Protein AF-0000000085766907 (afdb_homodimer)

Secondary structure (DSSP, 8-state):
-----EEEEE--STT----HHHHHHHHTT-EEEEHHHHHH-HHHHTTTEEEEEE-GGG-----HHHHHT-TT--EEEESSS--TTS-HHHHHHTT-EEE---STTHHHHHHHHHHHHHHHHTTHHHHTT--S----SS--B---TTPEEEEE--SHHHHHHHHHHHHTT-EEEEE-SSPPPHHHHHHHTEEE-SSHHHHGGG-SEEEE-----TTTTT-B-HHHHHHS-TT-EEEE-S-GGGB-HHHHHHHHHHTSSSEEEESS-SSSSPPTT-HHHH-TTEEE--S-TT-BHHHHHHHHHHHHHHHHHHHTTPPPTTBS---/-----EEEEE--STT----HHHHHHHHTT-EEEEHHHHHH-HHHHTTTEEEEEE-GGG-----HHHHHT-TT--EEEESSS--TTS-HHHHHHTT-EEE---STTHHHHHHHHHHHHHHHHTTHHHHTT--S----SS--B---TTPEEEEE--SHHHHHHHHHHHHTT-EEEEE-SSPPPHHHHHHHTEEE-SSHHHHGGG-SEEEE-----TTTTT-B-HHHHHHS-TT-EEEE-S-GGGB-HHHHHHHHHHTSSSEEEESS-SSSSPPTT-HHHH-TTEEE--S-TT-BHHHHHHHHHHHHHHHHHHHTTPPPTTBS---

Organism: Holothuria leucospilota (NCBI:txid206669)

InterPro domains:
  IPR006139 D-isomer specific 2-hydroxyacid dehydrogenase, catalytic domain [PF00389] (45-320)
  IPR006140 D-isomer specific 2-hydroxyacid dehydrogenase, NAD-binding domain [PF02826] (115-289)
  IPR029753 D-isomer specific 2-hydroxyacid dehydrogenase, NAD-binding domain conserved site [PS00671] (228-244)
  IPR036291 NAD(P)-binding domain superfamily [SSF51735] (109-289)
  IPR050223 D-isomer specific 2-hydroxyacid dehydrogenase [PTHR10996] (23-320)

Radius of gyration: 28.3 Å; Cα contacts (8 Å, |Δi|>4): 1382; chains: 2; bounding box: 55×92×62 Å

Sequence (646 aa):
MAPEQTILVVDGPALTIIPEFYYEMISEEFSFVRLSDFETIPEKYVNNIEGILLFPATRLNLSEDFIRRFPKLKVIANHGVGVNHIDIPLLRKHKIKLSNTPKVLSDACADHAFLLILASARRLKEALDITTGLKSLTFLGTDVFHMTLGIMGMGDIGLKVAERSKGFKMKVLYYNRNRRPEEDECRVGAVYCSSLATLLPQVDFLVICAPLTPETHKCIGAKELSSMKSTAILINASRGGIVDTDALVEALKDGTIRAAALDATDPEPLPECHPLRDMPNVIITPHMSTGTVQARSAMIRLCLRNLKAGLEDKPMPTEVYSNMAPEQTILVVDGPALTIIPEFYYEMISEEFSFVRLSDFETIPEKYVNNIEGILLFPATRLNLSEDFIRRFPKLKVIANHGVGVNHIDIPLLRKHKIKLSNTPKVLSDACADHAFLLILASARRLKEALDITTGLKSLTFLGTDVFHMTLGIMGMGDIGLKVAERSKGFKMKVLYYNRNRRPEEDECRVGAVYCSSLATLLPQVDFLVICAPLTPETHKCIGAKELSSMKSTAILINASRGGIVDTDALVEALKDGTIRAAALDATDPEPLPECHPLRDMPNVIITPHMSTGTVQARSAMIRLCLRNLKAGLEDKPMPTEVYSN

pLDDT: mean 91.41, std 11.08, range [32.56, 98.94]

Solvent-accessible surface area (backbone atoms only — not comparable to full-atom values): 33259 Å² total; per-residue (Å²): 123,77,82,74,57,27,27,34,34,39,63,21,59,96,75,41,51,71,43,68,66,56,57,54,58,45,57,73,77,34,45,70,45,44,43,72,60,36,72,74,44,42,85,79,43,36,89,49,30,33,32,34,42,37,41,73,72,17,81,66,66,78,38,71,74,58,52,65,60,30,81,57,46,40,27,37,21,33,61,37,63,76,60,85,80,53,59,59,69,61,34,54,74,68,64,34,43,42,31,37,32,69,72,58,33,29,63,42,33,22,53,39,46,50,34,39,52,42,34,54,34,51,40,40,76,57,36,62,68,50,68,71,34,59,58,51,65,59,60,55,25,45,70,64,61,60,34,30,38,28,30,43,22,60,49,73,39,30,44,47,37,41,37,32,36,51,27,39,52,36,45,37,36,32,30,46,98,67,80,73,59,66,67,63,29,65,73,46,58,42,41,85,31,94,38,66,83,68,41,38,56,68,23,43,32,39,38,36,43,43,73,73,39,87,82,34,46,40,61,43,28,56,69,52,47,62,48,28,35,47,78,14,32,44,32,34,66,30,56,21,55,27,42,27,53,69,40,49,52,51,31,50,73,72,46,37,24,51,33,36,24,29,32,36,47,58,58,75,42,61,62,92,83,39,67,66,77,72,37,78,52,39,47,60,44,34,54,49,41,49,31,19,55,62,28,46,50,45,33,51,51,44,29,51,50,28,44,52,21,41,76,66,73,39,85,40,90,45,53,72,63,84,131,126,79,82,77,61,23,30,36,36,40,62,20,58,97,75,40,52,72,43,66,66,55,56,53,58,45,56,74,77,33,47,70,44,42,45,72,59,36,72,74,44,41,84,80,44,38,89,49,28,34,33,35,41,37,41,73,74,19,80,67,69,80,39,71,73,58,53,64,59,29,81,57,45,40,27,36,21,35,60,40,63,76,61,85,80,52,58,58,69,59,35,53,76,67,63,33,43,41,30,36,32,68,72,58,34,28,64,42,32,22,53,39,46,51,34,39,52,43,34,55,35,51,42,42,77,56,35,62,66,50,69,73,33,58,59,51,66,59,61,57,26,45,69,63,60,61,34,30,38,26,30,41,22,58,50,72,40,30,46,48,38,40,37,32,36,53,28,38,52,36,43,37,36,33,30,48,98,66,80,75,60,67,68,63,28,63,74,45,58,44,41,85,31,96,38,66,82,69,40,37,56,68,24,44,31,39,38,34,41,42,76,72,40,87,82,34,47,39,61,43,27,55,70,52,47,63,48,28,34,48,77,15,32,44,33,35,66,28,57,19,54,26,41,28,53,69,39,49,53,51,31,51,73,72,45,37,24,50,33,36,23,29,32,36,46,58,57,74,42,58,62,89,82,40,67,67,77,71,37,78,54,41,47,61,44,35,54,48,42,50,31,18,55,62,26,46,50,44,33,52,51,46,31,51,52,28,44,54,22,40,74,67,74,40,85,40,88,45,53,73,65,86,131

Foldseek 3Di:
DPQQQEEEEEDAPVPDDDDPVLVVVCVVQGHYDYPVRCVVPVVVPLARHAEYEDEVNRLDQPDPVNVVSRLNHAEYEYLADDPVRHDVVSCVVSNHWYFYFPPLLLLLLLVVLVVLVVCLQQLVLVVVVDDVPDDDPPRGGHQLAQFEEEEEDCDNSNLSNLQVNVVSNYAYEYEDPDDDDPVSCVNRVYDYDDDLLVGAQRGQEYEYDDADDPVQFQCAALVSLLSHQLNHEYEYSYEARSHDPVRVLVCCVVSSHPAYEYAYHVPVPDDPPDSLVPRSSYHYHPNCSSVDPSSSVSSSVLSSQQRVCRVVVHDRPGTPDDD/DPLFQEEEEEDAPVPGDDDPVLVVVCVVQGHYDYPVRCVVPVVVPQARHAEYEAEVNRLDQPDPVNVVSRLNHAEYEYLADDPVRHDVVSCVVSNHWYFYFPPLLLLLLLVVLVVLVVCLQQLVLVVVVDDVPDDDPPRGGHQLAQFEEEEEDCDSSNLSNLQVNVVSNYAYEYEDPDDDDPVSCVNRVYDYDDDLLRGAQRGQEYEYDDADDPVQFQCAALVSLLSHDLNHEYEYSYEARSHDPVRVLVCCVVSSHPAYEYAYHVPVPDDPPDSLVPRSSYHYHPNCSSVDPSSSVSSSVLSSQQRVCRVVVHDRPGIPDDD

Structure (mmCIF, N/CA/C/O backbone):
data_AF-0000000085766907-model_v1
#
loop_
_entity.id
_entity.type
_entity.pdbx_description
1 polymer 'Glyoxylate reductase/hydroxypyruvate reductase'
#
loop_
_atom_site.group_PDB
_atom_site.id
_atom_site.type_symbol
_atom_site.label_atom_id
_atom_site.label_alt_id
_atom_site.label_comp_id
_atom_site.label_asym_id
_atom_site.label_entity_id
_atom_site.label_seq_id
_atom_site.pdbx_PDB_ins_code
_atom_site.Cartn_x
_atom_site.Cartn_y
_atom_site.Cartn_z
_atom_site.occupancy
_atom_site.B_iso_or_equiv
_atom_site.auth_seq_id
_atom_site.auth_comp_id
_atom_site.auth_asym_id
_atom_site.auth_atom_id
_atom_site.pdbx_PDB_model_num
ATOM 1 N N . MET A 1 1 ? -19.25 37.719 27.703 1 32.56 1 MET A N 1
ATOM 2 C CA . MET A 1 1 ? -18.906 36.844 26.594 1 32.56 1 MET A CA 1
ATOM 3 C C . MET A 1 1 ? -17.422 36.969 26.25 1 32.56 1 MET A C 1
ATOM 5 O O . MET A 1 1 ? -16.922 38.062 26.047 1 32.56 1 MET A O 1
ATOM 9 N N . ALA A 1 2 ? -16.562 36.188 26.703 1 42.97 2 ALA A N 1
ATOM 10 C CA . ALA A 1 2 ? -15.133 36.469 26.703 1 42.97 2 ALA A CA 1
ATOM 11 C C . ALA A 1 2 ? -14.711 37.125 25.391 1 42.97 2 ALA A C 1
ATOM 13 O O . ALA A 1 2 ? -15.289 36.844 24.328 1 42.97 2 ALA A O 1
ATOM 14 N N . PRO A 1 3 ? -14.023 38.188 25.203 1 46.12 3 PRO A N 1
ATOM 15 C CA . PRO A 1 3 ? -13.742 38.938 23.984 1 46.12 3 PRO A CA 1
ATOM 16 C C . PRO A 1 3 ? -13.352 38.031 22.812 1 46.12 3 PRO A C 1
ATOM 18 O O . PRO A 1 3 ? -12.602 37.062 23 1 46.12 3 PRO A O 1
ATOM 21 N N . GLU A 1 4 ? -14.227 37.781 21.844 1 56.56 4 GLU A N 1
ATOM 22 C CA . GLU A 1 4 ? -14.234 36.812 20.75 1 56.56 4 GLU A CA 1
ATOM 23 C C . GLU A 1 4 ? -12.922 36.875 19.969 1 56.56 4 GLU A C 1
ATOM 25 O O . GLU A 1 4 ? -12.617 37.875 19.312 1 56.56 4 GLU A O 1
ATOM 30 N N . GLN A 1 5 ? -11.82 36.375 20.531 1 67.5 5 GLN A N 1
ATOM 31 C CA . GLN A 1 5 ? -10.523 36.312 19.859 1 67.5 5 GLN A CA 1
ATOM 32 C C . GLN A 1 5 ? -10.68 35.844 18.422 1 67.5 5 GLN A C 1
ATOM 34 O O . GLN A 1 5 ? -11.352 34.844 18.141 1 67.5 5 GLN A O 1
ATOM 39 N N . THR A 1 6 ? -10.336 36.875 17.5 1 81.75 6 THR A N 1
ATOM 40 C CA . THR A 1 6 ? -10.453 36.594 16.078 1 81.75 6 THR A CA 1
ATOM 41 C C . THR A 1 6 ? -9.109 36.156 15.508 1 81.75 6 THR A C 1
ATOM 43 O O . THR A 1 6 ? -8.07 36.719 15.82 1 81.75 6 THR A O 1
ATOM 46 N N . ILE A 1 7 ? -9.148 35.062 14.938 1 89.88 7 ILE A N 1
ATOM 47 C CA . ILE A 1 7 ? -7.926 34.625 14.289 1 89.88 7 ILE A CA 1
ATOM 48 C C . ILE A 1 7 ? -8.047 34.812 12.781 1 89.88 7 ILE A C 1
ATOM 50 O O . ILE A 1 7 ? -9.148 34.875 12.234 1 89.88 7 ILE A O 1
ATOM 54 N N . LEU A 1 8 ? -6.875 35.094 12.25 1 85.56 8 LEU A N 1
ATOM 55 C CA . LEU A 1 8 ? -6.793 35.156 10.797 1 85.56 8 LEU A CA 1
ATOM 56 C C . LEU A 1 8 ? -6.434 33.781 10.203 1 85.56 8 LEU A C 1
ATOM 58 O O . LEU A 1 8 ? -5.477 33.156 10.648 1 85.56 8 LEU A O 1
ATOM 62 N N . VAL A 1 9 ? -7.277 33.438 9.312 1 81.06 9 VAL A N 1
ATOM 63 C CA . VAL A 1 9 ? -7 32.188 8.578 1 81.06 9 VAL A CA 1
ATOM 64 C C . VAL A 1 9 ? -6.391 32.531 7.219 1 81.06 9 VAL A C 1
ATOM 66 O O . VAL A 1 9 ? -7.039 33.188 6.383 1 81.06 9 VAL A O 1
ATOM 69 N N . VAL A 1 10 ? -5.145 32.188 7.125 1 74.69 10 VAL A N 1
ATOM 70 C CA . VAL A 1 10 ? -4.426 32.469 5.891 1 74.69 10 VAL A CA 1
ATOM 71 C C . VAL A 1 10 ? -4.5 31.281 4.949 1 74.69 10 VAL A C 1
ATOM 73 O O . VAL A 1 10 ? -3.74 30.328 5.102 1 74.69 10 VAL A O 1
ATOM 76 N N . ASP A 1 11 ? -5.555 31.469 4.176 1 67.12 11 ASP A N 1
ATOM 77 C CA . ASP A 1 11 ? -5.77 30.422 3.174 1 67.12 11 ASP A CA 1
ATOM 78 C C . ASP A 1 11 ? -5.152 30.812 1.834 1 67.12 11 ASP A C 1
ATOM 80 O O . ASP A 1 11 ? -4.953 32 1.561 1 67.12 11 ASP A O 1
ATOM 84 N N . GLY A 1 12 ? -4.031 30.188 1.345 1 56.47 12 GLY A N 1
ATOM 85 C CA . GLY A 1 12 ? -3.301 30.406 0.106 1 56.47 12 GLY A CA 1
ATOM 86 C C . GLY A 1 12 ? -4.141 31.047 -0.982 1 56.47 12 GLY A C 1
ATOM 87 O O . GLY A 1 12 ? -5.34 31.266 -0.796 1 56.47 12 GLY A O 1
ATOM 88 N N . PRO A 1 13 ? -3.398 31.672 -1.94 1 51.53 13 PRO A N 1
ATOM 89 C CA . PRO A 1 13 ? -4.211 32.031 -3.104 1 51.53 13 PRO A CA 1
ATOM 90 C C . PRO A 1 13 ? -5.301 31.016 -3.408 1 51.53 13 PRO A C 1
ATOM 92 O O . PRO A 1 13 ? -5.273 29.906 -2.881 1 51.53 13 PRO A O 1
ATOM 95 N N . ALA A 1 14 ? -6.293 31.438 -4.324 1 45.06 14 ALA A N 1
ATOM 96 C CA . ALA A 1 14 ? -7.453 30.75 -4.863 1 45.06 14 ALA A CA 1
ATOM 97 C C . ALA A 1 14 ? -7.191 29.25 -4.961 1 45.06 14 ALA A C 1
ATOM 99 O O . ALA A 1 14 ? -8.125 28.453 -5.113 1 45.06 14 ALA A O 1
ATOM 100 N N . LEU A 1 15 ? -5.855 28.812 -4.801 1 47.69 15 LEU A N 1
ATOM 101 C CA . LEU A 1 15 ? -5.672 27.469 -5.332 1 47.69 15 LEU A CA 1
ATOM 102 C C . LEU A 1 15 ? -5.715 26.438 -4.211 1 47.69 15 LEU A C 1
ATOM 104 O O . LEU A 1 15 ? -5.852 25.234 -4.473 1 47.69 15 LEU A O 1
ATOM 108 N N . THR A 1 16 ? -5.559 26.891 -2.969 1 57.34 16 THR A N 1
ATOM 109 C CA . THR A 1 16 ? -5.637 25.812 -1.998 1 57.34 16 THR A CA 1
ATOM 110 C C . THR A 1 16 ? -7.012 25.781 -1.332 1 57.34 16 THR A C 1
ATOM 112 O O . THR A 1 16 ? -7.391 26.719 -0.638 1 57.34 16 THR A O 1
ATOM 115 N N . ILE A 1 17 ? -7.809 24.984 -1.835 1 66.94 17 ILE A N 1
ATOM 116 C CA . ILE A 1 17 ? -9.141 24.797 -1.262 1 66.94 17 ILE A CA 1
ATOM 117 C C . ILE A 1 17 ? -9.023 24.125 0.104 1 66.94 17 ILE A C 1
ATOM 119 O O . ILE A 1 17 ? -8.43 23.047 0.222 1 66.94 17 ILE A O 1
ATOM 123 N N . ILE A 1 18 ? -9.344 24.953 1.14 1 78.94 18 ILE A N 1
ATOM 124 C CA . ILE A 1 18 ? -9.406 24.422 2.496 1 78.94 18 ILE A CA 1
ATOM 125 C C . ILE A 1 18 ? -10.711 23.656 2.689 1 78.94 18 ILE A C 1
ATOM 127 O O . ILE A 1 18 ? -11.781 24.125 2.307 1 78.94 18 ILE A O 1
ATOM 131 N N . PRO A 1 19 ? -10.547 22.516 3.248 1 84.38 19 PRO A N 1
ATOM 132 C CA . PRO A 1 19 ? -11.766 21.734 3.455 1 84.38 19 PRO A CA 1
ATOM 133 C C . PRO A 1 19 ? -12.766 22.438 4.371 1 84.38 19 PRO A C 1
ATOM 135 O O . PRO A 1 19 ? -12.367 23.094 5.34 1 84.38 19 PRO A O 1
ATOM 138 N N . GLU A 1 20 ? -13.992 22.234 4.125 1 85.75 20 GLU A N 1
ATOM 139 C CA . GLU A 1 20 ? -15.062 22.891 4.875 1 85.75 20 GLU A CA 1
ATOM 140 C C . GLU A 1 20 ? -15.016 22.5 6.352 1 85.75 20 GLU A C 1
ATOM 142 O O . GLU A 1 20 ? -15.297 23.328 7.223 1 85.75 20 GLU A O 1
ATOM 147 N N . PHE A 1 21 ? -14.68 21.297 6.602 1 89.88 21 PHE A N 1
ATOM 148 C CA . PHE A 1 21 ? -14.727 20.844 7.984 1 89.88 21 PHE A CA 1
ATOM 149 C C . PHE A 1 21 ? -13.656 21.547 8.812 1 89.88 21 PHE A C 1
ATOM 151 O O . PHE A 1 21 ? -13.75 21.609 10.039 1 89.88 21 PHE A O 1
ATOM 158 N N . TYR A 1 22 ? -12.609 22.094 8.148 1 90.06 22 TYR A N 1
ATOM 159 C CA . TYR A 1 22 ? -11.641 22.922 8.852 1 90.06 22 TYR A CA 1
ATOM 160 C C . TYR A 1 22 ? -12.312 24.141 9.477 1 90.06 22 TYR A C 1
ATOM 162 O O . TYR A 1 22 ? -12.094 24.438 10.656 1 90.06 22 TYR A O 1
ATOM 170 N N . TYR A 1 23 ? -13.117 24.75 8.688 1 89.75 23 TYR A N 1
ATOM 171 C CA . TYR A 1 23 ? -13.781 25.953 9.156 1 89.75 23 TYR A CA 1
ATOM 172 C C . TYR A 1 23 ? -14.758 25.641 10.281 1 89.75 23 TYR A C 1
ATOM 174 O O . TYR A 1 23 ? -14.914 26.438 11.211 1 89.75 23 TYR A O 1
ATOM 182 N N . GLU A 1 24 ? -15.344 24.484 10.133 1 93.31 24 GLU A N 1
ATOM 183 C CA . GLU A 1 24 ? -16.234 24.047 11.203 1 93.31 24 GLU A CA 1
ATOM 184 C C . GLU A 1 24 ? -15.477 23.859 12.516 1 93.31 24 GLU A C 1
ATOM 186 O O . GLU A 1 24 ? -15.93 24.312 13.562 1 93.31 24 GLU A O 1
ATOM 191 N N . MET A 1 25 ? -14.352 23.312 12.445 1 93.81 25 MET A N 1
ATOM 192 C CA . MET A 1 25 ? -13.539 23.078 13.633 1 93.81 25 MET A CA 1
ATOM 193 C C . MET A 1 25 ? -13.023 24.391 14.211 1 93.81 25 MET A C 1
ATOM 195 O O . MET A 1 25 ? -13.008 24.562 15.43 1 93.81 25 MET A O 1
ATOM 199 N N . ILE A 1 26 ? -12.656 25.266 13.398 1 93.56 26 ILE A N 1
ATOM 200 C CA . ILE A 1 26 ? -12.148 26.578 13.82 1 93.56 26 ILE A CA 1
ATOM 201 C C . ILE A 1 26 ? -13.258 27.359 14.5 1 93.56 26 ILE A C 1
ATOM 203 O O . ILE A 1 26 ? -13.047 27.938 15.57 1 93.56 26 ILE A O 1
ATOM 207 N N . SER A 1 27 ? -14.477 27.312 13.961 1 93 27 SER A N 1
ATOM 208 C CA . SER A 1 27 ? -15.594 28.109 14.438 1 93 27 SER A CA 1
ATOM 209 C C . SER A 1 27 ? -16.078 27.625 15.797 1 93 27 SER A C 1
ATOM 211 O O . SER A 1 27 ? -16.734 28.375 16.531 1 93 27 SER A O 1
ATOM 213 N N . GLU A 1 28 ? -15.758 26.422 16.031 1 93.44 28 GLU A N 1
ATOM 214 C CA . GLU A 1 28 ? -16.141 25.875 17.328 1 93.44 28 GLU A CA 1
ATOM 215 C C . GLU A 1 28 ? -15.328 26.5 18.469 1 93.44 28 GLU A C 1
ATOM 217 O O . GLU A 1 28 ? -15.773 26.531 19.609 1 93.44 28 GLU A O 1
ATOM 222 N N . GLU A 1 29 ? -14.195 27.109 18.094 1 92.31 29 GLU A N 1
ATOM 223 C CA . GLU A 1 29 ? -13.297 27.547 19.156 1 92.31 29 GLU A CA 1
ATOM 224 C C . GLU A 1 29 ? -12.984 29.031 19.047 1 92.31 29 GLU A C 1
ATOM 226 O O . GLU A 1 29 ? -12.719 29.703 20.047 1 92.31 29 GLU A O 1
ATOM 231 N N . PHE A 1 30 ? -13.047 29.5 17.734 1 93.31 30 PHE A N 1
ATOM 232 C CA . PHE A 1 30 ? -12.609 30.875 17.516 1 93.31 30 PHE A CA 1
ATOM 233 C C . PHE A 1 30 ? -13.531 31.578 16.531 1 93.31 30 PHE A C 1
ATOM 235 O O . PHE A 1 30 ? -14.109 30.953 15.641 1 93.31 30 PHE A O 1
ATOM 242 N N . SER A 1 31 ? -13.633 32.844 16.734 1 92.19 31 SER A N 1
ATOM 243 C CA . SER A 1 31 ? -14.016 33.688 15.602 1 92.19 31 SER A CA 1
ATOM 244 C C . SER A 1 31 ? -12.859 33.875 14.625 1 92.19 31 SER A C 1
ATOM 246 O O . SER A 1 31 ? -11.703 34 15.047 1 92.19 31 SER A O 1
ATOM 248 N N . PHE A 1 32 ? -13.227 33.75 13.375 1 92 32 PHE A N 1
ATOM 249 C CA . PHE A 1 32 ? -12.109 33.875 12.445 1 92 32 PHE A CA 1
ATOM 250 C C . PHE A 1 32 ? -12.5 34.656 11.211 1 92 32 PHE A C 1
ATOM 252 O O . PHE A 1 32 ? -13.688 34.875 10.938 1 92 32 PHE A O 1
ATOM 259 N N . VAL A 1 33 ? -11.461 35.281 10.57 1 90.62 33 VAL A N 1
ATOM 260 C CA . VAL A 1 33 ? -11.602 35.938 9.273 1 90.62 33 VAL A CA 1
ATOM 261 C C . VAL A 1 33 ? -10.586 35.375 8.289 1 90.62 33 VAL A C 1
ATOM 263 O O . VAL A 1 33 ? -9.438 35.094 8.656 1 90.62 33 VAL A O 1
ATOM 266 N N . ARG A 1 34 ? -11.062 35.094 7.105 1 87.56 34 ARG A N 1
ATOM 267 C CA . ARG A 1 34 ? -10.156 34.625 6.059 1 87.56 34 ARG A CA 1
ATOM 268 C C . ARG A 1 34 ? -9.32 35.781 5.508 1 87.56 34 ARG A C 1
ATOM 270 O O . ARG A 1 34 ? -9.766 36.938 5.488 1 87.56 34 ARG A O 1
ATOM 277 N N . LEU A 1 35 ? -8.211 35.438 5.043 1 87.25 35 LEU A N 1
ATOM 278 C CA . LEU A 1 35 ? -7.324 36.469 4.5 1 87.25 35 LEU A CA 1
ATOM 279 C C . LEU A 1 35 ? -8.008 37.25 3.379 1 87.25 35 LEU A C 1
ATOM 281 O O . LEU A 1 35 ? -7.863 38.469 3.289 1 87.25 35 LEU A O 1
ATOM 285 N N . SER A 1 36 ? -8.703 36.531 2.539 1 84.12 36 SER A N 1
ATOM 286 C CA . SER A 1 36 ? -9.398 37.188 1.43 1 84.12 36 SER A CA 1
ATOM 287 C C . SER A 1 36 ? -10.406 38.219 1.935 1 84.12 36 SER A C 1
ATOM 289 O O . SER A 1 36 ? -10.539 39.281 1.367 1 84.12 36 SER A O 1
ATOM 291 N N . ASP A 1 37 ? -11.125 37.844 2.971 1 86.69 37 ASP A N 1
ATOM 292 C CA . ASP A 1 37 ? -12.109 38.75 3.559 1 86.69 37 ASP A CA 1
ATOM 293 C C . ASP A 1 37 ? -11.422 39.938 4.258 1 86.69 37 ASP A C 1
ATOM 295 O O . ASP A 1 37 ? -11.906 41.062 4.191 1 86.69 37 ASP A O 1
ATOM 299 N N . PHE A 1 38 ? -10.375 39.656 4.863 1 88.06 38 PHE A N 1
ATOM 300 C CA . PHE A 1 38 ? -9.609 40.688 5.531 1 88.06 38 PHE A CA 1
ATOM 301 C C . PHE A 1 38 ? -9.117 41.75 4.527 1 88.06 38 PHE A C 1
ATOM 303 O O . PHE A 1 38 ? -9.172 42.938 4.789 1 88.06 38 PHE A O 1
ATOM 310 N N . GLU A 1 39 ? -8.648 41.188 3.346 1 87.75 39 GLU A N 1
ATOM 311 C CA . GLU A 1 39 ? -8.078 42.062 2.336 1 87.75 39 GLU A CA 1
ATOM 312 C C . GLU A 1 39 ? -9.133 43 1.757 1 87.75 39 GLU A C 1
ATOM 314 O O . GLU A 1 39 ? -8.82 44.125 1.317 1 87.75 39 GLU A O 1
ATOM 319 N N . THR A 1 40 ? -10.359 42.656 1.877 1 89.88 40 THR A N 1
ATOM 320 C CA . THR A 1 40 ? -11.445 43.469 1.354 1 89.88 40 THR A CA 1
ATOM 321 C C . THR A 1 40 ? -11.766 44.625 2.301 1 89.88 40 THR A C 1
ATOM 323 O O . THR A 1 40 ? -12.125 45.719 1.857 1 89.88 40 THR A O 1
ATOM 326 N N . ILE A 1 41 ? -11.664 44.344 3.643 1 90.62 41 ILE A N 1
ATOM 327 C CA . ILE A 1 41 ? -11.969 45.375 4.625 1 90.62 41 ILE A CA 1
ATOM 328 C C . ILE A 1 41 ? -11 45.281 5.801 1 90.62 41 ILE A C 1
ATOM 330 O O . ILE A 1 41 ? -11.406 45 6.93 1 90.62 41 ILE A O 1
ATOM 334 N N . PRO A 1 42 ? -9.828 45.594 5.543 1 89.44 42 PRO A N 1
ATOM 335 C CA . PRO A 1 42 ? -8.805 45.406 6.582 1 89.44 42 PRO A CA 1
ATOM 336 C C . PRO A 1 42 ? -9.117 46.219 7.848 1 89.44 42 PRO A C 1
ATOM 338 O O . PRO A 1 42 ? -8.844 45.719 8.953 1 89.44 42 PRO A O 1
ATOM 341 N N . GLU A 1 43 ? -9.641 47.375 7.711 1 89.81 43 GLU A N 1
ATOM 342 C CA . GLU A 1 43 ? -9.859 48.281 8.844 1 89.81 43 GLU A CA 1
ATOM 343 C C . GLU A 1 43 ? -10.828 47.688 9.852 1 89.81 43 GLU A C 1
ATOM 345 O O . GLU A 1 43 ? -10.766 47.969 11.047 1 89.81 43 GLU A O 1
ATOM 350 N N . LYS A 1 44 ? -11.594 46.812 9.352 1 88.31 44 LYS A N 1
ATOM 351 C CA . LYS A 1 44 ? -12.602 46.188 10.195 1 88.31 44 LYS A CA 1
ATOM 352 C C . LYS A 1 44 ? -11.977 45.188 11.156 1 88.31 44 LYS A C 1
ATOM 354 O O . LYS A 1 44 ? -12.477 44.969 12.266 1 88.31 44 LYS A O 1
ATOM 359 N N . TYR A 1 45 ? -10.867 44.625 10.766 1 87.75 45 TYR A N 1
ATOM 360 C CA . TYR A 1 45 ? -10.422 43.438 11.508 1 87.75 45 TYR A CA 1
ATOM 361 C C . TYR A 1 45 ? -9.031 43.656 12.086 1 87.75 45 TYR A C 1
ATOM 363 O O . TYR A 1 45 ? -8.602 42.938 12.992 1 87.75 45 TYR A O 1
ATOM 371 N N . VAL A 1 46 ? -8.305 44.594 11.562 1 87 46 VAL A N 1
ATOM 372 C CA . VAL A 1 46 ? -6.879 44.75 11.812 1 87 46 VAL A CA 1
ATOM 373 C C . VAL A 1 46 ? -6.625 44.812 13.32 1 87 46 VAL A C 1
ATOM 375 O O . VAL A 1 46 ? -5.637 44.25 13.812 1 87 46 VAL A O 1
ATOM 378 N N . ASN A 1 47 ? -7.504 45.406 14.125 1 87.44 47 ASN A N 1
ATOM 379 C CA . ASN A 1 47 ? -7.277 45.625 15.547 1 87.44 47 ASN A CA 1
ATOM 380 C C . ASN A 1 47 ? -7.754 44.438 16.375 1 87.44 47 ASN A C 1
ATOM 382 O O . ASN A 1 47 ? -7.543 44.406 17.594 1 87.44 47 ASN A O 1
ATOM 386 N N . ASN A 1 48 ? -8.273 43.406 15.664 1 88.88 48 ASN A N 1
ATOM 387 C CA . ASN A 1 48 ? -8.836 42.312 16.422 1 88.88 48 ASN A CA 1
ATOM 388 C C . ASN A 1 48 ? -8.078 41 16.156 1 88.88 48 ASN A C 1
ATOM 390 O O . ASN A 1 48 ? -8.32 40 16.812 1 88.88 48 ASN A O 1
ATOM 394 N N . ILE A 1 49 ? -7.156 41.062 15.312 1 93.19 49 ILE A N 1
ATOM 395 C CA . ILE A 1 49 ? -6.445 39.844 14.945 1 93.19 49 ILE A CA 1
ATOM 396 C C . ILE A 1 49 ? -5.258 39.625 15.883 1 93.19 49 ILE A C 1
ATOM 398 O O . ILE A 1 49 ? -4.32 40.438 15.891 1 93.19 49 ILE A O 1
ATOM 402 N N . GLU A 1 50 ? -5.355 38.531 16.641 1 94.75 50 GLU A N 1
ATOM 403 C CA . GLU A 1 50 ? -4.301 38.25 17.609 1 94.75 50 GLU A CA 1
ATOM 404 C C . GLU A 1 50 ? -3.564 36.969 17.25 1 94.75 50 GLU A C 1
ATOM 406 O O . GLU A 1 50 ? -2.488 36.688 17.797 1 94.75 50 GLU A O 1
ATOM 411 N N . GLY A 1 51 ? -4.145 36.156 16.438 1 95.56 51 GLY A N 1
ATOM 412 C CA . GLY A 1 51 ? -3.557 34.875 16.016 1 95.56 51 GLY A CA 1
ATOM 413 C C . GLY A 1 51 ? -3.732 34.625 14.523 1 95.56 51 GLY A C 1
ATOM 414 O O . GLY A 1 51 ? -4.676 35.125 13.906 1 95.56 51 GLY A O 1
ATOM 415 N N . ILE A 1 52 ? -2.805 33.875 14.008 1 94.25 52 ILE A N 1
ATOM 416 C CA . ILE A 1 52 ? -2.869 33.5 12.602 1 94.25 52 ILE A CA 1
ATOM 417 C C . ILE A 1 52 ? -2.758 31.969 12.469 1 94.25 52 ILE A C 1
ATOM 419 O O . ILE A 1 52 ? -1.906 31.344 13.102 1 94.25 52 ILE A O 1
ATOM 423 N N . LEU A 1 53 ? -3.68 31.438 11.797 1 93.75 53 LEU A N 1
ATOM 424 C CA . LEU A 1 53 ? -3.562 30.062 11.32 1 93.75 53 LEU A CA 1
ATOM 425 C C . LEU A 1 53 ? -3.025 30.031 9.891 1 93.75 53 LEU A C 1
ATOM 427 O O . LEU A 1 53 ? -3.701 30.469 8.961 1 93.75 53 LEU A O 1
ATOM 431 N N . LEU A 1 54 ? -1.828 29.484 9.797 1 90.38 54 LEU A N 1
ATOM 432 C CA . LEU A 1 54 ? -1.107 29.562 8.531 1 90.38 54 LEU A CA 1
ATOM 433 C C . LEU A 1 54 ? -1.136 28.203 7.816 1 90.38 54 LEU A C 1
ATOM 435 O O . LEU A 1 54 ? -0.681 27.203 8.359 1 90.38 54 LEU A O 1
ATOM 439 N N . PHE A 1 55 ? -1.643 28.156 6.613 1 84.94 55 PHE A N 1
ATOM 440 C CA . PHE A 1 55 ? -1.599 26.984 5.766 1 84.94 55 PHE A CA 1
ATOM 441 C C . PHE A 1 55 ? -0.472 27.078 4.746 1 84.94 55 PHE A C 1
ATOM 443 O O . PHE A 1 55 ? -0.244 28.156 4.172 1 84.94 55 PHE A O 1
ATOM 450 N N . PRO A 1 56 ? 0.387 26.031 4.664 1 67.62 56 PRO A N 1
ATOM 451 C CA . PRO A 1 56 ? 1.589 26.062 3.828 1 67.62 56 PRO A CA 1
ATOM 452 C C . PRO A 1 56 ? 1.297 26.5 2.391 1 67.62 56 PRO A C 1
ATOM 454 O O . PRO A 1 56 ? 2.154 27.094 1.734 1 67.62 56 PRO A O 1
ATOM 457 N N . ALA A 1 57 ? 0.231 26.156 1.895 1 58.44 57 ALA A N 1
ATOM 458 C CA . ALA A 1 57 ? 0.014 26.375 0.468 1 58.44 57 ALA A CA 1
ATOM 459 C C . ALA A 1 57 ? -0.073 27.875 0.157 1 58.44 57 ALA A C 1
ATOM 461 O O . ALA A 1 57 ? -0.147 28.266 -1.01 1 58.44 57 ALA A O 1
ATOM 462 N N . THR A 1 58 ? 0.098 28.594 1.095 1 54.44 58 THR A N 1
ATOM 463 C CA . THR A 1 58 ? -0.253 29.984 0.853 1 54.44 58 THR A CA 1
ATOM 464 C C . THR A 1 58 ? 0.961 30.766 0.367 1 54.44 58 THR A C 1
ATOM 466 O O . THR A 1 58 ? 0.833 31.922 -0.054 1 54.44 58 THR A O 1
ATOM 469 N N . ARG A 1 59 ? 1.703 30.391 -0.336 1 57.25 59 ARG A N 1
ATOM 470 C CA . ARG A 1 59 ? 2.826 31.188 -0.822 1 57.25 59 ARG A CA 1
ATOM 471 C C . ARG A 1 59 ? 2.922 32.531 -0.072 1 57.25 59 ARG A C 1
ATOM 473 O O . ARG A 1 59 ? 3.514 33.469 -0.57 1 57.25 59 ARG A O 1
ATOM 480 N N . LEU A 1 60 ? 2.234 32.594 0.958 1 66.94 60 LEU A N 1
ATOM 481 C CA . LEU A 1 60 ? 2.297 33.844 1.709 1 66.94 60 LEU A CA 1
ATOM 482 C C . LEU A 1 60 ? 3.619 33.969 2.461 1 66.94 60 LEU A C 1
ATOM 484 O O . LEU A 1 60 ? 4.008 33.031 3.188 1 66.94 60 LEU A O 1
ATOM 488 N N . ASN A 1 61 ? 4.27 35.062 2.049 1 72.31 61 ASN A N 1
ATOM 489 C CA . ASN A 1 61 ? 5.496 35.406 2.754 1 72.31 61 ASN A CA 1
ATOM 490 C C . ASN A 1 61 ? 5.203 36.25 3.992 1 72.31 61 ASN A C 1
ATOM 492 O O . ASN A 1 61 ? 4.641 37.344 3.887 1 72.31 61 ASN A O 1
ATOM 496 N N . LEU A 1 62 ? 5.43 35.688 5.195 1 85.56 62 LEU A N 1
ATOM 497 C CA . LEU A 1 62 ? 5.301 36.438 6.434 1 85.56 62 LEU A CA 1
ATOM 498 C C . LEU A 1 62 ? 6.414 37.469 6.555 1 85.56 62 LEU A C 1
ATOM 500 O O . LEU A 1 62 ? 7.254 37.375 7.453 1 85.56 62 LEU A O 1
ATOM 504 N N . SER A 1 63 ? 6.273 38.438 5.625 1 88.81 63 SER A N 1
ATOM 505 C CA . SER A 1 63 ? 7.254 39.531 5.582 1 88.81 63 SER A CA 1
ATOM 506 C C . SER A 1 63 ? 7.039 40.5 6.727 1 88.81 63 SER A C 1
ATOM 508 O O . SER A 1 63 ? 6.027 40.438 7.43 1 88.81 63 SER A O 1
ATOM 510 N N . GLU A 1 64 ? 8.023 41.406 6.848 1 92.94 64 GLU A N 1
ATOM 511 C CA . GLU A 1 64 ? 7.918 42.469 7.836 1 92.94 64 GLU A CA 1
ATOM 512 C C . GLU A 1 64 ? 6.676 43.312 7.598 1 92.94 64 GLU A C 1
ATOM 514 O O . GLU A 1 64 ? 5.945 43.625 8.539 1 92.94 64 GLU A O 1
ATOM 519 N N . ASP A 1 65 ? 6.488 43.594 6.328 1 91.94 65 ASP A N 1
ATOM 520 C CA . ASP A 1 65 ? 5.34 44.406 5.965 1 91.94 65 ASP A CA 1
ATOM 521 C C . ASP A 1 65 ? 4.031 43.719 6.316 1 91.94 65 ASP A C 1
ATOM 523 O O . ASP A 1 65 ? 3.074 44.344 6.75 1 91.94 65 ASP A O 1
ATOM 527 N N . PHE A 1 66 ? 3.98 42.469 6.141 1 91 66 PHE A N 1
ATOM 528 C CA . PHE A 1 66 ? 2.77 41.719 6.438 1 91 66 PHE A CA 1
ATOM 529 C C . PHE A 1 66 ? 2.498 41.688 7.938 1 91 66 PHE A C 1
ATOM 531 O O . PHE A 1 66 ? 1.375 41.969 8.375 1 91 66 PHE A O 1
ATOM 538 N N . ILE A 1 67 ? 3.502 41.469 8.766 1 91.75 67 ILE A N 1
ATOM 539 C CA . ILE A 1 67 ? 3.387 41.312 10.211 1 91.75 67 ILE A CA 1
ATOM 540 C C . ILE A 1 67 ? 2.963 42.656 10.82 1 91.75 67 ILE A C 1
ATOM 542 O O . ILE A 1 67 ? 2.172 42.688 11.773 1 91.75 67 ILE A O 1
ATOM 546 N N . ARG A 1 68 ? 3.426 43.719 10.25 1 91.56 68 ARG A N 1
ATOM 547 C CA . ARG A 1 68 ? 3.16 45.062 10.781 1 91.56 68 ARG A CA 1
ATOM 548 C C . ARG A 1 68 ? 1.688 45.406 10.625 1 91.56 68 ARG A C 1
ATOM 550 O O . ARG A 1 68 ? 1.189 46.312 11.32 1 91.56 68 ARG A O 1
ATOM 557 N N . ARG A 1 69 ? 1.091 44.719 9.727 1 91.12 69 ARG A N 1
ATOM 558 C CA . ARG A 1 69 ? -0.331 44.969 9.523 1 91.12 69 ARG A CA 1
ATOM 559 C C . ARG A 1 69 ? -1.148 44.5 10.727 1 91.12 69 ARG A C 1
ATOM 561 O O . ARG A 1 69 ? -2.309 44.906 10.883 1 91.12 69 ARG A O 1
ATOM 568 N N . PHE A 1 70 ? -0.584 43.719 11.516 1 93.38 70 PHE A N 1
ATOM 569 C CA . PHE A 1 70 ? -1.294 43.156 12.656 1 93.38 70 PHE A CA 1
ATOM 570 C C . PHE A 1 70 ? -0.598 43.5 13.969 1 93.38 70 PHE A C 1
ATOM 572 O O . PHE A 1 70 ? 0.086 42.688 14.562 1 93.38 70 PHE A O 1
ATOM 579 N N . PRO A 1 71 ? -0.89 44.656 14.523 1 91.69 71 PRO A N 1
ATOM 580 C CA . PRO A 1 71 ? -0.167 45.156 15.695 1 91.69 71 PRO A CA 1
ATOM 581 C C . PRO A 1 71 ? -0.431 44.344 16.953 1 91.69 71 PRO A C 1
ATOM 583 O O . PRO A 1 71 ? 0.372 44.344 17.891 1 91.69 71 PRO A O 1
ATOM 586 N N . LYS A 1 72 ? -1.494 43.594 17 1 93.38 72 LYS A N 1
ATOM 587 C CA . LYS A 1 72 ? -1.828 42.844 18.203 1 93.38 72 LYS A CA 1
ATOM 588 C C . LYS A 1 72 ? -1.482 41.344 18.047 1 93.38 72 LYS A C 1
ATOM 590 O O . LYS A 1 72 ? -1.824 40.531 18.891 1 93.38 72 LYS A O 1
ATOM 595 N N . LEU A 1 73 ? -0.887 40.969 16.938 1 94.94 73 LEU A N 1
ATOM 596 C CA . LEU A 1 73 ? -0.568 39.562 16.656 1 94.94 73 LEU A CA 1
ATOM 597 C C . LEU A 1 73 ? 0.36 39 17.719 1 94.94 73 LEU A C 1
ATOM 599 O O . LEU A 1 73 ? 1.401 39.594 18.016 1 94.94 73 LEU A O 1
ATOM 603 N N . LYS A 1 74 ? -0.024 37.812 18.25 1 95.31 74 LYS A N 1
ATOM 604 C CA . LYS A 1 74 ? 0.744 37.219 19.328 1 95.31 74 LYS A CA 1
ATOM 605 C C . LYS A 1 74 ? 1.271 35.844 18.922 1 95.31 74 LYS A C 1
ATOM 607 O O . LYS A 1 74 ? 2.32 35.406 19.406 1 95.31 74 LYS A O 1
ATOM 612 N N . VAL A 1 75 ? 0.504 35.156 18.156 1 96.5 75 VAL A N 1
ATOM 613 C CA . VAL A 1 75 ? 0.818 33.75 17.922 1 96.5 75 VAL A CA 1
ATOM 614 C C . VAL A 1 75 ? 0.48 33.375 16.484 1 96.5 75 VAL A C 1
ATOM 616 O O . VAL A 1 75 ? -0.523 33.844 15.93 1 96.5 75 VAL A O 1
ATOM 619 N N . ILE A 1 76 ? 1.323 32.594 15.859 1 95.69 76 ILE A N 1
ATOM 620 C CA . ILE A 1 76 ? 1.096 31.969 14.555 1 95.69 76 ILE A CA 1
ATOM 621 C C . ILE A 1 76 ? 1.154 30.453 14.688 1 95.69 76 ILE A C 1
ATOM 623 O O . ILE A 1 76 ? 2.115 29.906 15.242 1 95.69 76 ILE A O 1
ATOM 627 N N . ALA A 1 77 ? 0.083 29.797 14.289 1 95.94 77 ALA A N 1
ATOM 628 C CA . ALA A 1 77 ? 0.065 28.344 14.203 1 95.94 77 ALA A CA 1
ATOM 629 C C . ALA A 1 77 ? 0.248 27.875 12.766 1 95.94 77 ALA A C 1
ATOM 631 O O . ALA A 1 77 ? -0.625 28.078 11.922 1 95.94 77 ALA A O 1
ATOM 632 N N . ASN A 1 78 ? 1.347 27.234 12.539 1 93.12 78 ASN A N 1
ATOM 633 C CA . ASN A 1 78 ? 1.657 26.703 11.219 1 93.12 78 ASN A CA 1
ATOM 634 C C . ASN A 1 78 ? 1.065 25.312 11.023 1 93.12 78 ASN A C 1
ATOM 636 O O . ASN A 1 78 ? 1.354 24.391 11.797 1 93.12 78 ASN A O 1
ATOM 640 N N . HIS A 1 79 ? 0.205 25.156 9.992 1 91.75 79 HIS A N 1
ATOM 641 C CA . HIS A 1 79 ? -0.363 23.859 9.641 1 91.75 79 HIS A CA 1
ATOM 642 C C . HIS A 1 79 ? 0.624 23.031 8.828 1 91.75 79 HIS A C 1
ATOM 644 O O . HIS A 1 79 ? 0.475 22.906 7.609 1 91.75 79 HIS A O 1
ATOM 650 N N . GLY A 1 80 ? 1.574 22.391 9.469 1 88.69 80 GLY A N 1
ATOM 651 C CA . GLY A 1 80 ? 2.646 21.594 8.883 1 88.69 80 GLY A CA 1
ATOM 652 C C . GLY A 1 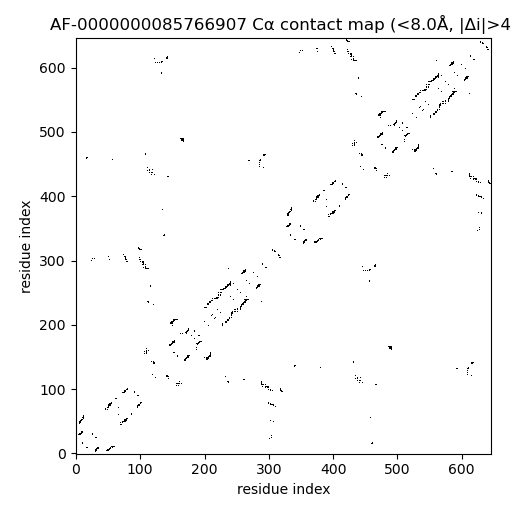80 ? 3.811 21.375 9.828 1 88.69 80 GLY A C 1
ATOM 653 O O . GLY A 1 80 ? 3.98 22.125 10.797 1 88.69 80 GLY A O 1
ATOM 654 N N . VAL A 1 81 ? 4.621 20.438 9.547 1 86.81 81 VAL A N 1
ATOM 655 C CA . VAL A 1 81 ? 5.766 20.125 10.406 1 86.81 81 VAL A CA 1
ATOM 656 C C . VAL A 1 81 ? 6.93 21.062 10.062 1 86.81 81 VAL A C 1
ATOM 658 O O . VAL A 1 81 ? 7.582 21.594 10.961 1 86.81 81 VAL A O 1
ATOM 661 N N . GLY A 1 82 ? 7.188 21.203 8.797 1 81.12 82 GLY A N 1
ATOM 662 C CA . GLY A 1 82 ? 8.281 22.062 8.359 1 81.12 82 GLY A CA 1
ATOM 663 C C . GLY A 1 82 ? 7.992 23.531 8.547 1 81.12 82 GLY A C 1
ATOM 664 O O . GLY A 1 82 ? 6.855 23.984 8.367 1 81.12 82 GLY A O 1
ATOM 665 N N . VAL A 1 83 ? 9.047 24.297 8.914 1 84.44 83 VAL A N 1
ATOM 666 C CA . VAL A 1 83 ? 8.883 25.734 9.117 1 84.44 83 VAL A CA 1
ATOM 667 C C . VAL A 1 83 ? 9.922 26.484 8.289 1 84.44 83 VAL A C 1
ATOM 669 O O . VAL A 1 83 ? 10.242 27.641 8.594 1 84.44 83 VAL A O 1
ATOM 672 N N . ASN A 1 84 ? 10.406 25.797 7.238 1 76.88 84 ASN A N 1
ATOM 673 C CA . ASN A 1 84 ? 11.461 26.359 6.41 1 76.88 84 ASN A CA 1
ATOM 674 C C . ASN A 1 84 ? 10.977 27.594 5.656 1 76.88 84 ASN A C 1
ATOM 676 O O . ASN A 1 84 ? 11.781 28.453 5.297 1 76.88 84 ASN A O 1
ATOM 680 N N . HIS A 1 85 ? 9.781 27.75 5.496 1 79.81 85 HIS A N 1
ATOM 681 C CA . HIS A 1 85 ? 9.219 28.844 4.715 1 79.81 85 HIS A CA 1
ATOM 682 C C . HIS A 1 85 ? 8.906 30.062 5.598 1 79.81 85 HIS A C 1
ATOM 684 O O . HIS A 1 85 ? 8.445 31.094 5.109 1 79.81 85 HIS A O 1
ATOM 690 N N . ILE A 1 86 ? 9.195 29.969 6.855 1 88.19 86 ILE A N 1
ATOM 691 C CA . ILE A 1 86 ? 8.875 31.016 7.812 1 88.19 86 ILE A CA 1
ATOM 692 C C . ILE A 1 86 ? 10.156 31.703 8.289 1 88.19 86 ILE A C 1
ATOM 694 O O . ILE A 1 86 ? 11.141 31.016 8.594 1 88.19 86 ILE A O 1
ATOM 698 N N . ASP A 1 87 ? 10.188 33 8.289 1 91.06 87 ASP A N 1
ATOM 699 C CA . ASP A 1 87 ? 11.305 33.781 8.82 1 91.06 87 ASP A CA 1
ATOM 700 C C . ASP A 1 87 ? 11.258 33.844 10.344 1 91.06 87 ASP A C 1
ATOM 702 O O . ASP A 1 87 ? 10.766 34.812 10.922 1 91.06 87 ASP A O 1
ATOM 706 N N . ILE A 1 88 ? 11.867 32.906 10.984 1 93.25 88 ILE A N 1
ATOM 707 C CA . ILE A 1 88 ? 11.781 32.75 12.43 1 93.25 88 ILE A CA 1
ATOM 708 C C . ILE A 1 88 ? 12.453 33.938 13.125 1 93.25 88 ILE A C 1
ATOM 710 O O . ILE A 1 88 ? 11.906 34.5 14.07 1 93.25 88 ILE A O 1
ATOM 714 N N . PRO A 1 89 ? 13.602 34.406 12.656 1 94.19 89 PRO A N 1
ATOM 715 C CA . PRO A 1 89 ? 14.203 35.594 13.281 1 94.19 89 PRO A CA 1
ATOM 716 C C . PRO A 1 89 ? 13.273 36.812 13.273 1 94.19 89 PRO A C 1
ATOM 718 O O . PRO A 1 89 ? 13.219 37.562 14.258 1 94.19 89 PRO A O 1
ATOM 721 N N . LEU A 1 90 ? 12.625 36.938 12.25 1 94.69 90 LEU A N 1
ATOM 722 C CA . LEU A 1 90 ? 11.688 38.062 12.141 1 94.69 90 LEU A CA 1
ATOM 723 C C . LEU A 1 90 ? 10.578 37.938 13.188 1 94.69 90 LEU A C 1
ATOM 725 O O . LEU A 1 90 ? 10.211 38.906 13.828 1 94.69 90 LEU A O 1
ATOM 729 N N . LEU A 1 91 ? 10.008 36.75 13.359 1 95.12 91 LEU A N 1
ATOM 730 C CA . LEU A 1 91 ? 8.938 36.531 14.328 1 95.12 91 LEU A CA 1
ATOM 731 C C . LEU A 1 91 ? 9.438 36.75 15.75 1 95.12 91 LEU A C 1
ATOM 733 O O . LEU A 1 91 ? 8.734 37.344 16.578 1 95.12 91 LEU A O 1
ATOM 737 N N . ARG A 1 92 ? 10.633 36.344 16.016 1 94.5 92 ARG A N 1
ATOM 738 C CA . ARG A 1 92 ? 11.234 36.562 17.328 1 94.5 92 ARG A CA 1
ATOM 739 C C . ARG A 1 92 ? 11.398 38.031 17.641 1 94.5 92 ARG A C 1
ATOM 741 O O . ARG A 1 92 ? 11.133 38.469 18.75 1 94.5 92 ARG A O 1
ATOM 748 N N . LYS A 1 93 ? 11.867 38.719 16.625 1 94.25 93 LYS A N 1
ATOM 749 C CA . LYS A 1 93 ? 12.055 40.156 16.766 1 94.25 93 LYS A CA 1
ATOM 750 C C . LYS A 1 93 ? 10.766 40.844 17.219 1 94.25 93 LYS A C 1
ATOM 752 O O . LYS A 1 93 ? 10.797 41.781 18 1 94.25 93 LYS A O 1
ATOM 757 N N . HIS A 1 94 ? 9.68 40.344 16.766 1 95.06 94 HIS A N 1
ATOM 758 C CA . HIS A 1 94 ? 8.391 40.969 17.062 1 95.06 94 HIS A CA 1
ATOM 759 C C . HIS A 1 94 ? 7.707 40.25 18.234 1 95.06 94 HIS A C 1
ATOM 761 O O . HIS A 1 94 ? 6.543 40.531 18.531 1 95.06 94 HIS A O 1
ATOM 767 N N . LYS A 1 95 ? 8.359 39.25 18.812 1 94.88 95 LYS A N 1
ATOM 768 C CA . LYS A 1 95 ? 7.883 38.5 19.969 1 94.88 95 LYS A CA 1
ATOM 769 C C . LYS A 1 95 ? 6.602 37.75 19.625 1 94.88 95 LYS A C 1
ATOM 771 O O . LYS A 1 95 ? 5.668 37.688 20.438 1 94.88 95 LYS A O 1
ATOM 776 N N . ILE A 1 96 ? 6.535 37.25 18.453 1 96.06 96 ILE A N 1
ATOM 777 C CA . ILE A 1 96 ? 5.422 36.438 18 1 96.06 96 ILE A CA 1
ATOM 778 C C . ILE A 1 96 ? 5.758 34.969 18.172 1 96.06 96 ILE A C 1
ATOM 780 O O . ILE A 1 96 ? 6.805 34.5 17.719 1 96.06 96 ILE A O 1
ATOM 784 N N . LYS A 1 97 ? 4.879 34.219 18.859 1 96.94 97 LYS A N 1
ATOM 785 C CA . LYS A 1 97 ? 5.078 32.812 19.078 1 96.94 97 LYS A CA 1
ATOM 786 C C . LYS A 1 97 ? 4.738 32 17.812 1 96.94 97 LYS A C 1
ATOM 788 O O . LYS A 1 97 ? 3.877 32.406 17.031 1 96.94 97 LYS A O 1
ATOM 793 N N . LEU A 1 98 ? 5.438 30.938 17.625 1 96.69 98 LEU A N 1
ATOM 794 C CA . LEU A 1 98 ? 5.23 30.078 16.453 1 96.69 98 LEU A CA 1
ATOM 795 C C . LEU A 1 98 ? 5.086 28.609 16.891 1 96.69 98 LEU A C 1
ATOM 797 O O . LEU A 1 98 ? 5.836 28.141 17.734 1 96.69 98 LEU A O 1
ATOM 801 N N . SER A 1 99 ? 4.043 28 16.375 1 97.12 99 SER A N 1
ATOM 802 C CA . SER A 1 99 ? 3.873 26.562 16.594 1 97.12 99 SER A CA 1
ATOM 803 C C . SER A 1 99 ? 3.746 25.828 15.258 1 97.12 99 SER A C 1
ATOM 805 O O . SER A 1 99 ? 3.561 26.438 14.211 1 97.12 99 SER A O 1
ATOM 807 N N . ASN A 1 100 ? 3.988 24.531 15.281 1 95.38 100 ASN A N 1
ATOM 808 C CA . ASN A 1 100 ? 3.789 23.641 14.141 1 95.38 100 ASN A CA 1
ATOM 809 C C . ASN A 1 100 ? 3.07 22.359 14.547 1 95.38 100 ASN A C 1
ATOM 811 O O . ASN A 1 100 ? 2.475 22.297 15.625 1 95.38 100 ASN A O 1
ATOM 815 N N . THR A 1 101 ? 2.924 21.359 13.609 1 95.19 101 THR A N 1
ATOM 816 C CA . THR A 1 101 ? 2.105 20.188 13.898 1 95.19 101 THR A CA 1
ATOM 817 C C . THR A 1 101 ? 2.934 18.906 13.781 1 95.19 101 THR A C 1
ATOM 819 O O . THR A 1 101 ? 2.582 18 13.031 1 95.19 101 THR A O 1
ATOM 822 N N . PRO A 1 102 ? 3.953 18.75 14.609 1 93.25 102 PRO A N 1
ATOM 823 C CA . PRO A 1 102 ? 4.758 17.516 14.578 1 93.25 102 PRO A CA 1
ATOM 824 C C . PRO A 1 102 ? 4.008 16.312 15.125 1 93.25 102 PRO A C 1
ATOM 826 O O . PRO A 1 102 ? 3.027 16.469 15.859 1 93.25 102 PRO A O 1
ATOM 829 N N . LYS A 1 103 ? 4.359 15.133 14.734 1 93.38 103 LYS A N 1
ATOM 830 C CA . LYS A 1 103 ? 4.008 13.836 15.305 1 93.38 103 LYS A CA 1
ATOM 831 C C . LYS A 1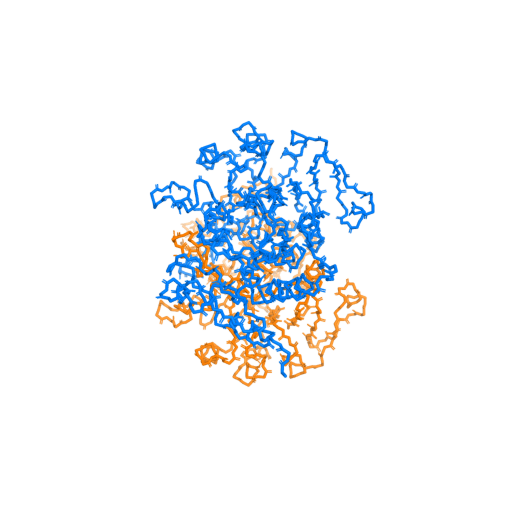 103 ? 2.596 13.422 14.898 1 93.38 103 LYS A C 1
ATOM 833 O O . LYS A 1 103 ? 2.365 12.273 14.508 1 93.38 103 LYS A O 1
ATOM 838 N N . VAL A 1 104 ? 1.617 14.383 14.812 1 94.12 104 VAL A N 1
ATOM 839 C CA . VAL A 1 104 ? 0.212 14.016 14.672 1 94.12 104 VAL A CA 1
ATOM 840 C C . VAL A 1 104 ? -0.037 13.461 13.273 1 94.12 104 VAL A C 1
ATOM 842 O O . VAL A 1 104 ? -1.028 12.766 13.039 1 94.12 104 VAL A O 1
ATOM 845 N N . LEU A 1 105 ? 0.824 13.758 12.391 1 94.25 105 LEU A N 1
ATOM 846 C CA . LEU A 1 105 ? 0.636 13.32 11.016 1 94.25 105 LEU A CA 1
ATOM 847 C C . LEU A 1 105 ? 1.576 12.164 10.68 1 94.25 105 LEU A C 1
ATOM 849 O O . LEU A 1 105 ? 1.564 11.648 9.562 1 94.25 105 LEU A O 1
ATOM 853 N N . SER A 1 106 ? 2.389 11.664 11.617 1 95.94 106 SER A N 1
ATOM 854 C CA . SER A 1 106 ? 3.494 10.75 11.344 1 95.94 106 SER A CA 1
ATOM 855 C C . SER A 1 106 ? 2.984 9.383 10.898 1 95.94 106 SER A C 1
ATOM 857 O O . SER A 1 106 ? 3.557 8.766 9.992 1 95.94 106 SER A O 1
ATOM 859 N N . ASP A 1 107 ? 1.916 8.93 11.508 1 97.19 107 ASP A N 1
ATOM 860 C CA . ASP A 1 107 ? 1.385 7.617 11.156 1 97.19 107 ASP A CA 1
ATOM 861 C C . ASP A 1 107 ? 0.799 7.621 9.75 1 97.19 107 ASP A C 1
ATOM 863 O O . ASP A 1 107 ? 0.978 6.664 8.992 1 97.19 107 ASP A O 1
ATOM 867 N N . ALA A 1 108 ? 0.096 8.695 9.43 1 96.88 108 ALA A N 1
ATOM 868 C CA . ALA A 1 108 ? -0.439 8.82 8.078 1 96.88 108 ALA A CA 1
ATOM 869 C C . ALA A 1 108 ? 0.681 8.797 7.043 1 96.88 108 ALA A C 1
ATOM 871 O O . ALA A 1 108 ? 0.562 8.148 6 1 96.88 108 ALA A O 1
ATOM 872 N N . CYS A 1 109 ? 1.763 9.492 7.328 1 96.62 109 CYS A N 1
ATOM 873 C CA . CYS A 1 109 ? 2.908 9.547 6.43 1 96.62 109 CYS A CA 1
ATOM 874 C C . CYS A 1 109 ? 3.541 8.164 6.273 1 96.62 109 CYS A C 1
ATOM 876 O O . CYS A 1 109 ? 3.908 7.766 5.168 1 96.62 109 CYS A O 1
ATOM 878 N N . ALA A 1 110 ? 3.637 7.441 7.363 1 97.94 110 ALA A N 1
ATOM 879 C CA . ALA A 1 110 ? 4.227 6.105 7.336 1 97.94 110 ALA A CA 1
ATOM 880 C C . ALA A 1 110 ? 3.363 5.141 6.527 1 97.94 110 ALA A C 1
ATOM 882 O O . ALA A 1 110 ? 3.883 4.32 5.77 1 97.94 110 ALA A O 1
ATOM 883 N N . ASP A 1 111 ? 2.021 5.234 6.707 1 98.12 111 ASP A N 1
ATOM 884 C CA . ASP A 1 111 ? 1.107 4.449 5.883 1 98.12 111 ASP A CA 1
ATOM 885 C C . ASP A 1 111 ? 1.341 4.711 4.398 1 98.12 111 ASP A C 1
ATOM 887 O O . ASP A 1 111 ? 1.391 3.773 3.598 1 98.12 111 ASP A O 1
ATOM 891 N N . HIS A 1 112 ? 1.501 5.965 4.086 1 97.69 112 HIS A N 1
ATOM 892 C CA . HIS A 1 112 ? 1.667 6.348 2.688 1 97.69 112 HIS A CA 1
ATOM 893 C C . HIS A 1 112 ? 2.99 5.828 2.131 1 97.69 112 HIS A C 1
ATOM 895 O O . HIS A 1 112 ? 3.045 5.355 0.995 1 97.69 112 HIS A O 1
ATOM 901 N N . ALA A 1 113 ? 4.039 5.93 2.934 1 98.31 113 ALA A N 1
ATOM 902 C CA . ALA A 1 113 ? 5.324 5.383 2.51 1 98.31 113 ALA A CA 1
ATOM 903 C C . ALA A 1 113 ? 5.203 3.896 2.18 1 98.31 113 ALA A C 1
ATOM 905 O O . ALA A 1 113 ? 5.738 3.434 1.17 1 98.31 113 ALA A O 1
ATOM 906 N N . PHE A 1 114 ? 4.508 3.174 2.973 1 98.5 114 PHE A N 1
ATOM 907 C CA . PHE A 1 114 ? 4.363 1.74 2.752 1 98.5 114 PHE A CA 1
ATOM 908 C C . PHE A 1 114 ? 3.475 1.466 1.544 1 98.5 114 PHE A C 1
ATOM 910 O O . PHE A 1 114 ? 3.684 0.488 0.823 1 98.5 114 PHE A O 1
ATOM 917 N N . LEU A 1 115 ? 2.447 2.35 1.345 1 98.62 115 LEU A N 1
ATOM 918 C CA . LEU A 1 115 ? 1.675 2.275 0.11 1 98.62 115 LEU A CA 1
ATOM 919 C C . LEU A 1 115 ? 2.588 2.367 -1.108 1 98.62 115 LEU A C 1
ATOM 921 O O . LEU A 1 115 ? 2.475 1.562 -2.035 1 98.62 115 LEU A O 1
ATOM 925 N N . LEU A 1 116 ? 3.502 3.281 -1.044 1 98.69 116 LEU A N 1
ATOM 926 C CA . LEU A 1 116 ? 4.395 3.494 -2.176 1 98.69 116 LEU A CA 1
ATOM 927 C C . LEU A 1 116 ? 5.324 2.299 -2.363 1 98.69 116 LEU A C 1
ATOM 929 O O . LEU A 1 116 ? 5.625 1.912 -3.496 1 98.69 116 LEU A O 1
ATOM 933 N N . ILE A 1 117 ? 5.793 1.693 -1.267 1 98.81 117 ILE A N 1
ATOM 934 C CA . ILE A 1 117 ? 6.617 0.493 -1.331 1 98.81 117 ILE A CA 1
ATOM 935 C C . ILE A 1 117 ? 5.863 -0.617 -2.057 1 98.81 117 ILE A C 1
ATOM 937 O O . ILE A 1 117 ? 6.352 -1.162 -3.051 1 98.81 117 ILE A O 1
ATOM 941 N N . LEU A 1 118 ? 4.664 -0.856 -1.638 1 98.81 118 LEU A N 1
ATOM 942 C CA . LEU A 1 118 ? 3.881 -1.962 -2.182 1 98.81 118 LEU A CA 1
ATOM 943 C C . LEU A 1 118 ? 3.459 -1.675 -3.617 1 98.81 118 LEU A C 1
ATOM 945 O O . LEU A 1 118 ? 3.541 -2.551 -4.48 1 98.81 118 LEU A O 1
ATOM 949 N N . ALA A 1 11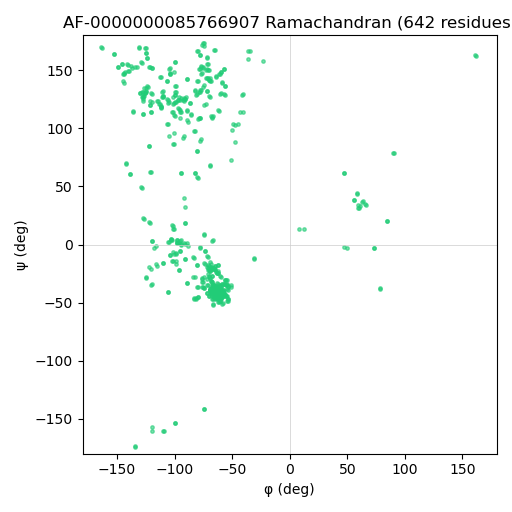9 ? 2.984 -0.435 -3.873 1 98.62 119 ALA A N 1
ATOM 950 C CA . ALA A 1 119 ? 2.479 -0.076 -5.195 1 98.62 119 ALA A CA 1
ATOM 951 C C . ALA A 1 119 ? 3.584 -0.162 -6.246 1 98.62 119 ALA A C 1
ATOM 953 O O . ALA A 1 119 ? 3.35 -0.625 -7.363 1 98.62 119 ALA A O 1
ATOM 954 N N . SER A 1 120 ? 4.77 0.312 -5.879 1 98.56 120 SER A N 1
ATOM 955 C CA . SER A 1 120 ? 5.887 0.247 -6.816 1 98.56 120 SER A CA 1
ATOM 956 C C . SER A 1 120 ? 6.379 -1.187 -6.992 1 98.56 120 SER A C 1
ATOM 958 O O . SER A 1 120 ? 6.645 -1.623 -8.109 1 98.56 120 SER A O 1
ATOM 960 N N . ALA A 1 121 ? 6.461 -1.928 -5.922 1 98.69 121 ALA A N 1
ATOM 961 C CA . ALA A 1 121 ? 6.914 -3.314 -5.965 1 98.69 121 ALA A CA 1
ATOM 962 C C . ALA A 1 121 ? 6 -4.164 -6.844 1 98.69 121 ALA A C 1
ATOM 964 O O . ALA A 1 121 ? 6.469 -5.031 -7.582 1 98.69 121 ALA A O 1
ATOM 965 N N . ARG A 1 122 ? 4.699 -3.816 -6.789 1 97.81 122 ARG A N 1
ATOM 966 C CA . ARG A 1 122 ? 3.711 -4.645 -7.473 1 97.81 122 ARG A CA 1
ATOM 967 C C . ARG A 1 122 ? 3.266 -3.998 -8.781 1 97.81 122 ARG A C 1
ATOM 969 O O . ARG A 1 122 ? 2.334 -4.477 -9.43 1 97.81 122 ARG A O 1
ATOM 976 N N . ARG A 1 123 ? 3.887 -2.879 -9.141 1 97.31 123 ARG A N 1
ATOM 977 C CA . ARG A 1 123 ? 3.648 -2.223 -10.422 1 97.31 123 ARG A CA 1
ATOM 978 C C . ARG A 1 123 ? 2.178 -1.854 -10.586 1 97.31 123 ARG A C 1
ATOM 980 O O . ARG A 1 123 ? 1.597 -2.053 -11.656 1 97.31 123 ARG A O 1
ATOM 987 N N . LEU A 1 124 ? 1.596 -1.315 -9.531 1 97 124 LEU A N 1
ATOM 988 C CA . LEU A 1 124 ? 0.16 -1.06 -9.477 1 97 124 LEU A CA 1
ATOM 989 C C . LEU A 1 124 ? -0.258 -0.07 -10.555 1 97 124 LEU A C 1
ATOM 991 O O . LEU A 1 124 ? -1.318 -0.223 -11.172 1 97 124 LEU A O 1
ATOM 995 N N . LYS A 1 125 ? 0.525 1.003 -10.812 1 95.25 125 LYS A N 1
ATOM 996 C CA . LYS A 1 125 ? 0.195 1.998 -11.828 1 95.25 125 LYS A CA 1
ATOM 997 C C . LYS A 1 125 ? -0.048 1.341 -13.18 1 95.25 125 LYS A C 1
ATOM 999 O O . LYS A 1 125 ? -1.045 1.63 -13.852 1 95.25 125 LYS A O 1
ATOM 1004 N N . GLU A 1 126 ? 0.83 0.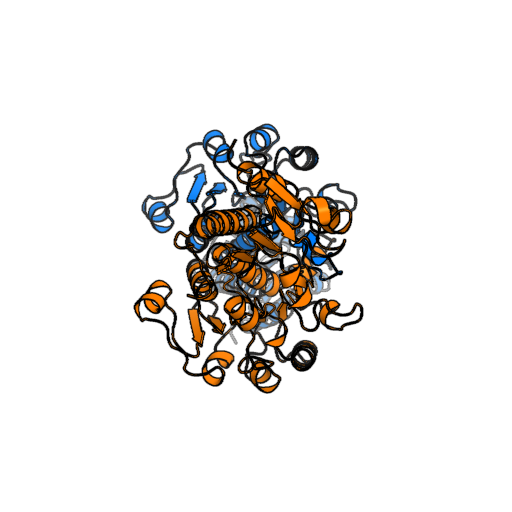428 -13.594 1 93.88 126 GLU A N 1
ATOM 1005 C CA . GLU A 1 126 ? 0.675 -0.305 -14.844 1 93.88 126 GLU A CA 1
ATOM 1006 C C . GLU A 1 126 ? -0.519 -1.253 -14.789 1 93.88 126 GLU A C 1
ATOM 1008 O O . GLU A 1 126 ? -1.242 -1.41 -15.773 1 93.88 126 GLU A O 1
ATOM 1013 N N . ALA A 1 127 ? -0.695 -1.892 -13.656 1 93.38 127 ALA A N 1
ATOM 1014 C CA . ALA A 1 127 ? -1.768 -2.867 -13.484 1 93.38 127 ALA A CA 1
ATOM 1015 C C . ALA A 1 127 ? -3.135 -2.219 -13.68 1 93.38 127 ALA A C 1
ATOM 1017 O O . ALA A 1 127 ? -4.055 -2.842 -14.219 1 93.38 127 ALA A O 1
ATOM 1018 N N . LEU A 1 128 ? -3.289 -1.004 -13.195 1 91.75 128 LEU A N 1
ATOM 1019 C CA . LEU A 1 128 ? -4.559 -0.293 -13.273 1 91.75 128 LEU A CA 1
ATOM 1020 C C . LEU A 1 128 ? -4.926 -0.005 -14.727 1 91.75 128 LEU A C 1
ATOM 1022 O O . LEU A 1 128 ? -6.098 0.223 -15.047 1 91.75 128 LEU A O 1
ATOM 1026 N N . ASP A 1 129 ? -3.947 -0.072 -15.594 1 86 129 ASP A N 1
ATOM 1027 C CA . ASP A 1 129 ? -4.184 0.2 -17.016 1 86 129 ASP A CA 1
ATOM 1028 C C . ASP A 1 129 ? -4.527 -1.082 -17.766 1 86 129 ASP A C 1
ATOM 1030 O O . ASP A 1 129 ? -4.922 -1.035 -18.938 1 86 129 ASP A O 1
ATOM 1034 N N . ILE A 1 130 ? -4.301 -2.154 -17.109 1 81.62 130 ILE A N 1
ATOM 1035 C CA . ILE A 1 130 ? -4.586 -3.424 -17.766 1 81.62 130 ILE A CA 1
ATOM 1036 C C . ILE A 1 130 ? -6.086 -3.707 -17.719 1 81.62 130 ILE A C 1
ATOM 1038 O O . ILE A 1 130 ? -6.664 -3.842 -16.641 1 81.62 130 ILE A O 1
ATOM 1042 N N . THR A 1 131 ? -6.762 -3.629 -18.812 1 63.16 131 THR A N 1
ATOM 1043 C CA . THR A 1 131 ? -8.219 -3.742 -18.875 1 63.16 131 THR A CA 1
ATOM 1044 C C . THR A 1 131 ? -8.625 -5.168 -19.234 1 63.16 131 THR A C 1
ATOM 1046 O O . THR A 1 131 ? -9.797 -5.535 -19.094 1 63.16 131 THR A O 1
ATOM 1049 N N . THR A 1 132 ? -7.738 -5.879 -19.828 1 56.62 132 THR A N 1
ATOM 1050 C CA . THR A 1 132 ? -8.164 -7.148 -20.406 1 56.62 132 THR A CA 1
ATOM 1051 C C . THR A 1 132 ? -8.383 -8.188 -19.312 1 56.62 132 THR A C 1
ATOM 1053 O O . THR A 1 132 ? -9.109 -9.164 -19.516 1 56.62 132 THR A O 1
ATOM 1056 N N . GLY A 1 133 ? -8.344 -7.742 -18.078 1 56.69 133 GLY A N 1
ATOM 1057 C CA . GLY A 1 133 ? -8.633 -8.562 -16.906 1 56.69 133 GLY A CA 1
ATOM 1058 C C . GLY A 1 133 ? -7.93 -9.906 -16.938 1 56.69 133 GLY A C 1
ATOM 1059 O O . GLY A 1 133 ? -8.148 -10.75 -16.062 1 56.69 133 GLY A O 1
ATOM 1060 N N . LEU A 1 134 ? -7.125 -10.203 -18.109 1 56.06 134 LEU A N 1
ATOM 1061 C CA . LEU A 1 134 ? -6.605 -11.57 -18.125 1 56.06 134 LEU A CA 1
ATOM 1062 C C . LEU A 1 134 ? -5.371 -11.688 -17.234 1 56.06 134 LEU A C 1
ATOM 1064 O O . LEU A 1 134 ? -4.559 -10.766 -17.172 1 56.06 134 LEU A O 1
ATOM 1068 N N . LYS A 1 135 ? -5.496 -12.664 -16.453 1 60.84 135 LYS A N 1
ATOM 1069 C CA . LYS A 1 135 ? -4.344 -13.078 -15.656 1 60.84 135 LYS A CA 1
ATOM 1070 C C . LYS A 1 135 ? -3.1 -13.219 -16.531 1 60.84 135 LYS A C 1
ATOM 1072 O O . LYS A 1 135 ? -3.107 -13.961 -17.516 1 60.84 135 LYS A O 1
ATOM 1077 N N . SER A 1 136 ? -2.271 -12.219 -16.391 1 66.25 136 SER A N 1
ATOM 1078 C CA . SER A 1 136 ? -1.012 -12.344 -17.109 1 66.25 136 SER A CA 1
ATOM 1079 C C . SER A 1 136 ? 0.061 -13.008 -16.266 1 66.25 136 SER A C 1
ATOM 1081 O O . SER A 1 136 ? 0.247 -12.648 -15.094 1 66.25 136 SER A O 1
ATOM 1083 N N . LEU A 1 137 ? 0.64 -14.102 -16.828 1 73 137 LEU A N 1
ATOM 1084 C CA . LEU A 1 137 ? 1.745 -14.758 -16.141 1 73 137 LEU A CA 1
ATOM 1085 C C . LEU A 1 137 ? 3.045 -13.984 -16.328 1 73 137 LEU A C 1
ATOM 1087 O O . LEU A 1 137 ? 4.039 -14.25 -15.656 1 73 137 LEU A O 1
ATOM 1091 N N . THR A 1 138 ? 2.932 -12.945 -17.094 1 79.56 138 THR A N 1
ATOM 1092 C CA . THR A 1 138 ? 4.18 -12.258 -17.406 1 79.56 138 THR A CA 1
ATOM 1093 C C . THR A 1 138 ? 4.238 -10.891 -16.719 1 79.56 138 THR A C 1
ATOM 1095 O O . THR A 1 138 ? 5.305 -10.273 -16.656 1 79.56 138 THR A O 1
ATOM 1098 N N . PHE A 1 139 ? 3.141 -10.469 -16.297 1 89.12 139 PHE A N 1
ATOM 1099 C CA . PHE A 1 139 ? 3.145 -9.219 -15.555 1 89.12 139 PHE A CA 1
ATOM 1100 C C . PHE A 1 139 ? 3.512 -9.469 -14.094 1 89.12 139 PHE A C 1
ATOM 1102 O O . PHE A 1 139 ? 2.67 -9.898 -13.297 1 89.12 139 PHE A O 1
ATOM 1109 N N . LEU A 1 140 ? 4.801 -9.242 -13.828 1 93.62 140 LEU A N 1
ATOM 1110 C CA . LEU A 1 140 ? 5.305 -9.633 -12.516 1 93.62 140 LEU A CA 1
ATOM 1111 C C . LEU A 1 140 ? 5.934 -8.445 -11.797 1 93.62 140 LEU A C 1
ATOM 1113 O O . LEU A 1 140 ? 6.621 -7.633 -12.422 1 93.62 140 LEU A O 1
ATOM 1117 N N . GLY A 1 141 ? 5.645 -8.312 -10.578 1 96.19 141 GLY A N 1
ATOM 1118 C CA . GLY A 1 141 ? 6.371 -7.434 -9.672 1 96.19 141 GLY A CA 1
ATOM 1119 C C . GLY A 1 141 ? 7.383 -8.164 -8.812 1 96.19 141 GLY A C 1
ATOM 1120 O O . GLY A 1 141 ? 7.984 -9.148 -9.25 1 96.19 141 GLY A O 1
ATOM 1121 N N . THR A 1 142 ? 7.656 -7.594 -7.668 1 97.38 142 THR A N 1
ATOM 1122 C CA . THR A 1 142 ? 8.586 -8.211 -6.73 1 97.38 142 THR A CA 1
ATOM 1123 C C . THR A 1 142 ? 7.973 -8.297 -5.336 1 97.38 142 THR A C 1
ATOM 1125 O O . THR A 1 142 ? 7.012 -7.586 -5.031 1 97.38 142 THR A O 1
ATOM 1128 N N . ASP A 1 143 ? 8.438 -9.18 -4.52 1 97.12 143 ASP A N 1
ATOM 1129 C CA . ASP A 1 143 ? 7.977 -9.344 -3.146 1 97.12 143 ASP A CA 1
ATOM 1130 C C . ASP A 1 143 ? 8.43 -8.18 -2.273 1 97.12 143 ASP A C 1
ATOM 1132 O O . ASP A 1 143 ? 9.438 -7.535 -2.564 1 97.12 143 ASP A O 1
ATOM 1136 N N . VAL A 1 144 ? 7.645 -7.902 -1.295 1 98.38 144 VAL A N 1
ATOM 1137 C CA . VAL A 1 144 ? 8.016 -6.945 -0.26 1 98.38 144 VAL A CA 1
ATOM 1138 C C . VAL A 1 144 ? 8.359 -7.684 1.03 1 98.38 144 VAL A C 1
ATOM 1140 O O . VAL A 1 144 ? 9.32 -7.332 1.717 1 98.38 144 VAL A O 1
ATOM 1143 N N . PHE A 1 145 ? 7.527 -8.719 1.294 1 96.19 145 PHE A N 1
ATOM 1144 C CA . PHE A 1 145 ? 7.773 -9.523 2.484 1 96.19 145 PHE A CA 1
ATOM 1145 C C . PHE A 1 145 ? 9.188 -10.086 2.473 1 96.19 145 PHE A C 1
ATOM 1147 O O . PHE A 1 145 ? 9.703 -10.477 1.419 1 96.19 145 PHE A O 1
ATOM 1154 N N . HIS A 1 146 ? 9.953 -10.062 3.596 1 95.44 146 HIS A N 1
ATOM 1155 C CA . HIS A 1 146 ? 11.258 -10.641 3.9 1 95.44 146 HIS A CA 1
ATOM 1156 C C . HIS A 1 146 ? 12.375 -9.875 3.201 1 95.44 146 HIS A C 1
ATOM 1158 O O . HIS A 1 146 ? 13.555 -10.188 3.373 1 95.44 146 HIS A O 1
ATOM 1164 N N . MET A 1 147 ? 12.023 -8.867 2.396 1 98.06 147 MET A N 1
ATOM 1165 C CA . MET A 1 147 ? 13.047 -8.086 1.724 1 98.06 147 MET A CA 1
ATOM 1166 C C . MET A 1 147 ? 13.742 -7.137 2.699 1 98.06 147 MET A C 1
ATOM 1168 O O . MET A 1 147 ? 13.367 -7.07 3.873 1 98.06 147 MET A O 1
ATOM 1172 N N . THR A 1 148 ? 14.773 -6.477 2.238 1 98.81 148 THR A N 1
ATOM 1173 C CA . THR A 1 148 ? 15.539 -5.574 3.086 1 98.81 148 THR A CA 1
ATOM 1174 C C . THR A 1 148 ? 15.125 -4.125 2.848 1 98.81 148 THR A C 1
ATOM 1176 O O . THR A 1 148 ? 15.18 -3.635 1.718 1 98.81 148 THR A O 1
ATOM 1179 N N . LEU A 1 149 ? 14.703 -3.496 3.914 1 98.81 149 LEU A N 1
ATOM 1180 C CA . LEU A 1 149 ? 14.297 -2.096 3.896 1 98.81 149 LEU A CA 1
ATOM 1181 C C . LEU A 1 149 ? 15.406 -1.202 4.445 1 98.81 149 LEU A C 1
ATOM 1183 O O . LEU A 1 149 ? 15.922 -1.445 5.539 1 98.81 149 LEU A O 1
ATOM 1187 N N . GLY A 1 150 ? 15.828 -0.28 3.619 1 98.88 150 GLY A N 1
ATOM 1188 C CA . GLY A 1 150 ? 16.703 0.788 4.086 1 98.88 150 GLY A CA 1
ATOM 1189 C C . GLY A 1 150 ? 15.953 2.084 4.355 1 98.88 150 GLY A C 1
ATOM 1190 O O . GLY A 1 150 ? 15.102 2.496 3.566 1 98.88 150 GLY A O 1
ATOM 1191 N N . ILE A 1 151 ? 16.266 2.73 5.473 1 98.81 151 ILE A N 1
ATOM 1192 C CA . ILE A 1 151 ? 15.641 4.008 5.824 1 98.81 151 ILE A CA 1
ATOM 1193 C C . ILE A 1 151 ? 16.719 5.078 5.965 1 98.81 151 ILE A C 1
ATOM 1195 O O . ILE A 1 151 ? 17.609 4.973 6.82 1 98.81 151 ILE A O 1
ATOM 1199 N N . MET A 1 152 ? 16.688 6.031 5.082 1 98.5 152 MET A N 1
ATOM 1200 C CA . MET A 1 152 ? 17.5 7.223 5.262 1 98.5 152 MET A CA 1
ATOM 1201 C C . MET A 1 152 ? 16.766 8.281 6.07 1 98.5 152 MET A C 1
ATOM 1203 O O . MET A 1 152 ? 15.836 8.922 5.566 1 98.5 152 MET A O 1
ATOM 1207 N N . GLY A 1 153 ? 17.156 8.438 7.273 1 97.19 153 GLY A N 1
ATOM 1208 C CA . GLY A 1 153 ? 16.453 9.328 8.18 1 97.19 153 GLY A CA 1
ATOM 1209 C C . GLY A 1 153 ? 15.359 8.625 8.969 1 97.19 153 GLY A C 1
ATOM 1210 O O . GLY A 1 153 ? 14.172 8.805 8.695 1 97.19 153 GLY A O 1
ATOM 1211 N N . MET A 1 154 ? 15.82 7.926 10 1 97 154 MET A N 1
ATOM 1212 C CA . MET A 1 154 ? 14.852 7.242 10.844 1 97 154 MET A CA 1
ATOM 1213 C C . MET A 1 154 ? 14.477 8.102 12.047 1 97 154 MET A C 1
ATOM 1215 O O . MET A 1 154 ? 14.734 7.727 13.195 1 97 154 MET A O 1
ATOM 1219 N N . GLY A 1 155 ? 13.906 9.258 11.727 1 95.06 155 GLY A N 1
ATOM 1220 C CA . GLY A 1 155 ? 13.258 10.047 12.766 1 95.06 155 GLY A CA 1
ATOM 1221 C C . GLY A 1 155 ? 11.93 9.469 13.211 1 95.06 155 GLY A C 1
ATOM 1222 O O . GLY A 1 155 ? 11.789 8.25 13.344 1 95.06 155 GLY A O 1
ATOM 1223 N N . ASP A 1 156 ? 10.984 10.305 13.469 1 94.19 156 ASP A N 1
ATOM 1224 C CA . ASP A 1 156 ? 9.672 9.852 13.93 1 94.19 156 ASP A CA 1
ATOM 1225 C C . ASP A 1 156 ? 8.945 9.07 12.844 1 94.19 156 ASP A C 1
ATOM 1227 O O . ASP A 1 156 ? 8.484 7.957 13.078 1 94.19 156 ASP A O 1
ATOM 1231 N N . ILE A 1 157 ? 8.859 9.648 11.688 1 95.69 157 ILE A N 1
ATOM 1232 C CA . ILE A 1 157 ? 8.172 9 10.578 1 95.69 157 ILE A CA 1
ATOM 1233 C C . ILE A 1 157 ? 8.922 7.73 10.18 1 95.69 157 ILE A C 1
ATOM 1235 O O . ILE A 1 157 ? 8.305 6.68 9.984 1 95.69 157 ILE A O 1
ATOM 1239 N N . GLY A 1 158 ? 10.258 7.793 10.07 1 97.38 158 GLY A N 1
ATOM 1240 C CA . GLY A 1 158 ? 11.062 6.633 9.719 1 97.38 158 GLY A CA 1
ATOM 1241 C C . GLY A 1 158 ? 10.891 5.473 10.688 1 97.38 158 GLY A C 1
ATOM 1242 O O . GLY A 1 158 ? 10.852 4.312 10.266 1 97.38 158 GLY A O 1
ATOM 1243 N N . LEU A 1 159 ? 10.828 5.812 11.93 1 97.62 159 LEU A N 1
ATOM 1244 C CA . LEU A 1 159 ? 10.617 4.781 12.945 1 97.62 159 LEU A CA 1
ATOM 1245 C C . LEU A 1 159 ? 9.266 4.098 12.75 1 97.62 159 LEU A C 1
ATOM 1247 O O . LEU A 1 159 ? 9.164 2.877 12.891 1 97.62 159 LEU A O 1
ATOM 1251 N N . LYS A 1 160 ? 8.281 4.871 12.453 1 97.62 160 LYS A N 1
ATOM 1252 C CA . LYS A 1 160 ? 6.945 4.324 12.234 1 97.62 160 LYS A CA 1
ATOM 1253 C C . LYS A 1 160 ? 6.895 3.475 10.969 1 97.62 160 LYS A C 1
ATOM 1255 O O . LYS A 1 160 ? 6.152 2.492 10.906 1 97.62 160 LYS A O 1
ATOM 1260 N N . VAL A 1 161 ? 7.707 3.838 9.953 1 98.38 161 VAL A N 1
ATOM 1261 C CA . VAL A 1 161 ? 7.848 2.994 8.766 1 98.38 161 VAL A CA 1
ATOM 1262 C C . VAL A 1 161 ? 8.477 1.66 9.156 1 98.38 161 VAL A C 1
ATOM 1264 O O . VAL A 1 161 ? 8.008 0.599 8.742 1 98.38 161 VAL A O 1
ATOM 1267 N N . ALA A 1 162 ? 9.508 1.722 9.977 1 98.56 162 ALA A N 1
ATOM 1268 C CA . ALA A 1 162 ? 10.18 0.514 10.445 1 98.56 162 ALA A CA 1
ATOM 1269 C C . ALA A 1 162 ? 9.219 -0.383 11.227 1 98.56 162 ALA A C 1
ATOM 1271 O O . ALA A 1 162 ? 9.258 -1.607 11.086 1 98.56 162 ALA A O 1
ATOM 1272 N N . GLU A 1 163 ? 8.375 0.175 11.992 1 97.88 163 GLU A N 1
ATOM 1273 C CA . GLU A 1 163 ? 7.387 -0.59 12.742 1 97.88 163 GLU A CA 1
ATOM 1274 C C . GLU A 1 163 ? 6.477 -1.382 11.812 1 97.88 163 GLU A C 1
ATOM 1276 O O . GLU A 1 163 ? 6.184 -2.551 12.062 1 97.88 163 GLU A O 1
ATOM 1281 N N . ARG A 1 164 ? 6.066 -0.79 10.797 1 98 164 ARG A N 1
ATOM 1282 C CA . ARG A 1 164 ? 5.164 -1.424 9.844 1 98 164 ARG A CA 1
ATOM 1283 C C . ARG A 1 164 ? 5.863 -2.561 9.102 1 98 164 ARG A C 1
ATOM 1285 O O . ARG A 1 164 ? 5.234 -3.564 8.758 1 98 164 ARG A O 1
ATOM 1292 N N . SER A 1 165 ? 7.16 -2.412 8.891 1 98 165 SER A N 1
ATOM 1293 C CA . SER A 1 165 ? 7.926 -3.414 8.164 1 98 165 SER A CA 1
ATOM 1294 C C . SER A 1 165 ? 7.984 -4.734 8.93 1 98 165 SER A C 1
ATOM 1296 O O . SER A 1 165 ? 8.219 -5.789 8.336 1 98 165 SER A O 1
ATOM 1298 N N . LYS A 1 166 ? 7.75 -4.707 10.227 1 95.44 166 LYS A N 1
ATOM 1299 C CA . LYS A 1 166 ? 7.777 -5.914 11.047 1 95.44 166 LYS A CA 1
ATOM 1300 C C . LYS A 1 166 ? 6.707 -6.906 10.609 1 95.44 166 LYS A C 1
ATOM 1302 O O . LYS A 1 166 ? 6.957 -8.117 10.555 1 95.44 166 LYS A O 1
ATOM 1307 N N . GLY A 1 167 ? 5.566 -6.371 10.281 1 95.25 167 GLY A N 1
ATOM 1308 C CA . GLY A 1 167 ? 4.496 -7.238 9.812 1 95.25 167 GLY A CA 1
ATOM 1309 C C . GLY A 1 167 ? 4.828 -7.945 8.508 1 95.25 167 GLY A C 1
ATOM 1310 O O . GLY A 1 167 ? 4.281 -9.008 8.219 1 95.25 167 GLY A O 1
ATOM 1311 N N . PHE A 1 168 ? 5.723 -7.379 7.77 1 97.62 168 PHE A N 1
ATOM 1312 C CA . PHE A 1 168 ? 6.145 -7.934 6.488 1 97.62 168 PHE A CA 1
ATOM 1313 C C . PHE A 1 168 ? 7.434 -8.727 6.645 1 97.62 168 PHE A C 1
ATOM 1315 O O . PHE A 1 168 ? 8.008 -9.195 5.656 1 97.62 168 PHE A O 1
ATOM 1322 N N . LYS A 1 169 ? 7.926 -8.789 7.926 1 96.5 169 LYS A N 1
ATOM 1323 C CA . LYS A 1 169 ? 9.141 -9.531 8.266 1 96.5 169 LYS A CA 1
ATOM 1324 C C . LYS A 1 169 ? 10.32 -9.055 7.426 1 96.5 169 LYS A C 1
ATOM 1326 O O . LYS A 1 169 ? 11.102 -9.867 6.926 1 96.5 169 LYS A O 1
ATOM 1331 N N . MET A 1 170 ? 10.398 -7.824 7.18 1 98.06 170 MET A N 1
ATOM 1332 C CA . MET A 1 170 ? 11.531 -7.234 6.465 1 98.06 170 MET A CA 1
ATOM 1333 C C . MET A 1 170 ? 12.734 -7.078 7.391 1 98.06 170 MET A C 1
ATOM 1335 O O . MET A 1 170 ? 12.578 -6.957 8.609 1 98.06 170 MET A O 1
ATOM 1339 N N . LYS A 1 171 ? 13.898 -7.145 6.801 1 98.31 171 LYS A N 1
ATOM 1340 C CA . LYS A 1 171 ? 15.102 -6.672 7.477 1 98.31 171 LYS A CA 1
ATOM 1341 C C . LYS A 1 171 ? 15.25 -5.156 7.34 1 98.31 171 LYS A C 1
ATOM 1343 O O . LYS A 1 171 ? 15.102 -4.609 6.246 1 98.31 171 LYS A O 1
ATOM 1348 N N . VAL A 1 172 ? 15.523 -4.48 8.484 1 98.69 172 VAL A N 1
ATOM 1349 C CA . VAL A 1 172 ? 15.57 -3.021 8.453 1 98.69 172 VAL A CA 1
ATOM 1350 C C . VAL A 1 172 ? 17 -2.545 8.703 1 98.69 172 VAL A C 1
ATOM 1352 O O . VAL A 1 172 ? 17.625 -2.908 9.703 1 98.69 172 VAL A O 1
ATOM 1355 N N . LEU A 1 173 ? 17.547 -1.834 7.785 1 98.88 173 LEU A N 1
ATOM 1356 C CA . LEU A 1 173 ? 18.766 -1.059 7.926 1 98.88 173 LEU A CA 1
ATOM 1357 C C . LEU A 1 173 ? 18.484 0.437 7.855 1 98.88 173 LEU A C 1
ATOM 1359 O O . LEU A 1 173 ? 17.547 0.861 7.168 1 98.88 173 LEU A O 1
ATOM 1363 N N . TYR A 1 174 ? 19.219 1.219 8.625 1 98.75 174 TYR A N 1
ATOM 1364 C CA . TYR A 1 174 ? 18.922 2.646 8.539 1 98.75 174 TYR A CA 1
ATOM 1365 C C . TYR A 1 174 ? 20.203 3.467 8.711 1 98.75 174 TYR A C 1
ATOM 1367 O O . TYR A 1 174 ? 21.203 2.965 9.219 1 98.75 174 TYR A O 1
ATOM 1375 N N . TYR A 1 175 ? 20.125 4.66 8.156 1 98.31 175 TYR A N 1
ATOM 1376 C CA . TYR A 1 175 ? 21.172 5.664 8.328 1 98.31 175 TYR A CA 1
ATOM 1377 C C . TYR A 1 175 ? 20.609 6.961 8.883 1 98.31 175 TYR A C 1
ATOM 1379 O O . TYR A 1 175 ? 19.547 7.422 8.445 1 98.31 175 TYR A O 1
ATOM 1387 N N . ASN A 1 176 ? 21.219 7.414 9.828 1 96.5 176 ASN A N 1
ATOM 1388 C CA . ASN A 1 176 ? 21.016 8.727 10.422 1 96.5 176 ASN A CA 1
ATOM 1389 C C . ASN A 1 176 ? 22.328 9.461 10.656 1 96.5 176 ASN A C 1
ATOM 1391 O O . ASN A 1 176 ? 23.375 8.828 10.797 1 96.5 176 ASN A O 1
ATOM 1395 N N . ARG A 1 177 ? 22.219 10.789 10.633 1 92.75 177 ARG A N 1
ATOM 1396 C CA . ARG A 1 177 ? 23.406 11.523 11.07 1 92.75 177 ARG A CA 1
ATOM 1397 C C . ARG A 1 177 ? 23.797 11.133 12.5 1 92.75 177 ARG A C 1
ATOM 1399 O O . ARG A 1 177 ? 24.969 10.891 12.781 1 92.75 177 ARG A O 1
ATOM 1406 N N . ASN A 1 178 ? 22.75 11.062 13.344 1 94.06 178 ASN A N 1
ATOM 1407 C CA . ASN A 1 178 ? 22.922 10.602 14.719 1 94.06 178 ASN A CA 1
ATOM 1408 C C . ASN A 1 178 ? 22.172 9.289 14.961 1 94.06 178 ASN A C 1
ATOM 1410 O O . ASN A 1 178 ? 20.953 9.219 14.797 1 94.06 178 ASN A O 1
ATOM 1414 N N . ARG A 1 179 ? 22.922 8.266 15.414 1 96.69 179 ARG A N 1
ATOM 1415 C CA . ARG A 1 179 ? 22.344 6.957 15.68 1 96.69 179 ARG A CA 1
ATOM 1416 C C . ARG A 1 179 ? 21.219 7.051 16.719 1 96.69 179 ARG A C 1
ATOM 1418 O O . ARG A 1 179 ? 21.359 7.766 17.719 1 96.69 179 ARG A O 1
ATOM 1425 N N . ARG A 1 180 ? 20.172 6.348 16.5 1 96.5 180 ARG A N 1
ATOM 1426 C CA . ARG A 1 180 ? 19.062 6.324 17.453 1 96.5 180 ARG A CA 1
ATOM 1427 C C . ARG A 1 180 ? 19.438 5.547 18.703 1 96.5 180 ARG A C 1
ATOM 1429 O O . ARG A 1 180 ? 20.359 4.723 18.688 1 96.5 180 ARG A O 1
ATOM 1436 N N . PRO A 1 181 ? 18.672 5.789 19.781 1 96.81 181 PRO A N 1
ATOM 1437 C CA . PRO A 1 181 ? 18.859 4.965 20.984 1 96.81 181 PRO A CA 1
ATOM 1438 C C . PRO A 1 181 ? 18.625 3.479 20.719 1 96.81 181 PRO A C 1
ATOM 1440 O O . PRO A 1 181 ? 17.781 3.119 19.906 1 96.81 181 PRO A O 1
ATOM 1443 N N . GLU A 1 182 ? 19.297 2.678 21.391 1 96.56 182 GLU A N 1
ATOM 1444 C CA . GLU A 1 182 ? 19.234 1.229 21.234 1 96.56 182 GLU A CA 1
ATOM 1445 C C . GLU A 1 182 ? 17.812 0.707 21.422 1 96.56 182 GLU A C 1
ATOM 1447 O O . GLU A 1 182 ? 17.406 -0.25 20.766 1 96.56 182 GLU A O 1
ATOM 1452 N N . GLU A 1 183 ? 17.125 1.348 22.266 1 96.81 183 GLU A N 1
ATOM 1453 C CA . GLU A 1 183 ? 15.742 0.937 22.547 1 96.81 183 GLU A CA 1
ATOM 1454 C C . GLU A 1 183 ? 14.883 1.025 21.281 1 96.81 183 GLU A C 1
ATOM 1456 O O . GLU A 1 183 ? 14.039 0.156 21.047 1 96.81 183 GLU A O 1
ATOM 1461 N N . ASP A 1 184 ? 15.07 2.082 20.5 1 96.44 184 ASP A N 1
ATOM 1462 C CA . ASP A 1 184 ? 14.336 2.25 19.25 1 96.44 184 ASP A CA 1
ATOM 1463 C C . ASP A 1 184 ? 14.727 1.176 18.234 1 96.44 184 ASP A C 1
ATOM 1465 O O . ASP A 1 184 ? 13.867 0.623 17.547 1 96.44 184 ASP A O 1
ATOM 1469 N N . GLU A 1 185 ? 16.016 0.863 18.172 1 97.06 185 GLU A N 1
ATOM 1470 C CA . GLU A 1 185 ? 16.516 -0.17 17.266 1 97.06 185 GLU A CA 1
ATOM 1471 C C . GLU A 1 185 ? 15.93 -1.536 17.609 1 97.06 185 GLU A C 1
ATOM 1473 O O . GLU A 1 185 ? 15.492 -2.273 16.734 1 97.06 185 GLU A O 1
ATOM 1478 N N . CYS A 1 186 ? 15.906 -1.86 18.859 1 96.62 186 CYS A N 1
ATOM 1479 C CA . CYS A 1 186 ? 15.414 -3.15 19.328 1 96.62 186 CYS A CA 1
ATOM 1480 C C . CYS A 1 186 ? 13.922 -3.291 19.062 1 96.62 186 CYS A C 1
ATOM 1482 O O . CYS A 1 186 ? 13.445 -4.367 18.703 1 96.62 186 CYS A O 1
ATOM 1484 N N . ARG A 1 187 ? 13.281 -2.205 19.188 1 94.75 187 ARG A N 1
ATOM 1485 C CA . ARG A 1 187 ? 11.836 -2.191 19.031 1 94.75 187 ARG A CA 1
ATOM 1486 C C . ARG A 1 187 ? 11.438 -2.609 17.625 1 94.75 187 ARG A C 1
ATOM 1488 O O . ARG A 1 187 ? 10.422 -3.281 17.438 1 94.75 187 ARG A O 1
ATOM 1495 N N . VAL A 1 188 ? 12.273 -2.244 16.688 1 96.62 188 VAL A N 1
ATOM 1496 C CA . VAL A 1 188 ? 11.867 -2.5 15.312 1 96.62 188 VAL A CA 1
ATOM 1497 C C . VAL A 1 188 ? 12.883 -3.422 14.633 1 96.62 188 VAL A C 1
ATOM 1499 O O . VAL A 1 188 ? 12.766 -3.719 13.445 1 96.62 188 VAL A O 1
ATOM 1502 N N . GLY A 1 189 ? 13.867 -3.873 15.359 1 96.62 189 GLY A N 1
ATOM 1503 C CA . GLY A 1 189 ? 14.891 -4.746 14.805 1 96.62 189 GLY A CA 1
ATOM 1504 C C . GLY A 1 189 ? 15.742 -4.066 13.75 1 96.62 189 GLY A C 1
ATOM 1505 O O . GLY A 1 189 ? 16.125 -4.688 12.758 1 96.62 189 GLY A O 1
ATOM 1506 N N . ALA A 1 190 ? 15.992 -2.793 13.93 1 98.25 190 ALA A N 1
ATOM 1507 C CA . ALA A 1 190 ? 16.734 -2.027 12.93 1 98.25 190 ALA A CA 1
ATOM 1508 C C . ALA A 1 190 ? 18.234 -2.084 13.211 1 98.25 190 ALA A C 1
ATOM 1510 O O . ALA A 1 190 ? 18.656 -2.098 14.367 1 98.25 190 ALA A O 1
ATOM 1511 N N . VAL A 1 191 ? 19.016 -2.148 12.188 1 98.56 191 VAL A N 1
ATOM 1512 C CA . VAL A 1 191 ? 20.469 -2.146 12.266 1 98.56 191 VAL A CA 1
ATOM 1513 C C . VAL A 1 191 ? 21.016 -0.835 11.711 1 98.56 191 VAL A C 1
ATOM 1515 O O . VAL A 1 191 ? 20.672 -0.432 10.594 1 98.56 191 VAL A O 1
ATOM 1518 N N . TYR A 1 192 ? 21.844 -0.211 12.492 1 98.5 192 TYR A N 1
ATOM 1519 C CA . TYR A 1 192 ? 22.422 1.075 12.117 1 98.5 192 TYR A CA 1
ATOM 1520 C C . TYR A 1 192 ? 23.562 0.891 11.133 1 98.5 192 TYR A C 1
ATOM 1522 O O . TYR A 1 192 ? 24.406 0.018 11.32 1 98.5 192 TYR A O 1
ATOM 1530 N N . CYS A 1 193 ? 23.547 1.657 10.047 1 98.12 193 CYS A N 1
ATOM 1531 C CA . CYS A 1 193 ? 24.672 1.789 9.109 1 98.12 193 CYS A CA 1
ATOM 1532 C C . CYS A 1 193 ? 25.344 3.143 9.266 1 98.12 193 CYS A C 1
ATOM 1534 O O . CYS A 1 193 ? 24.688 4.18 9.305 1 98.12 193 CYS A O 1
ATOM 1536 N N . SER A 1 194 ? 26.609 3.184 9.188 1 95.56 194 SER A N 1
ATOM 1537 C CA . SER A 1 194 ? 27.375 4.387 9.5 1 95.56 194 SER A CA 1
ATOM 1538 C C . SER A 1 194 ? 27.375 5.355 8.328 1 95.56 194 SER A C 1
ATOM 1540 O O . SER A 1 194 ? 27.75 6.523 8.477 1 95.56 194 SER A O 1
ATOM 1542 N N . SER A 1 195 ? 27.031 4.82 7.172 1 96.88 195 SER A N 1
ATOM 1543 C CA . SER A 1 195 ? 27 5.676 5.988 1 96.88 195 SER A CA 1
ATOM 1544 C C . SER A 1 195 ? 26 5.156 4.953 1 96.88 195 SER A C 1
ATOM 1546 O O . SER A 1 195 ? 25.594 3.994 5.008 1 96.88 195 SER A O 1
ATOM 1548 N N . LEU A 1 196 ? 25.672 6.023 4.02 1 97.25 196 LEU A N 1
ATOM 1549 C CA . LEU A 1 196 ? 24.828 5.605 2.896 1 97.25 196 LEU A CA 1
ATOM 1550 C C . LEU A 1 196 ? 25.562 4.574 2.035 1 97.25 196 LEU A C 1
ATOM 1552 O O . LEU A 1 196 ? 24.938 3.666 1.486 1 97.25 196 LEU A O 1
ATOM 1556 N N . ALA A 1 197 ? 26.844 4.73 1.906 1 97.44 197 ALA A N 1
ATOM 1557 C CA . ALA A 1 197 ? 27.656 3.834 1.098 1 97.44 197 ALA A CA 1
ATOM 1558 C C . ALA A 1 197 ? 27.547 2.396 1.599 1 97.44 197 ALA A C 1
ATOM 1560 O O . ALA A 1 197 ? 27.609 1.451 0.808 1 97.44 197 ALA A O 1
ATOM 1561 N N . THR A 1 198 ? 27.406 2.246 2.889 1 97.75 198 THR A N 1
ATOM 1562 C CA . THR A 1 198 ? 27.281 0.918 3.479 1 97.75 198 THR A CA 1
ATOM 1563 C C . THR A 1 198 ? 25.844 0.414 3.389 1 97.75 198 THR A C 1
ATOM 1565 O O . THR A 1 198 ? 25.609 -0.792 3.293 1 97.75 198 THR A O 1
ATOM 1568 N N . LEU A 1 199 ? 24.922 1.282 3.375 1 98.62 199 LEU A N 1
ATOM 1569 C CA . LEU A 1 199 ? 23.5 0.951 3.416 1 98.62 199 LEU A CA 1
ATOM 1570 C C . LEU A 1 199 ? 22.984 0.567 2.031 1 98.62 199 LEU A C 1
ATOM 1572 O O . LEU A 1 199 ? 22.359 -0.477 1.865 1 98.62 199 LEU A O 1
ATOM 1576 N N . LEU A 1 200 ? 23.281 1.282 1.005 1 98.75 200 LEU A N 1
ATOM 1577 C CA . LEU A 1 200 ? 22.625 1.309 -0.294 1 98.75 200 LEU A CA 1
ATOM 1578 C C . LEU A 1 200 ? 22.797 -0.018 -1.024 1 98.75 200 LEU A C 1
ATOM 1580 O O . LEU A 1 200 ? 21.844 -0.561 -1.579 1 98.75 200 LEU A O 1
ATOM 1584 N N . PRO A 1 201 ? 24.016 -0.662 -0.94 1 98.62 201 PRO A N 1
ATOM 1585 C CA . PRO A 1 201 ? 24.188 -1.906 -1.693 1 98.62 201 PRO A CA 1
ATOM 1586 C C . PRO A 1 201 ? 23.406 -3.07 -1.097 1 98.62 201 PRO A C 1
ATOM 1588 O O . PRO A 1 201 ? 23.266 -4.113 -1.736 1 98.62 201 PRO A O 1
ATOM 1591 N N . GLN A 1 202 ? 22.859 -2.916 0.079 1 98.5 202 GLN A N 1
ATOM 1592 C CA . GLN A 1 202 ? 22.266 -4.043 0.801 1 98.5 202 GLN A CA 1
ATOM 1593 C C . GLN A 1 202 ? 20.75 -4.043 0.686 1 98.5 202 GLN A C 1
ATOM 1595 O O . GLN A 1 202 ? 20.094 -5.035 1.024 1 98.5 202 GLN A O 1
ATOM 1600 N N . VAL A 1 203 ? 20.203 -2.959 0.245 1 98.62 203 VAL A N 1
ATOM 1601 C CA . VAL A 1 203 ? 18.781 -2.795 0.462 1 98.62 203 VAL A CA 1
ATOM 1602 C C . VAL A 1 203 ? 18.016 -3.062 -0.84 1 98.62 203 VAL A C 1
ATOM 1604 O O . VAL A 1 203 ? 18.531 -2.791 -1.928 1 98.62 203 VAL A O 1
ATOM 1607 N N . ASP A 1 204 ? 16.828 -3.611 -0.707 1 98.81 204 ASP A N 1
ATOM 1608 C CA . ASP A 1 204 ? 15.906 -3.809 -1.82 1 98.81 204 ASP A CA 1
ATOM 1609 C C . ASP A 1 204 ? 15 -2.594 -2.01 1 98.81 204 ASP A C 1
ATOM 1611 O O . ASP A 1 204 ? 14.578 -2.297 -3.127 1 98.81 204 ASP A O 1
ATOM 1615 N N . PHE A 1 205 ? 14.664 -1.936 -0.929 1 98.88 205 PHE A N 1
ATOM 1616 C CA . PHE A 1 205 ? 13.883 -0.705 -0.891 1 98.88 205 PHE A CA 1
ATOM 1617 C C . PHE A 1 205 ? 14.602 0.366 -0.076 1 98.88 205 PHE A C 1
ATOM 1619 O O . PHE A 1 205 ? 15.062 0.101 1.034 1 98.88 205 PHE A O 1
ATOM 1626 N N . LEU A 1 206 ? 14.711 1.524 -0.61 1 98.94 206 LEU A N 1
ATOM 1627 C CA . LEU A 1 206 ? 15.195 2.678 0.144 1 98.94 206 LEU A CA 1
ATOM 1628 C C . LEU A 1 206 ? 14.078 3.689 0.361 1 98.94 206 LEU A C 1
ATOM 1630 O O . LEU A 1 206 ? 13.523 4.227 -0.603 1 98.94 206 LEU A O 1
ATOM 1634 N N . VAL A 1 207 ? 13.75 3.945 1.587 1 98.81 207 VAL A N 1
ATOM 1635 C CA . VAL A 1 207 ? 12.773 4.977 1.926 1 98.81 207 VAL A CA 1
ATOM 1636 C C . VAL A 1 207 ? 13.492 6.191 2.508 1 98.81 207 VAL A C 1
ATOM 1638 O O . VAL A 1 207 ? 14.25 6.074 3.471 1 98.81 207 VAL A O 1
ATOM 1641 N N . ILE A 1 208 ? 13.25 7.301 1.909 1 98.44 208 ILE A N 1
ATOM 1642 C CA . ILE A 1 208 ? 13.82 8.555 2.385 1 98.44 208 ILE A CA 1
ATOM 1643 C C . ILE A 1 208 ? 12.812 9.281 3.273 1 98.44 208 ILE A C 1
ATOM 1645 O O . ILE A 1 208 ? 11.719 9.625 2.824 1 98.44 208 ILE A O 1
ATOM 1649 N N . CYS A 1 209 ? 13.141 9.453 4.5 1 95.69 209 CYS A N 1
ATOM 1650 C CA . CYS A 1 209 ? 12.359 10.18 5.488 1 95.69 209 CYS A CA 1
ATOM 1651 C C . CYS A 1 209 ? 13.211 11.227 6.195 1 95.69 209 CYS A C 1
ATOM 1653 O O . CYS A 1 209 ? 13.227 11.289 7.426 1 95.69 209 CYS A O 1
ATOM 1655 N N . ALA A 1 210 ? 13.953 12.039 5.496 1 93.62 210 ALA A N 1
ATOM 1656 C CA . ALA A 1 210 ? 14.859 13.047 6.047 1 93.62 210 ALA A CA 1
ATOM 1657 C C . ALA A 1 210 ? 14.461 14.445 5.602 1 93.62 210 ALA A C 1
ATOM 1659 O O . ALA A 1 210 ? 13.875 14.625 4.531 1 93.62 210 ALA A O 1
ATOM 1660 N N . PRO A 1 211 ? 14.773 15.438 6.422 1 89.12 211 PRO A N 1
ATOM 1661 C CA . PRO A 1 211 ? 14.484 16.812 6.004 1 89.12 211 PRO A CA 1
ATOM 1662 C C . PRO A 1 211 ? 15.422 17.297 4.902 1 89.12 211 PRO A C 1
ATOM 1664 O O . PRO A 1 211 ? 16.547 16.812 4.785 1 89.12 211 PRO A O 1
ATOM 1667 N N . LEU A 1 212 ? 14.93 18.156 4.129 1 89.5 212 LEU A N 1
ATOM 1668 C CA . LEU A 1 212 ? 15.773 18.812 3.139 1 89.5 212 LEU A CA 1
ATOM 1669 C C . LEU A 1 212 ? 16.625 19.906 3.785 1 89.5 212 LEU A C 1
ATOM 1671 O O . LEU A 1 212 ? 16.078 20.875 4.312 1 89.5 212 LEU A O 1
ATOM 1675 N N . THR A 1 213 ? 17.797 19.734 3.908 1 89.56 213 THR A N 1
ATOM 1676 C CA . THR A 1 213 ? 18.812 20.656 4.406 1 89.56 213 THR A CA 1
ATOM 1677 C C . THR A 1 213 ? 19.938 20.812 3.391 1 89.56 213 THR A C 1
ATOM 1679 O O . THR A 1 213 ? 19.984 20.094 2.387 1 89.56 213 THR A O 1
ATOM 1682 N N . PRO A 1 214 ? 20.766 21.766 3.627 1 92 214 PRO A N 1
ATOM 1683 C CA . PRO A 1 214 ? 21.922 21.859 2.727 1 92 214 PRO A CA 1
ATOM 1684 C C . PRO A 1 214 ? 22.719 20.547 2.654 1 92 214 PRO A C 1
ATOM 1686 O O . PRO A 1 214 ? 23.234 20.203 1.592 1 92 214 PRO A O 1
ATOM 1689 N N . GLU A 1 215 ? 22.734 19.797 3.701 1 92.81 215 GLU A N 1
ATOM 1690 C CA . GLU A 1 215 ? 23.484 18.547 3.775 1 92.81 215 GLU A CA 1
ATOM 1691 C C . GLU A 1 215 ? 22.781 17.438 3.014 1 92.81 215 GLU A C 1
ATOM 1693 O O . GLU A 1 215 ? 23.422 16.516 2.488 1 92.81 215 GLU A O 1
ATOM 1698 N N . THR A 1 216 ? 21.469 17.469 2.916 1 94.81 216 THR A N 1
ATOM 1699 C CA . THR A 1 216 ? 20.719 16.375 2.299 1 94.81 216 THR A CA 1
ATOM 1700 C C . THR A 1 216 ? 20.328 16.734 0.87 1 94.81 216 THR A C 1
ATOM 1702 O O . THR A 1 216 ? 19.828 15.891 0.128 1 94.81 216 THR A O 1
ATOM 1705 N N . HIS A 1 217 ? 20.578 18 0.504 1 96.38 217 HIS A N 1
ATOM 1706 C CA . HIS A 1 217 ? 20.234 18.422 -0.846 1 96.38 217 HIS A CA 1
ATOM 1707 C C . HIS A 1 217 ? 21 17.625 -1.894 1 96.38 217 HIS A C 1
ATOM 1709 O O . HIS A 1 217 ? 22.219 17.625 -1.914 1 96.38 217 HIS A O 1
ATOM 1715 N N . LYS A 1 218 ? 20.328 16.859 -2.689 1 97.5 218 LYS A N 1
ATOM 1716 C CA . LYS A 1 218 ? 20.828 16.047 -3.783 1 97.5 218 LYS A CA 1
ATOM 1717 C C . LYS A 1 218 ? 21.844 15.023 -3.277 1 97.5 218 LYS A C 1
ATOM 1719 O O . LYS A 1 218 ? 22.812 14.711 -3.975 1 97.5 218 LYS A O 1
ATOM 1724 N N . CYS A 1 219 ? 21.656 14.578 -2.051 1 97.12 219 CYS A N 1
ATOM 1725 C CA . CYS A 1 219 ? 22.578 13.609 -1.487 1 97.12 219 CYS A CA 1
ATOM 1726 C C . CYS A 1 219 ? 22.375 12.227 -2.09 1 97.12 219 CYS A C 1
ATOM 1728 O O . CYS A 1 219 ? 23.234 11.352 -1.965 1 97.12 219 CYS A O 1
ATOM 1730 N N . ILE A 1 220 ? 21.297 11.977 -2.725 1 98.5 220 ILE A N 1
ATOM 1731 C CA . ILE A 1 220 ? 21.078 10.789 -3.541 1 98.5 220 ILE A CA 1
ATOM 1732 C C . ILE A 1 220 ? 21.25 11.133 -5.016 1 98.5 220 ILE A C 1
ATOM 1734 O O . ILE A 1 220 ? 20.281 11.492 -5.695 1 98.5 220 ILE A O 1
ATOM 1738 N N . GLY A 1 221 ? 22.422 11.062 -5.43 1 98.38 221 GLY A N 1
ATOM 1739 C CA . GLY A 1 221 ? 22.766 11.359 -6.809 1 98.38 221 GLY A CA 1
ATOM 1740 C C . GLY A 1 221 ? 23.172 10.133 -7.602 1 98.38 221 GLY A C 1
ATOM 1741 O O . GLY A 1 221 ? 22.781 9.016 -7.262 1 98.38 221 GLY A O 1
ATOM 1742 N N . ALA A 1 222 ? 23.844 10.367 -8.672 1 98.44 222 ALA A N 1
ATOM 1743 C CA . ALA A 1 222 ? 24.25 9.305 -9.594 1 98.44 222 ALA A CA 1
ATOM 1744 C C . ALA A 1 222 ? 25.094 8.25 -8.883 1 98.44 222 ALA A C 1
ATOM 1746 O O . ALA A 1 222 ? 24.891 7.047 -9.094 1 98.44 222 ALA A O 1
ATOM 1747 N N . LYS A 1 223 ? 25.984 8.703 -8.109 1 98.44 223 LYS A N 1
ATOM 1748 C CA . LYS A 1 223 ? 26.875 7.781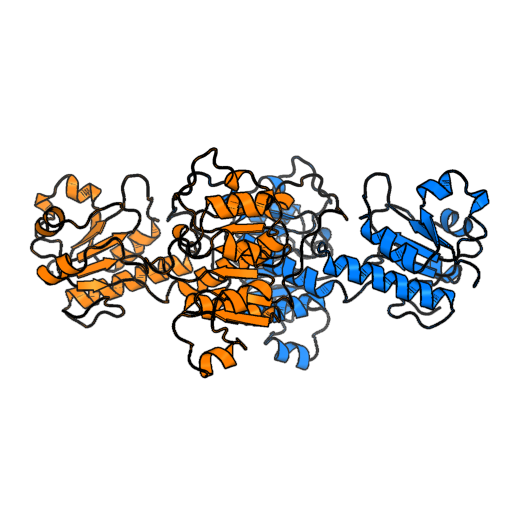 -7.406 1 98.44 223 LYS A CA 1
ATOM 1749 C C . LYS A 1 223 ? 26.094 6.871 -6.461 1 98.44 223 LYS A C 1
ATOM 1751 O O . LYS A 1 223 ? 26.297 5.656 -6.457 1 98.44 223 LYS A O 1
ATOM 1756 N N . GLU A 1 224 ? 25.266 7.434 -5.664 1 98.62 224 GLU A N 1
ATOM 1757 C CA . GLU A 1 224 ? 24.453 6.68 -4.711 1 98.62 224 GLU A CA 1
ATOM 1758 C C . GLU A 1 224 ? 23.516 5.715 -5.43 1 98.62 224 GLU A C 1
ATOM 1760 O O . GLU A 1 224 ? 23.391 4.551 -5.047 1 98.62 224 GLU A O 1
ATOM 1765 N N . LEU A 1 225 ? 22.875 6.176 -6.453 1 98.75 225 LEU A N 1
ATOM 1766 C CA . LEU A 1 225 ? 21.969 5.34 -7.227 1 98.75 225 LEU A CA 1
ATOM 1767 C C . LEU A 1 225 ? 22.703 4.156 -7.844 1 98.75 225 LEU A C 1
ATOM 1769 O O . LEU A 1 225 ? 22.188 3.037 -7.855 1 98.75 225 LEU A O 1
ATOM 1773 N N . SER A 1 226 ? 23.875 4.406 -8.32 1 98.56 226 SER A N 1
ATOM 1774 C CA . SER A 1 226 ? 24.656 3.359 -8.969 1 98.56 226 SER A CA 1
ATOM 1775 C C . SER A 1 226 ? 25.125 2.311 -7.961 1 98.56 226 SER A C 1
ATOM 1777 O O . SER A 1 226 ? 25.469 1.188 -8.336 1 98.56 226 SER A O 1
ATOM 1779 N N . SER A 1 227 ? 25.188 2.68 -6.746 1 98.56 227 SER A N 1
ATOM 1780 C CA . SER A 1 227 ? 25.656 1.752 -5.719 1 98.56 227 SER A CA 1
ATOM 1781 C C . SER A 1 227 ? 24.516 0.848 -5.242 1 98.56 227 SER A C 1
ATOM 1783 O O . SER A 1 227 ? 24.766 -0.141 -4.547 1 98.56 227 SER A O 1
ATOM 1785 N N . MET A 1 228 ? 23.266 1.117 -5.602 1 98.62 228 MET A N 1
ATOM 1786 C CA . MET A 1 228 ? 22.109 0.29 -5.242 1 98.62 228 MET A CA 1
ATOM 1787 C C . MET A 1 228 ? 22.031 -0.945 -6.133 1 98.62 228 MET A C 1
ATOM 1789 O O . MET A 1 228 ? 22.703 -1.015 -7.168 1 98.62 228 MET A O 1
ATOM 1793 N N . LYS A 1 229 ? 21.25 -1.942 -5.684 1 98.25 229 LYS A N 1
ATOM 1794 C CA . LYS A 1 229 ? 20.953 -3.09 -6.539 1 98.25 229 LYS A CA 1
ATOM 1795 C C . LYS A 1 229 ? 20.156 -2.67 -7.77 1 98.25 229 LYS A C 1
ATOM 1797 O O . LYS A 1 229 ? 19.281 -1.798 -7.684 1 98.25 229 LYS A O 1
ATOM 1802 N N . SER A 1 230 ? 20.375 -3.275 -8.867 1 98.38 230 SER A N 1
ATOM 1803 C CA . SER A 1 230 ? 19.609 -2.994 -10.07 1 98.38 230 SER A CA 1
ATOM 1804 C C . SER A 1 230 ? 18.125 -3.338 -9.867 1 98.38 230 SER A C 1
ATOM 1806 O O . SER A 1 230 ? 17.266 -2.85 -10.609 1 98.38 230 SER A O 1
ATOM 1808 N N . THR A 1 231 ? 17.812 -4.148 -8.844 1 98 231 THR A N 1
ATOM 1809 C CA . THR A 1 231 ? 16.453 -4.555 -8.539 1 98 231 THR A CA 1
ATOM 1810 C C . THR A 1 231 ? 15.836 -3.629 -7.496 1 98 231 THR A C 1
ATOM 1812 O O . THR A 1 231 ? 14.672 -3.793 -7.121 1 98 231 THR A O 1
ATOM 1815 N N . ALA A 1 232 ? 16.562 -2.629 -7.02 1 98.69 232 ALA A N 1
ATOM 1816 C CA . ALA A 1 232 ? 16.125 -1.809 -5.895 1 98.69 232 ALA A CA 1
ATOM 1817 C C . ALA A 1 232 ? 15.07 -0.794 -6.324 1 98.69 232 ALA A C 1
ATOM 1819 O O . ALA A 1 232 ? 15 -0.426 -7.5 1 98.69 232 ALA A O 1
ATOM 1820 N N . ILE A 1 233 ? 14.242 -0.405 -5.391 1 98.94 233 ILE A N 1
ATOM 1821 C CA . ILE A 1 233 ? 13.219 0.621 -5.586 1 98.94 233 ILE A CA 1
ATOM 1822 C C . ILE A 1 233 ? 13.461 1.775 -4.613 1 98.94 233 ILE A C 1
ATOM 1824 O O . ILE A 1 233 ? 13.688 1.555 -3.422 1 98.94 233 ILE A O 1
ATOM 1828 N N . LEU A 1 234 ? 13.469 2.965 -5.141 1 98.88 234 LEU A N 1
ATOM 1829 C CA . LEU A 1 234 ? 13.656 4.172 -4.34 1 98.88 234 LEU A CA 1
ATOM 1830 C C . LEU A 1 234 ? 12.312 4.809 -4 1 98.88 234 LEU A C 1
ATOM 1832 O O . LEU A 1 234 ? 11.5 5.07 -4.895 1 98.88 234 LEU A O 1
ATOM 1836 N N . ILE A 1 235 ? 12.047 5.012 -2.715 1 98.81 235 ILE A N 1
ATOM 1837 C CA . ILE A 1 235 ? 10.844 5.688 -2.232 1 98.81 235 ILE A CA 1
ATOM 1838 C C . ILE A 1 235 ? 11.227 7.027 -1.602 1 98.81 235 ILE A C 1
ATOM 1840 O O . ILE A 1 235 ? 11.953 7.066 -0.61 1 98.81 235 ILE A O 1
ATOM 1844 N N . ASN A 1 236 ? 10.734 8.062 -2.168 1 97.31 236 ASN A N 1
ATOM 1845 C CA . ASN A 1 236 ? 10.93 9.367 -1.539 1 97.31 236 ASN A CA 1
ATOM 1846 C C . ASN A 1 236 ? 9.648 9.875 -0.89 1 97.31 236 ASN A C 1
ATOM 1848 O O . ASN A 1 236 ? 8.75 10.359 -1.578 1 97.31 236 ASN A O 1
ATOM 1852 N N . ALA A 1 237 ? 9.602 9.773 0.37 1 91 237 ALA A N 1
ATOM 1853 C CA . ALA A 1 237 ? 8.461 10.234 1.15 1 91 237 ALA A CA 1
ATOM 1854 C C . ALA A 1 237 ? 8.742 11.594 1.792 1 91 237 ALA A C 1
ATOM 1856 O O . ALA A 1 237 ? 8.086 11.977 2.762 1 91 237 ALA A O 1
ATOM 1857 N N . SER A 1 238 ? 9.797 12.227 1.338 1 90.31 238 SER A N 1
ATOM 1858 C CA . SER A 1 238 ? 10.242 13.523 1.833 1 90.31 238 SER A CA 1
ATOM 1859 C C . SER A 1 238 ? 10.242 14.57 0.725 1 90.31 238 SER A C 1
ATOM 1861 O O . SER A 1 238 ? 9.469 14.469 -0.231 1 90.31 238 SER A O 1
ATOM 1863 N N . ARG A 1 239 ? 11.016 15.594 0.901 1 89.06 239 ARG A N 1
ATOM 1864 C CA . ARG A 1 239 ? 11.094 16.656 -0.093 1 89.06 239 ARG A CA 1
ATOM 1865 C C . ARG A 1 239 ? 11.844 16.203 -1.336 1 89.06 239 ARG A C 1
ATOM 1867 O O . ARG A 1 239 ? 12.812 15.438 -1.235 1 89.06 239 ARG A O 1
ATOM 1874 N N . GLY A 1 240 ? 11.438 16.625 -2.516 1 92.44 240 GLY A N 1
ATOM 1875 C CA . GLY A 1 240 ? 11.977 16.172 -3.789 1 92.44 240 GLY A CA 1
ATOM 1876 C C . GLY A 1 240 ? 13.445 16.516 -3.963 1 92.44 240 GLY A C 1
ATOM 1877 O O . GLY A 1 240 ? 14.172 15.789 -4.648 1 92.44 240 GLY A O 1
ATOM 1878 N N . GLY A 1 241 ? 13.914 17.562 -3.26 1 94.44 241 GLY A N 1
ATOM 1879 C CA . GLY A 1 241 ? 15.258 18.078 -3.469 1 94.44 241 GLY A CA 1
ATOM 1880 C C . GLY A 1 241 ? 16.328 17.172 -2.895 1 94.44 241 GLY A C 1
ATOM 1881 O O . GLY A 1 241 ? 17.516 17.375 -3.166 1 94.44 241 GLY A O 1
ATOM 1882 N N . ILE A 1 242 ? 15.953 16.141 -2.211 1 97 242 ILE A N 1
ATOM 1883 C CA . ILE A 1 242 ? 16.906 15.219 -1.612 1 97 242 ILE A CA 1
ATOM 1884 C C . ILE A 1 242 ? 17.5 14.32 -2.691 1 97 242 ILE A C 1
ATOM 1886 O O . ILE A 1 242 ? 18.672 13.953 -2.627 1 97 242 ILE A O 1
ATOM 1890 N N . VAL A 1 243 ? 16.734 14.023 -3.67 1 98.25 243 VAL A N 1
ATOM 1891 C CA . VAL A 1 243 ? 17.156 13.195 -4.797 1 98.25 243 VAL A CA 1
ATOM 1892 C C . VAL A 1 243 ? 17.516 14.086 -5.98 1 98.25 243 VAL A C 1
ATOM 1894 O O . VAL A 1 243 ? 16.797 15.039 -6.297 1 98.25 243 VAL A O 1
ATOM 1897 N N . ASP A 1 244 ? 18.641 13.852 -6.574 1 98.44 244 ASP A N 1
ATOM 1898 C CA . ASP A 1 244 ? 18.969 14.5 -7.84 1 98.44 244 ASP A CA 1
ATOM 1899 C C . ASP A 1 244 ? 18.062 13.992 -8.961 1 98.44 244 ASP A C 1
ATOM 1901 O O . ASP A 1 244 ? 18.25 12.883 -9.461 1 98.44 244 ASP A O 1
ATOM 1905 N N . THR A 1 245 ? 17.172 14.844 -9.398 1 97.94 245 THR A N 1
ATOM 1906 C CA . THR A 1 245 ? 16.125 14.438 -10.32 1 97.94 245 THR A CA 1
ATOM 1907 C C . THR A 1 245 ? 16.719 13.961 -11.648 1 97.94 245 THR A C 1
ATOM 1909 O O . THR A 1 245 ? 16.266 12.961 -12.203 1 97.94 245 THR A O 1
ATOM 1912 N N . ASP A 1 246 ? 17.688 14.672 -12.133 1 97.94 246 ASP A N 1
ATOM 1913 C CA . ASP A 1 246 ? 18.297 14.281 -13.398 1 97.94 246 ASP A CA 1
ATOM 1914 C C . ASP A 1 246 ? 18.984 12.922 -13.281 1 97.94 246 ASP A C 1
ATOM 1916 O O . ASP A 1 246 ? 18.875 12.086 -14.18 1 97.94 246 ASP A O 1
ATOM 1920 N N . ALA A 1 247 ? 19.688 12.719 -12.25 1 98.62 247 ALA A N 1
ATOM 1921 C CA . ALA A 1 247 ? 20.344 11.43 -12.008 1 98.62 247 ALA A CA 1
ATOM 1922 C C . ALA A 1 247 ? 19.312 10.312 -11.891 1 98.62 247 ALA A C 1
ATOM 1924 O O . ALA A 1 247 ? 19.531 9.203 -12.383 1 98.62 247 ALA A O 1
ATOM 1925 N N . LEU A 1 248 ? 18.25 10.586 -11.25 1 98.69 248 LEU A N 1
ATOM 1926 C CA . LEU A 1 248 ? 17.188 9.602 -11.078 1 98.69 248 LEU A CA 1
ATOM 1927 C C . LEU A 1 248 ? 16.594 9.211 -12.43 1 98.69 248 LEU A C 1
ATOM 1929 O O . LEU A 1 248 ? 16.375 8.023 -12.695 1 98.69 248 LEU A O 1
ATOM 1933 N N . VAL A 1 249 ? 16.297 10.211 -13.266 1 98.44 249 VAL A N 1
ATOM 1934 C CA . VAL A 1 249 ? 15.773 9.961 -14.602 1 98.44 249 VAL A CA 1
ATOM 1935 C C . VAL A 1 249 ? 16.688 9 -15.352 1 98.44 249 VAL A C 1
ATOM 1937 O O . VAL A 1 249 ? 16.234 7.996 -15.906 1 98.44 249 VAL A O 1
ATOM 1940 N N . GLU A 1 250 ? 17.938 9.273 -15.328 1 98.5 250 GLU A N 1
ATOM 1941 C CA . GLU A 1 250 ? 18.906 8.445 -16.047 1 98.5 250 GLU A CA 1
ATOM 1942 C C . GLU A 1 250 ? 18.969 7.039 -15.461 1 98.5 250 GLU A C 1
ATOM 1944 O O . GLU A 1 250 ? 18.984 6.055 -16.203 1 98.5 250 GLU A O 1
ATOM 1949 N N . ALA A 1 251 ? 19 6.906 -14.164 1 98.69 251 ALA A N 1
ATOM 1950 C CA . ALA A 1 251 ? 19.094 5.617 -13.484 1 98.69 251 ALA A CA 1
ATOM 1951 C C . ALA A 1 251 ? 17.891 4.738 -13.812 1 98.69 251 ALA A C 1
ATOM 1953 O O . ALA A 1 251 ? 18.016 3.525 -13.984 1 98.69 251 ALA A O 1
ATOM 1954 N N . LEU A 1 252 ? 16.75 5.328 -13.898 1 98.62 252 LEU A N 1
ATOM 1955 C CA . LEU A 1 252 ? 15.523 4.602 -14.188 1 98.62 252 LEU A CA 1
ATOM 1956 C C . LEU A 1 252 ? 15.461 4.203 -15.664 1 98.62 252 LEU A C 1
ATOM 1958 O O . LEU A 1 252 ? 14.992 3.113 -15.992 1 98.62 252 LEU A O 1
ATOM 1962 N N . LYS A 1 253 ? 15.93 5.051 -16.531 1 97.5 253 LYS A N 1
ATOM 1963 C CA . LYS A 1 253 ? 15.93 4.777 -17.953 1 97.5 253 LYS A CA 1
ATOM 1964 C C . LYS A 1 253 ? 16.891 3.641 -18.297 1 97.5 253 LYS A C 1
ATOM 1966 O O . LYS A 1 253 ? 16.578 2.777 -19.125 1 97.5 253 LYS A O 1
ATOM 1971 N N . ASP A 1 254 ? 18.016 3.635 -17.625 1 97.06 254 ASP A N 1
ATOM 1972 C CA . ASP A 1 254 ? 19.062 2.682 -18 1 97.06 254 ASP A CA 1
ATOM 1973 C C . ASP A 1 254 ? 18.984 1.422 -17.141 1 97.06 254 ASP A C 1
ATOM 1975 O O . ASP A 1 254 ? 19.781 0.495 -17.328 1 97.06 254 ASP A O 1
ATOM 1979 N N . GLY A 1 255 ? 18.156 1.421 -16.203 1 97.62 255 GLY A N 1
ATOM 1980 C CA . GLY A 1 255 ? 17.953 0.217 -15.414 1 97.62 255 GLY A CA 1
ATOM 1981 C C . GLY A 1 255 ? 18.969 0.069 -14.289 1 97.62 255 GLY A C 1
ATOM 1982 O O . GLY A 1 255 ? 19.219 -1.043 -13.82 1 97.62 255 GLY A O 1
ATOM 1983 N N . THR A 1 256 ? 19.562 1.202 -13.945 1 98.38 256 THR A N 1
ATOM 1984 C CA . THR A 1 256 ? 20.453 1.197 -12.781 1 98.38 256 THR A CA 1
ATOM 1985 C C . THR A 1 256 ? 19.688 0.782 -11.523 1 98.38 256 THR A C 1
ATOM 1987 O O . THR A 1 256 ? 20.203 0.039 -10.695 1 98.38 256 THR A O 1
ATOM 1990 N N . ILE A 1 257 ? 18.531 1.251 -11.344 1 98.62 257 ILE A N 1
ATOM 1991 C CA . ILE A 1 257 ? 17.578 0.757 -10.352 1 98.62 257 ILE A CA 1
ATOM 1992 C C . ILE A 1 257 ? 16.266 0.393 -11.039 1 98.62 257 ILE A C 1
ATOM 1994 O O . ILE A 1 257 ? 16.016 0.791 -12.18 1 98.62 257 ILE A O 1
ATOM 1998 N N . ARG A 1 258 ? 15.477 -0.304 -10.359 1 98.38 258 ARG A N 1
ATOM 1999 C CA . ARG A 1 258 ? 14.297 -0.907 -10.969 1 98.38 258 ARG A CA 1
ATOM 2000 C C . ARG A 1 258 ? 13.172 0.113 -11.109 1 98.38 258 ARG A C 1
ATOM 2002 O O . ARG A 1 258 ? 12.477 0.143 -12.133 1 98.38 258 ARG A O 1
ATOM 2009 N N . ALA A 1 259 ? 12.922 0.889 -10.062 1 98.81 259 ALA A N 1
ATOM 2010 C CA . ALA A 1 259 ? 11.742 1.749 -10.023 1 98.81 259 ALA A CA 1
ATOM 2011 C C . ALA A 1 259 ? 11.875 2.818 -8.945 1 98.81 259 ALA A C 1
ATOM 2013 O O . ALA A 1 259 ? 12.82 2.793 -8.156 1 98.81 259 ALA A O 1
ATOM 2014 N N . ALA A 1 260 ? 10.969 3.762 -8.984 1 98.81 260 ALA A N 1
ATOM 2015 C CA . ALA A 1 260 ? 10.891 4.789 -7.945 1 98.81 260 ALA A CA 1
ATOM 2016 C C . ALA A 1 260 ? 9.445 5.176 -7.66 1 98.81 260 ALA A C 1
ATOM 2018 O O . ALA A 1 260 ? 8.586 5.082 -8.539 1 98.81 260 ALA A O 1
ATOM 2019 N N . ALA A 1 261 ? 9.156 5.504 -6.465 1 98.5 261 ALA A N 1
ATOM 2020 C CA . ALA A 1 261 ? 7.887 6.082 -6.031 1 98.5 261 ALA A CA 1
ATOM 2021 C C . ALA A 1 261 ? 8.109 7.367 -5.242 1 98.5 261 ALA A C 1
ATOM 2023 O O . ALA A 1 261 ? 8.844 7.375 -4.246 1 98.5 261 ALA A O 1
ATOM 2024 N N . LEU A 1 262 ? 7.488 8.469 -5.695 1 96.69 262 LEU A N 1
ATOM 2025 C CA . LEU A 1 262 ? 7.789 9.797 -5.184 1 96.69 262 LEU A CA 1
ATOM 2026 C C . LEU A 1 262 ? 6.52 10.5 -4.711 1 96.69 262 LEU A C 1
ATOM 2028 O O . LEU A 1 262 ? 5.555 10.625 -5.469 1 96.69 262 LEU A O 1
ATOM 2032 N N . ASP A 1 263 ? 6.52 11.008 -3.479 1 94.44 263 ASP A N 1
ATOM 2033 C CA . ASP A 1 263 ? 5.414 11.828 -2.992 1 94.44 263 ASP A CA 1
ATOM 2034 C C . ASP A 1 263 ? 5.75 13.312 -3.09 1 94.44 263 ASP A C 1
ATOM 2036 O O . ASP A 1 263 ? 4.918 14.164 -2.766 1 94.44 263 ASP A O 1
ATOM 2040 N N . ALA A 1 264 ? 6.965 13.57 -3.436 1 90.81 264 ALA A N 1
ATOM 2041 C CA . ALA A 1 264 ? 7.441 14.922 -3.723 1 90.81 264 ALA A CA 1
ATOM 2042 C C . ALA A 1 264 ? 8.469 14.906 -4.852 1 90.81 264 ALA A C 1
ATOM 2044 O O . ALA A 1 264 ? 9.203 13.938 -5.027 1 90.81 264 ALA A O 1
ATOM 2045 N N . THR A 1 265 ? 8.477 15.938 -5.59 1 92.12 265 THR A N 1
ATOM 2046 C CA . THR A 1 265 ? 9.383 16.031 -6.73 1 92.12 265 THR A CA 1
ATOM 2047 C C . THR A 1 265 ? 10.133 17.359 -6.707 1 92.12 265 THR A C 1
ATOM 2049 O O . THR A 1 265 ? 9.844 18.234 -5.887 1 92.12 265 THR A O 1
ATOM 2052 N N . ASP A 1 266 ? 11.055 17.406 -7.523 1 91.75 266 ASP A N 1
ATOM 2053 C CA . ASP A 1 266 ? 11.789 18.656 -7.723 1 91.75 266 ASP A CA 1
ATOM 2054 C C . ASP A 1 266 ? 12.016 18.922 -9.211 1 91.75 266 ASP A C 1
ATOM 2056 O O . ASP A 1 266 ? 12.789 18.219 -9.867 1 91.75 266 ASP A O 1
ATOM 2060 N N . PRO A 1 267 ? 11.484 19.906 -9.75 1 89.75 267 PRO A N 1
ATOM 2061 C CA . PRO A 1 267 ? 10.547 20.859 -9.125 1 89.75 267 PRO A CA 1
ATOM 2062 C C . PRO A 1 267 ? 9.227 20.203 -8.734 1 89.75 267 PRO A C 1
ATOM 2064 O O . PRO A 1 267 ? 8.953 19.062 -9.125 1 89.75 267 PRO A O 1
ATOM 2067 N N . GLU A 1 268 ? 8.391 20.938 -7.91 1 85.12 268 GLU A N 1
ATOM 2068 C CA . GLU A 1 268 ? 7.07 20.484 -7.508 1 85.12 268 GLU A CA 1
ATOM 2069 C C . GLU A 1 268 ? 6.008 21.531 -7.793 1 85.12 268 GLU A C 1
ATOM 2071 O O . GLU A 1 268 ? 6.031 22.625 -7.215 1 85.12 268 GLU A O 1
ATOM 2076 N N . PRO A 1 269 ? 5.164 21.281 -8.664 1 83.75 269 PRO A N 1
ATOM 2077 C CA . PRO A 1 269 ? 4.984 20.031 -9.406 1 83.75 269 PRO A CA 1
ATOM 2078 C C . PRO A 1 269 ? 5.973 19.875 -10.555 1 83.75 269 PRO A C 1
ATOM 2080 O O . PRO A 1 269 ? 6.605 20.859 -10.961 1 83.75 269 PRO A O 1
ATOM 2083 N N . LEU A 1 270 ? 6.023 18.625 -11.055 1 88.5 270 LEU A N 1
ATOM 2084 C CA . LEU A 1 270 ? 6.828 18.406 -12.25 1 88.5 270 LEU A CA 1
ATOM 2085 C C . LEU A 1 270 ? 6.18 19.047 -13.469 1 88.5 270 LEU A C 1
ATOM 2087 O O . LEU A 1 270 ? 4.957 19.031 -13.617 1 88.5 270 LEU A O 1
ATOM 2091 N N . PRO A 1 271 ? 7.047 19.594 -14.289 1 88.12 271 PRO A N 1
ATOM 2092 C CA . PRO A 1 271 ? 6.496 20.078 -15.555 1 88.12 271 PRO A CA 1
ATOM 2093 C C . PRO A 1 271 ? 5.773 18.984 -16.344 1 88.12 271 PRO A C 1
ATOM 2095 O O . PRO A 1 271 ? 6.074 17.797 -16.172 1 88.12 271 PRO A O 1
ATOM 2098 N N . GLU A 1 272 ? 4.797 19.297 -17.125 1 84.31 272 GLU A N 1
ATOM 2099 C CA . GLU A 1 272 ? 3.936 18.375 -17.859 1 84.31 272 GLU A CA 1
ATOM 2100 C C . GLU A 1 272 ? 4.754 17.422 -18.734 1 84.31 272 GLU A C 1
ATOM 2102 O O . GLU A 1 272 ? 4.418 16.25 -18.859 1 84.31 272 GLU A O 1
ATOM 2107 N N . CYS A 1 273 ? 5.836 17.797 -19.312 1 88.56 273 CYS A N 1
ATOM 2108 C CA . CYS A 1 273 ? 6.59 16.969 -20.25 1 88.56 273 CYS A CA 1
ATOM 2109 C C . CYS A 1 273 ? 7.801 16.344 -19.562 1 88.56 273 CYS A C 1
ATOM 2111 O O . CYS A 1 273 ? 8.688 15.805 -20.219 1 88.56 273 CYS A O 1
ATOM 2113 N N . HIS A 1 274 ? 7.727 16.391 -18.312 1 93.31 274 HIS A N 1
ATOM 2114 C CA . HIS A 1 274 ? 8.883 15.82 -17.625 1 93.31 274 HIS A CA 1
ATOM 2115 C C . HIS A 1 274 ? 8.93 14.312 -17.812 1 93.31 274 HIS A C 1
ATOM 2117 O O . HIS A 1 274 ? 7.906 13.633 -17.672 1 93.31 274 HIS A O 1
ATOM 2123 N N . PRO A 1 275 ? 10.055 13.711 -18 1 95.12 275 PRO A N 1
ATOM 2124 C CA . PRO A 1 275 ? 10.18 12.289 -18.312 1 95.12 275 PRO A CA 1
ATOM 2125 C C . PRO A 1 275 ? 9.648 11.398 -17.188 1 95.12 275 PRO A C 1
ATOM 2127 O O . PRO A 1 275 ? 9.078 10.336 -17.453 1 95.12 275 PRO A O 1
ATOM 2130 N N . LEU A 1 276 ? 9.812 11.734 -15.977 1 95.31 276 LEU A N 1
ATOM 2131 C CA . LEU A 1 276 ? 9.406 10.922 -14.836 1 95.31 276 LEU A CA 1
ATOM 2132 C C . LEU A 1 276 ? 7.902 10.656 -14.867 1 95.31 276 LEU A C 1
ATOM 2134 O O . LEU A 1 276 ? 7.434 9.641 -14.344 1 95.31 276 LEU A O 1
ATOM 2138 N N . ARG A 1 277 ? 7.141 11.531 -15.445 1 92.19 277 ARG A N 1
ATOM 2139 C CA . ARG A 1 277 ? 5.684 11.414 -15.461 1 92.19 277 ARG A CA 1
ATOM 2140 C C . ARG A 1 277 ? 5.234 10.25 -16.344 1 92.19 277 ARG A C 1
ATOM 2142 O O . ARG A 1 277 ? 4.211 9.625 -16.062 1 92.19 277 ARG A O 1
ATOM 2149 N N . ASP A 1 278 ? 6.02 9.953 -17.328 1 91 278 ASP A N 1
ATOM 2150 C CA . ASP A 1 278 ? 5.586 8.992 -18.328 1 91 278 ASP A CA 1
ATOM 2151 C C . ASP A 1 278 ? 6.262 7.637 -18.125 1 91 278 ASP A C 1
ATOM 2153 O O . ASP A 1 278 ? 5.902 6.652 -18.781 1 91 278 ASP A O 1
ATOM 2157 N N . MET A 1 279 ? 7.199 7.578 -17.281 1 95.38 279 MET A N 1
ATOM 2158 C CA . MET A 1 279 ? 7.898 6.32 -17.031 1 95.38 279 MET A CA 1
ATOM 2159 C C . MET A 1 279 ? 6.992 5.32 -16.328 1 95.38 279 MET A C 1
ATOM 2161 O O . MET A 1 279 ? 6.418 5.625 -15.281 1 95.38 279 MET A O 1
ATOM 2165 N N . PRO A 1 280 ? 6.84 4.156 -16.828 1 94.62 280 PRO A N 1
ATOM 2166 C CA . PRO A 1 280 ? 5.945 3.172 -16.219 1 94.62 280 PRO A CA 1
ATOM 2167 C C . PRO A 1 280 ? 6.441 2.691 -14.859 1 94.62 280 PRO A C 1
ATOM 2169 O O . PRO A 1 280 ? 5.637 2.283 -14.016 1 94.62 280 PRO A O 1
ATOM 2172 N N . ASN A 1 281 ? 7.75 2.736 -14.656 1 97.56 281 ASN A N 1
ATOM 2173 C CA . ASN A 1 281 ? 8.336 2.242 -13.414 1 97.56 281 ASN A CA 1
ATOM 2174 C C . ASN A 1 281 ? 8.453 3.35 -12.367 1 97.56 281 ASN A C 1
ATOM 2176 O O . ASN A 1 281 ? 9.227 3.23 -11.422 1 97.56 281 ASN A O 1
ATOM 2180 N N . VAL A 1 282 ? 7.691 4.441 -12.562 1 97.62 282 VAL A N 1
ATOM 2181 C CA . VAL A 1 282 ? 7.688 5.539 -11.602 1 97.62 282 VAL A CA 1
ATOM 2182 C C . VAL A 1 282 ? 6.258 5.832 -11.156 1 97.62 282 VAL A C 1
ATOM 2184 O O . VAL A 1 282 ? 5.348 5.922 -11.984 1 97.62 282 VAL A O 1
ATOM 2187 N N . ILE A 1 283 ? 6.047 5.914 -9.891 1 97.06 283 ILE A N 1
ATOM 2188 C CA . ILE A 1 283 ? 4.789 6.363 -9.305 1 97.06 283 ILE A CA 1
ATOM 2189 C C . ILE A 1 283 ? 4.98 7.727 -8.648 1 97.06 283 ILE A C 1
ATOM 2191 O O . ILE A 1 283 ? 5.922 7.93 -7.879 1 97.06 283 ILE A O 1
ATOM 2195 N N . ILE A 1 284 ? 4.164 8.664 -9.008 1 95 284 ILE A N 1
ATOM 2196 C CA . ILE A 1 284 ? 4.195 9.992 -8.398 1 95 284 ILE A CA 1
ATOM 2197 C C . ILE A 1 284 ? 2.836 10.305 -7.773 1 95 284 ILE A C 1
ATOM 2199 O O . ILE A 1 284 ? 1.804 10.227 -8.445 1 95 284 ILE A O 1
ATOM 2203 N N . THR A 1 285 ? 2.805 10.539 -6.516 1 93.69 285 THR A N 1
ATOM 2204 C CA . THR A 1 285 ? 1.607 11.008 -5.832 1 93.69 285 THR A CA 1
ATOM 2205 C C . THR A 1 285 ? 1.728 12.492 -5.496 1 93.69 285 THR A C 1
ATOM 2207 O O . THR A 1 285 ? 2.836 13.023 -5.383 1 93.69 285 THR A O 1
ATOM 2210 N N . PRO A 1 286 ? 0.648 13.227 -5.426 1 90.19 286 PRO A N 1
ATOM 2211 C CA . PRO A 1 286 ? 0.662 14.68 -5.277 1 90.19 286 PRO A CA 1
ATOM 2212 C C . PRO A 1 286 ? 0.858 15.125 -3.828 1 90.19 286 PRO A C 1
ATOM 2214 O O . PRO A 1 286 ? 0.003 15.812 -3.27 1 90.19 286 PRO A O 1
ATOM 2217 N N . HIS A 1 287 ? 2.018 14.75 -3.256 1 88.94 287 HIS A N 1
ATOM 2218 C CA . HIS A 1 287 ? 2.385 15.188 -1.911 1 88.94 287 HIS A CA 1
ATOM 2219 C C . HIS A 1 287 ? 1.225 15.008 -0.938 1 88.94 287 HIS A C 1
ATOM 2221 O O . HIS A 1 287 ? 0.823 15.953 -0.261 1 88.94 287 HIS A O 1
ATOM 2227 N N . MET A 1 288 ? 0.795 13.781 -0.758 1 90.56 288 MET A N 1
ATOM 2228 C CA . MET A 1 288 ? -0.457 13.523 -0.054 1 90.56 288 MET A CA 1
ATOM 2229 C C . MET A 1 288 ? -0.224 12.617 1.152 1 90.56 288 MET A C 1
ATOM 2231 O O . MET A 1 288 ? -1.151 11.961 1.627 1 90.56 288 MET A O 1
ATOM 2235 N N . SER A 1 289 ? 0.993 12.539 1.593 1 92.44 289 SER A N 1
ATOM 2236 C CA . SER A 1 289 ? 1.313 11.625 2.684 1 92.44 289 SER A CA 1
ATOM 2237 C C . SER A 1 289 ? 0.449 11.898 3.91 1 92.44 289 SER A C 1
ATOM 2239 O O . SER A 1 289 ? 0.103 10.977 4.652 1 92.44 289 SER A O 1
ATOM 2241 N N . THR A 1 290 ? 0.052 13.164 4.102 1 91.56 290 THR A N 1
ATOM 2242 C CA . THR A 1 290 ? -0.758 13.531 5.258 1 91.56 290 THR A CA 1
ATOM 2243 C C . THR A 1 290 ? -2.236 13.602 4.883 1 91.56 290 THR A C 1
ATOM 2245 O O . THR A 1 290 ? -3.068 14.008 5.691 1 91.56 290 THR A O 1
ATOM 2248 N N . GLY A 1 291 ? -2.576 13.266 3.691 1 91.75 291 GLY A N 1
ATOM 2249 C CA . GLY A 1 291 ? -3.885 13.531 3.115 1 91.75 291 GLY A CA 1
ATOM 2250 C C . GLY A 1 291 ? -4.941 12.531 3.555 1 91.75 291 GLY A C 1
ATOM 2251 O O . GLY A 1 291 ? -5.551 11.859 2.723 1 91.75 291 GLY A O 1
ATOM 2252 N N . THR A 1 292 ? -5.188 12.406 4.891 1 95.31 292 THR A N 1
ATOM 2253 C CA . THR A 1 292 ? -6.328 11.68 5.438 1 95.31 292 THR A CA 1
ATOM 2254 C C . THR A 1 292 ? -7.18 12.594 6.312 1 95.31 292 THR A C 1
ATOM 2256 O O . THR A 1 292 ? -6.68 13.57 6.871 1 95.31 292 THR A O 1
ATOM 2259 N N . VAL A 1 293 ? -8.414 12.281 6.402 1 94.44 293 VAL A N 1
ATOM 2260 C CA . VAL A 1 293 ? -9.32 13.07 7.234 1 94.44 293 VAL A CA 1
ATOM 2261 C C . VAL A 1 293 ? -8.828 13.07 8.68 1 94.44 293 VAL A C 1
ATOM 2263 O O . VAL A 1 293 ? -8.828 14.109 9.344 1 94.44 293 VAL A O 1
ATOM 2266 N N . GLN A 1 294 ? -8.367 11.953 9.109 1 95.56 294 GLN A N 1
ATOM 2267 C CA . GLN A 1 294 ? -7.934 11.805 10.492 1 95.56 294 GLN A CA 1
ATOM 2268 C C . GLN A 1 294 ? -6.688 12.641 10.773 1 95.56 294 GLN A C 1
ATOM 2270 O O . GLN A 1 294 ? -6.637 13.375 11.758 1 95.56 294 GLN A O 1
ATOM 2275 N N . ALA A 1 295 ? -5.699 12.57 9.906 1 95.12 295 ALA A N 1
ATOM 2276 C CA . ALA A 1 295 ? -4.449 13.312 10.094 1 95.12 295 ALA A CA 1
ATOM 2277 C C . ALA A 1 295 ? -4.688 14.812 10.008 1 95.12 295 ALA A C 1
ATOM 2279 O O . ALA A 1 295 ? -4.203 15.57 10.852 1 95.12 295 ALA A O 1
ATOM 2280 N N . ARG A 1 296 ? -5.453 15.195 9.047 1 93.56 296 ARG A N 1
ATOM 2281 C CA . ARG A 1 296 ? -5.73 16.625 8.867 1 93.56 296 ARG A CA 1
ATOM 2282 C C . ARG A 1 296 ? -6.531 17.172 10.039 1 93.56 296 ARG A C 1
ATOM 2284 O O . ARG A 1 296 ? -6.289 18.297 10.492 1 93.56 296 ARG A O 1
ATOM 2291 N N . SER A 1 297 ? -7.469 16.406 10.5 1 95.06 297 SER A N 1
ATOM 2292 C CA . SER A 1 297 ? -8.227 16.812 11.68 1 95.06 297 SER A CA 1
ATOM 2293 C C . SER A 1 297 ? -7.316 16.953 12.898 1 95.06 297 SER A C 1
ATOM 2295 O O . SER A 1 297 ? -7.438 17.922 13.648 1 95.06 297 SER A O 1
ATOM 2297 N N . ALA A 1 298 ? -6.445 16.047 13.023 1 96.44 298 ALA A N 1
ATOM 2298 C CA . ALA A 1 298 ? -5.516 16.109 14.148 1 96.44 298 ALA A CA 1
ATOM 2299 C C . ALA A 1 298 ? -4.602 17.328 14.039 1 96.44 298 ALA A C 1
ATOM 2301 O O . ALA A 1 298 ? -4.297 17.969 15.047 1 96.44 298 ALA A O 1
ATOM 2302 N N . MET A 1 299 ? -4.195 17.641 12.859 1 95.06 299 MET A N 1
ATOM 2303 C CA . MET A 1 299 ? -3.32 18.781 12.625 1 95.06 299 MET A CA 1
ATOM 2304 C C . MET A 1 299 ? -4.027 20.094 12.969 1 95.06 299 MET A C 1
ATOM 2306 O O . MET A 1 299 ? -3.473 20.938 13.68 1 95.06 299 MET A O 1
ATOM 2310 N N . ILE A 1 300 ? -5.25 20.188 12.508 1 94.88 300 ILE A N 1
ATOM 2311 C CA . ILE A 1 300 ? -5.984 21.422 12.781 1 94.88 300 ILE A CA 1
ATOM 2312 C C . ILE A 1 300 ? -6.262 21.531 14.273 1 94.88 300 ILE A C 1
ATOM 2314 O O . ILE A 1 300 ? -6.145 22.625 14.852 1 94.88 300 ILE A O 1
ATOM 2318 N N . ARG A 1 301 ? -6.605 20.469 14.906 1 96.94 301 ARG A N 1
ATOM 2319 C CA . ARG A 1 301 ? -6.848 20.484 16.344 1 96.94 301 ARG A CA 1
ATOM 2320 C C . ARG A 1 301 ? -5.602 20.922 17.109 1 96.94 301 ARG A C 1
ATOM 2322 O O . ARG A 1 301 ? -5.695 21.688 18.062 1 96.94 301 ARG A O 1
ATOM 2329 N N . LEU A 1 302 ? -4.477 20.453 16.641 1 97.75 302 LEU A N 1
ATOM 2330 C CA . LEU A 1 302 ? -3.229 20.844 17.281 1 97.75 302 LEU A CA 1
ATOM 2331 C C . LEU A 1 302 ? -2.953 22.328 17.078 1 97.75 302 LEU A C 1
ATOM 2333 O O . LEU A 1 302 ? -2.506 23.016 17.984 1 97.75 302 LEU A O 1
ATOM 2337 N N . CYS A 1 303 ? -3.211 22.781 15.891 1 96.88 303 CYS A N 1
ATOM 2338 C CA . CYS A 1 303 ? -3.072 24.203 15.625 1 96.88 303 CYS A CA 1
ATOM 2339 C C . CYS A 1 303 ? -3.949 25.031 16.562 1 96.88 303 CYS A C 1
ATOM 2341 O O . CYS A 1 303 ? -3.488 26.016 17.156 1 96.88 303 CYS A O 1
ATOM 2343 N N . LEU A 1 304 ? -5.176 24.578 16.734 1 96.75 304 LEU A N 1
ATOM 2344 C CA . LEU A 1 304 ? -6.129 25.312 17.562 1 96.75 304 LEU A CA 1
ATOM 2345 C C . LEU A 1 304 ? -5.723 25.281 19.031 1 96.75 304 LEU A C 1
ATOM 2347 O O . LEU A 1 304 ? -5.844 26.281 19.734 1 96.75 304 LEU A O 1
ATOM 2351 N N . ARG A 1 305 ? -5.219 24.156 19.438 1 97.44 305 ARG A N 1
ATOM 2352 C CA . ARG A 1 305 ? -4.727 24.062 20.812 1 97.44 305 ARG A CA 1
ATOM 2353 C C . ARG A 1 305 ? -3.547 25 21.031 1 97.44 305 ARG A C 1
ATOM 2355 O O . ARG A 1 305 ? -3.439 25.625 22.094 1 97.44 305 ARG A O 1
ATOM 2362 N N . ASN A 1 306 ? -2.68 25.078 20.078 1 97.81 306 ASN A N 1
ATOM 2363 C CA . ASN A 1 306 ? -1.537 25.984 20.156 1 97.81 306 ASN A CA 1
ATOM 2364 C C . ASN A 1 306 ? -1.978 27.438 20.172 1 97.81 306 ASN A C 1
ATOM 2366 O O . ASN A 1 306 ? -1.465 28.234 20.953 1 97.81 306 ASN A O 1
ATOM 2370 N N . LEU A 1 307 ? -2.906 27.781 19.312 1 96.88 307 LEU A N 1
ATOM 2371 C CA . LEU A 1 307 ? -3.43 29.141 19.281 1 96.88 307 LEU A CA 1
ATOM 2372 C C . LEU A 1 307 ? -4.055 29.531 20.609 1 96.88 307 LEU A C 1
ATOM 2374 O O . LEU A 1 307 ? -3.775 30.609 21.141 1 96.88 307 LEU A O 1
ATOM 2378 N N . LYS A 1 308 ? -4.832 28.641 21.125 1 96.38 308 LYS A N 1
ATOM 2379 C CA . LYS A 1 308 ? -5.488 28.891 22.391 1 96.38 308 LYS A CA 1
ATOM 2380 C C . LYS A 1 308 ? -4.469 29.125 23.5 1 96.38 308 LYS A C 1
ATOM 2382 O O . LYS A 1 308 ? -4.555 30.125 24.234 1 96.38 308 LYS A O 1
ATOM 2387 N N . ALA A 1 309 ? -3.527 28.266 23.562 1 96.75 309 ALA A N 1
ATOM 2388 C CA . ALA A 1 309 ? -2.494 28.391 24.594 1 96.75 309 ALA A CA 1
ATOM 2389 C C . ALA A 1 309 ? -1.681 29.672 24.406 1 96.75 309 ALA A C 1
ATOM 2391 O O . ALA A 1 309 ? -1.419 30.391 25.375 1 96.75 309 ALA A O 1
ATOM 2392 N N . GLY A 1 310 ? -1.274 29.938 23.219 1 95.38 310 GLY A N 1
ATOM 2393 C CA . GLY A 1 310 ? -0.49 31.125 22.922 1 95.38 310 GLY A CA 1
ATOM 2394 C C . GLY A 1 310 ? -1.221 32.406 23.234 1 95.38 310 GLY A C 1
ATOM 2395 O O . GLY A 1 310 ? -0.627 33.344 23.766 1 95.38 310 GLY A O 1
ATOM 2396 N N . LEU A 1 311 ? -2.471 32.469 22.938 1 94.56 311 LEU A N 1
ATOM 2397 C CA . LEU A 1 311 ? -3.281 33.656 23.172 1 94.56 311 LEU A CA 1
ATOM 2398 C C . LEU A 1 311 ? -3.508 33.844 24.672 1 94.56 311 LEU A C 1
ATOM 2400 O O . LEU A 1 311 ? -3.688 35 25.125 1 94.56 311 LEU A O 1
ATOM 2404 N N . GLU A 1 312 ? -3.443 32.781 25.359 1 94.19 312 GLU A N 1
ATOM 2405 C CA . GLU A 1 312 ? -3.621 32.844 26.797 1 94.19 312 GLU A CA 1
ATOM 2406 C C . GLU A 1 312 ? -2.277 32.938 27.516 1 94.19 312 GLU A C 1
ATOM 2408 O O . GLU A 1 312 ? -2.217 32.844 28.75 1 94.19 312 GLU A O 1
ATOM 2413 N N . ASP A 1 313 ? -1.254 33 26.766 1 93.31 313 ASP A N 1
ATOM 2414 C CA . ASP A 1 313 ? 0.105 33.094 27.281 1 93.31 313 ASP A CA 1
ATOM 2415 C C . ASP A 1 313 ? 0.446 31.859 28.125 1 93.31 313 ASP A C 1
ATOM 2417 O O . ASP A 1 313 ? 1.03 31.984 29.203 1 93.31 313 ASP A O 1
ATOM 2421 N N . LYS A 1 314 ? -0.101 30.75 27.75 1 95.69 314 LYS A N 1
ATOM 2422 C CA . LYS A 1 314 ? 0.229 29.453 28.328 1 95.69 314 LYS A CA 1
ATOM 2423 C C . LYS A 1 314 ? 1.208 28.688 27.438 1 95.69 314 LYS A C 1
ATOM 2425 O O . LYS A 1 314 ? 1.39 29.031 26.266 1 95.69 314 LYS A O 1
ATOM 2430 N N . PRO A 1 315 ? 1.892 27.797 28 1 96.25 315 PRO A N 1
ATOM 2431 C CA . PRO A 1 315 ? 2.791 27 27.156 1 96.25 315 PRO A CA 1
ATOM 2432 C C . PRO A 1 315 ? 2.07 26.297 26.016 1 96.25 315 PRO A C 1
ATOM 2434 O O . PRO A 1 315 ? 1.041 25.656 26.219 1 96.25 315 PRO A O 1
ATOM 2437 N N . MET A 1 316 ? 2.574 26.453 24.844 1 97.31 316 MET A N 1
ATOM 2438 C CA . MET A 1 316 ? 2.004 25.812 23.672 1 97.31 316 MET A CA 1
ATOM 2439 C C . MET A 1 316 ? 2.445 24.359 23.578 1 97.31 316 MET A C 1
ATOM 2441 O O . MET A 1 316 ? 3.598 24.031 23.859 1 97.31 316 MET A O 1
ATOM 2445 N N . PRO A 1 317 ? 1.573 23.438 23.172 1 97.25 317 PRO A N 1
ATOM 2446 C CA . PRO A 1 317 ? 1.92 22.031 23.047 1 97.25 317 PRO A CA 1
ATOM 2447 C C . PRO A 1 317 ? 3.141 21.797 22.156 1 97.25 317 PRO A C 1
ATOM 2449 O O . PRO A 1 317 ? 3.951 20.906 22.438 1 97.25 317 PRO A O 1
ATOM 2452 N N . THR A 1 318 ? 3.264 22.609 21.031 1 97.44 318 THR A N 1
ATOM 2453 C CA . THR A 1 318 ? 4.355 22.391 20.078 1 97.44 318 THR A CA 1
ATOM 2454 C C . THR A 1 318 ? 4.949 23.719 19.625 1 97.44 318 THR A C 1
ATOM 2456 O O . THR A 1 318 ? 5.047 23.984 18.438 1 97.44 318 THR A O 1
ATOM 2459 N N . GLU A 1 319 ? 5.441 24.422 20.547 1 97.12 319 GLU A N 1
ATOM 2460 C CA . GLU A 1 319 ? 6.09 25.703 20.234 1 97.12 319 GLU A CA 1
ATOM 2461 C C . GLU A 1 319 ? 7.434 25.484 19.547 1 97.12 319 GLU A C 1
ATOM 2463 O O . GLU A 1 319 ? 8.219 24.625 19.984 1 97.12 319 GLU A O 1
ATOM 2468 N N . VAL A 1 320 ? 7.668 26.172 18.484 1 95.75 320 VAL A N 1
ATOM 2469 C CA . VAL A 1 320 ? 8.836 25.953 17.641 1 95.75 320 VAL A CA 1
ATOM 2470 C C . VAL A 1 320 ? 10.078 26.531 18.312 1 95.75 320 VAL A C 1
ATOM 2472 O O . VAL A 1 320 ? 11.18 26 18.188 1 95.75 320 VAL A O 1
ATOM 2475 N N . TYR A 1 321 ? 9.945 27.688 19.016 1 90.31 321 TYR A N 1
ATOM 2476 C CA . TYR A 1 321 ? 11.039 28.328 19.734 1 90.31 321 TYR A CA 1
ATOM 2477 C C . TYR A 1 321 ? 10.516 29.078 20.953 1 90.31 321 TYR A C 1
ATOM 2479 O O . TYR A 1 321 ? 9.32 29.359 21.062 1 90.31 321 TYR A O 1
ATOM 2487 N N . SER A 1 322 ? 11.5 29.188 21.984 1 80.94 322 SER A N 1
ATOM 2488 C CA . SER A 1 322 ? 11.148 29.953 23.172 1 80.94 322 SER A CA 1
ATOM 2489 C C . SER A 1 322 ? 11.57 31.406 23.047 1 80.94 322 SER A C 1
ATOM 2491 O O . SER A 1 322 ? 12.625 31.703 22.469 1 80.94 322 SER A O 1
ATOM 2493 N N . ASN A 1 323 ? 10.695 32.312 23.203 1 64.75 323 ASN A N 1
ATOM 2494 C CA . ASN A 1 323 ? 11.047 33.719 23.219 1 64.75 323 ASN A CA 1
ATOM 2495 C C . ASN A 1 323 ? 11.875 34.062 24.453 1 64.75 323 ASN A C 1
ATOM 2497 O O . ASN A 1 323 ? 11.703 33.469 25.516 1 64.75 323 ASN A O 1
ATOM 2501 N N . MET B 1 1 ? 21.438 -44.281 -21.766 1 33.34 1 MET B N 1
ATOM 2502 C CA . MET B 1 1 ? 21.031 -42.969 -21.203 1 33.34 1 MET B CA 1
ATOM 2503 C C . MET B 1 1 ? 19.594 -43.031 -20.719 1 33.34 1 MET B C 1
ATOM 2505 O O . MET B 1 1 ? 18.703 -43.5 -21.438 1 33.34 1 MET B O 1
ATOM 2509 N N . ALA B 1 2 ? 19.266 -43.125 -19.5 1 43.12 2 ALA B N 1
ATOM 2510 C CA . ALA B 1 2 ? 17.938 -43.438 -19 1 43.12 2 ALA B CA 1
ATOM 2511 C C . ALA B 1 2 ? 16.859 -42.719 -19.797 1 43.12 2 ALA B C 1
ATOM 2513 O O . ALA B 1 2 ? 17.062 -41.562 -20.219 1 43.12 2 ALA B O 1
ATOM 2514 N N . PRO B 1 3 ? 15.805 -43.188 -20.359 1 46.44 3 PRO B N 1
ATOM 2515 C CA . PRO B 1 3 ? 14.844 -42.531 -21.266 1 46.44 3 PRO B CA 1
ATOM 2516 C C . PRO B 1 3 ? 14.336 -41.188 -20.719 1 46.44 3 PRO B C 1
ATOM 2518 O O . PRO B 1 3 ? 14.023 -41.094 -19.531 1 46.44 3 PRO B O 1
ATOM 2521 N N . GLU B 1 4 ? 14.867 -40.062 -21.141 1 57.16 4 GLU B N 1
ATOM 2522 C CA . GLU B 1 4 ? 14.703 -38.719 -20.641 1 57.16 4 GLU B CA 1
ATOM 2523 C C . GLU B 1 4 ? 13.227 -38.375 -20.422 1 57.16 4 GLU B C 1
ATOM 2525 O O . GLU B 1 4 ? 12.414 -38.469 -21.344 1 57.16 4 GLU B O 1
ATOM 2530 N N . GLN B 1 5 ? 12.656 -38.656 -19.266 1 69.5 5 GLN B N 1
ATOM 2531 C CA . GLN B 1 5 ? 11.281 -38.344 -18.875 1 69.5 5 GLN B CA 1
ATOM 2532 C C . GLN B 1 5 ? 10.898 -36.938 -19.359 1 69.5 5 GLN B C 1
ATOM 2534 O O . GLN B 1 5 ? 11.641 -35.969 -19.141 1 69.5 5 GLN B O 1
ATOM 2539 N N . THR B 1 6 ? 9.859 -36.969 -20.359 1 84 6 THR B N 1
ATOM 2540 C CA . THR B 1 6 ? 9.391 -35.719 -20.922 1 84 6 THR B CA 1
ATOM 2541 C C . THR B 1 6 ? 8.062 -35.281 -20.297 1 84 6 THR B C 1
ATOM 2543 O O . THR B 1 6 ? 7.195 -36.125 -20.047 1 84 6 THR B O 1
ATOM 2546 N N . ILE B 1 7 ? 8.062 -34.188 -19.875 1 90.69 7 ILE B N 1
ATOM 2547 C CA . ILE B 1 7 ? 6.793 -33.688 -19.344 1 90.69 7 ILE B CA 1
ATOM 2548 C C . ILE B 1 7 ? 6.121 -32.781 -20.375 1 90.69 7 ILE B C 1
ATOM 2550 O O . ILE B 1 7 ? 6.793 -32.219 -21.234 1 90.69 7 ILE B O 1
ATOM 2554 N N . LEU B 1 8 ? 4.82 -32.844 -20.281 1 87 8 LEU B N 1
ATOM 2555 C CA . LEU B 1 8 ? 4.031 -31.953 -21.094 1 87 8 LEU B CA 1
ATOM 2556 C C . LEU B 1 8 ? 3.725 -30.656 -20.344 1 87 8 LEU B C 1
ATOM 2558 O O . LEU B 1 8 ? 3.248 -30.688 -19.219 1 87 8 LEU B O 1
ATOM 2562 N N . VAL B 1 9 ? 4.082 -29.625 -21.016 1 83 9 VAL B N 1
ATOM 2563 C CA . VAL B 1 9 ? 3.742 -28.312 -20.469 1 83 9 VAL B CA 1
ATOM 2564 C C . VAL B 1 9 ? 2.498 -27.781 -21.172 1 83 9 VAL B C 1
ATOM 2566 O O . VAL B 1 9 ? 2.516 -27.516 -22.375 1 83 9 VAL B O 1
ATOM 2569 N N . VAL B 1 10 ? 1.474 -27.75 -20.391 1 76.19 10 VAL B N 1
ATOM 2570 C CA . VAL B 1 10 ? 0.206 -27.281 -20.938 1 76.19 10 VAL B CA 1
ATOM 2571 C C . VAL B 1 10 ? 0.067 -25.781 -20.703 1 76.19 10 VAL B C 1
ATOM 2573 O O . VAL B 1 10 ? -0.287 -25.344 -19.594 1 76.19 10 VAL B O 1
ATOM 2576 N N . ASP B 1 11 ? 0.512 -25.156 -21.75 1 68.62 11 ASP B N 1
ATOM 2577 C CA . ASP B 1 11 ? 0.424 -23.703 -21.734 1 68.62 11 ASP B CA 1
ATOM 2578 C C . ASP B 1 11 ? -0.839 -23.219 -22.438 1 68.62 11 ASP B C 1
ATOM 2580 O O . ASP B 1 11 ? -1.421 -23.938 -23.25 1 68.62 11 ASP B O 1
ATOM 2584 N N . GLY B 1 12 ? -1.805 -22.562 -21.75 1 57.12 12 GLY B N 1
ATOM 2585 C CA . GLY B 1 12 ? -3.092 -22.094 -22.234 1 57.12 12 GLY B CA 1
ATOM 2586 C C . GLY B 1 12 ? -3.043 -21.594 -23.656 1 57.12 12 GLY B C 1
ATOM 2587 O O . GLY B 1 12 ? -1.977 -21.562 -24.281 1 57.12 12 GLY B O 1
ATOM 2588 N N . PRO B 1 13 ? -4.262 -21.562 -24.266 1 51.97 13 PRO B N 1
ATOM 2589 C CA . PRO B 1 13 ? -4.262 -20.891 -25.562 1 51.97 13 PRO B CA 1
ATOM 2590 C C . PRO B 1 13 ? -3.322 -19.688 -25.609 1 51.97 13 PRO B C 1
ATOM 2592 O O . PRO B 1 13 ? -2.867 -19.219 -24.547 1 51.97 13 PRO B O 1
ATOM 2595 N N . ALA B 1 14 ? -3.037 -19.172 -26.891 1 45.5 14 ALA B N 1
ATOM 2596 C CA . ALA B 1 14 ? -2.201 -18.047 -27.297 1 45.5 14 ALA B CA 1
ATOM 2597 C C . ALA B 1 14 ? -2.184 -16.953 -26.219 1 45.5 14 ALA B C 1
ATOM 2599 O O . ALA B 1 14 ? -1.308 -16.094 -26.219 1 45.5 14 ALA B O 1
ATOM 2600 N N . LEU B 1 15 ? -3.146 -17.109 -25.188 1 48.06 15 LEU B N 1
ATOM 2601 C CA . LEU B 1 15 ? -3.303 -15.867 -24.453 1 48.06 15 LEU B CA 1
ATOM 2602 C C . LEU B 1 15 ? -2.494 -15.898 -23.156 1 48.06 15 LEU B C 1
ATOM 2604 O O . LEU B 1 15 ? -2.283 -14.867 -22.516 1 48.06 15 LEU B O 1
ATOM 2608 N N . THR B 1 16 ? -2.035 -17.109 -22.75 1 57.38 16 THR B N 1
ATOM 2609 C CA . THR B 1 16 ? -1.257 -17.016 -21.516 1 57.38 16 THR B CA 1
ATOM 2610 C C . THR B 1 16 ? 0.235 -17.156 -21.812 1 57.38 16 THR B C 1
ATOM 2612 O O . THR B 1 16 ? 0.702 -18.219 -22.219 1 57.38 16 THR B O 1
ATOM 2615 N N . ILE B 1 17 ? 0.812 -16.062 -21.984 1 67.06 17 ILE B N 1
ATOM 2616 C CA . ILE B 1 17 ? 2.258 -16.031 -22.188 1 67.06 17 ILE B CA 1
ATOM 2617 C C . ILE B 1 17 ? 2.965 -16.469 -20.906 1 67.06 17 ILE B C 1
ATOM 2619 O O . ILE B 1 17 ? 2.742 -15.898 -19.844 1 67.06 17 ILE B O 1
ATOM 2623 N N . ILE B 1 18 ? 3.574 -17.688 -21.031 1 79.06 18 ILE B N 1
ATOM 2624 C CA . ILE B 1 18 ? 4.402 -18.188 -19.938 1 79.06 18 ILE B CA 1
ATOM 2625 C C . ILE B 1 18 ? 5.762 -17.484 -19.953 1 79.06 18 ILE B C 1
ATOM 2627 O O . ILE B 1 18 ? 6.383 -17.359 -21.016 1 79.06 18 ILE B O 1
ATOM 2631 N N . PRO B 1 19 ? 6.121 -17.062 -18.797 1 84.62 19 PRO B N 1
ATOM 2632 C CA . PRO B 1 19 ? 7.422 -16.391 -18.766 1 84.62 19 PRO B CA 1
ATOM 2633 C C . PRO B 1 19 ? 8.57 -17.281 -19.203 1 84.62 19 PRO B C 1
ATOM 2635 O O . PRO B 1 19 ? 8.57 -18.484 -18.891 1 84.62 19 PRO B O 1
ATOM 2638 N N . GLU B 1 20 ? 9.523 -16.734 -19.812 1 86.19 20 GLU B N 1
ATOM 2639 C CA . GLU B 1 20 ? 10.664 -17.469 -20.328 1 86.19 20 GLU B CA 1
ATOM 2640 C C . GLU B 1 20 ? 11.422 -18.188 -19.219 1 86.19 20 GLU B C 1
ATOM 2642 O O . GLU B 1 20 ? 11.906 -19.297 -19.406 1 86.19 20 GLU B O 1
ATOM 2647 N N . PHE B 1 21 ? 11.508 -17.562 -18.109 1 90 21 PHE B N 1
ATOM 2648 C CA . PHE B 1 21 ? 12.312 -18.141 -17.047 1 90 21 PHE B CA 1
ATOM 2649 C C . PHE B 1 21 ? 11.664 -19.422 -16.516 1 90 21 PHE B C 1
ATOM 2651 O O . PHE B 1 21 ? 12.328 -20.25 -15.906 1 90 21 PHE B O 1
ATOM 2658 N N . TYR B 1 22 ? 10.328 -19.578 -16.75 1 90.19 22 TYR B N 1
ATOM 2659 C CA . TYR B 1 22 ? 9.68 -20.844 -16.438 1 90.19 22 TYR B CA 1
ATOM 2660 C C . TYR B 1 22 ? 10.305 -21.984 -17.219 1 90.19 22 TYR B C 1
ATOM 2662 O O . TYR B 1 22 ? 10.641 -23.031 -16.641 1 90.19 22 TYR B O 1
ATOM 2670 N N . TYR B 1 23 ? 10.461 -21.719 -18.453 1 89.88 23 TYR B N 1
ATOM 2671 C CA . TYR B 1 23 ? 11 -22.766 -19.328 1 89.88 23 TYR B CA 1
ATOM 2672 C C . TYR B 1 23 ? 12.445 -23.078 -18.953 1 89.88 23 TYR B C 1
ATOM 2674 O O . TYR B 1 23 ? 12.867 -24.234 -19.031 1 89.88 23 TYR B O 1
ATOM 2682 N N . GLU B 1 24 ? 13.109 -22.031 -18.547 1 93.56 24 GLU B N 1
ATOM 2683 C CA . GLU B 1 24 ? 14.484 -22.25 -18.094 1 93.56 24 GLU B CA 1
ATOM 2684 C C . GLU B 1 24 ? 14.523 -23.141 -16.859 1 93.56 24 GLU B C 1
ATOM 2686 O O . GLU B 1 24 ? 15.32 -24.078 -16.797 1 93.56 24 GLU B O 1
ATOM 2691 N N . MET B 1 25 ? 13.656 -22.938 -15.984 1 94.06 25 MET B N 1
ATOM 2692 C CA . MET B 1 25 ? 13.602 -23.719 -14.758 1 94.06 25 MET B CA 1
ATOM 2693 C C . MET B 1 25 ? 13.172 -25.156 -15.047 1 94.06 25 MET B C 1
ATOM 2695 O O . MET B 1 25 ? 13.727 -26.094 -14.477 1 94.06 25 MET B O 1
ATOM 2699 N N . ILE B 1 26 ? 12.273 -25.328 -15.922 1 93.75 26 ILE B N 1
ATOM 2700 C CA . ILE B 1 26 ? 11.781 -26.641 -16.297 1 93.75 26 ILE B CA 1
ATOM 2701 C C . ILE B 1 26 ? 12.891 -27.438 -16.984 1 93.75 26 ILE B C 1
ATOM 2703 O O . ILE B 1 26 ? 13.117 -28.609 -16.656 1 93.75 26 ILE B O 1
ATOM 2707 N N . SER B 1 27 ? 13.664 -26.781 -17.844 1 93.31 27 SER B N 1
ATOM 2708 C CA . SER B 1 27 ? 14.688 -27.438 -18.656 1 93.31 27 SER B CA 1
ATOM 2709 C C . SER B 1 27 ? 15.867 -27.891 -17.797 1 93.31 27 SER B C 1
ATOM 2711 O O . SER B 1 27 ? 16.625 -28.781 -18.203 1 93.31 27 SER B O 1
ATOM 2713 N N . GLU B 1 28 ? 15.969 -27.266 -16.688 1 93.75 28 GLU B N 1
ATOM 2714 C CA . GLU B 1 28 ? 17.047 -27.656 -15.789 1 93.75 28 GLU B CA 1
ATOM 2715 C C . GLU B 1 28 ? 16.781 -29.016 -15.172 1 93.75 28 GLU B C 1
ATOM 2717 O O . GLU B 1 28 ? 17.703 -29.703 -14.75 1 93.75 28 GLU B O 1
ATOM 2722 N N . GLU B 1 29 ? 15.516 -29.453 -15.234 1 92.56 29 GLU B N 1
ATOM 2723 C CA . GLU B 1 29 ? 15.18 -30.672 -14.492 1 92.56 29 GLU B CA 1
ATOM 2724 C C . GLU B 1 29 ? 14.555 -31.719 -15.398 1 92.56 29 GLU B C 1
ATOM 2726 O O . GLU B 1 29 ? 14.68 -32.906 -15.148 1 92.56 29 GLU B O 1
ATOM 2731 N N . PHE B 1 30 ? 13.875 -31.188 -16.484 1 93.56 30 PHE B N 1
ATOM 2732 C CA . PHE B 1 30 ? 13.117 -32.125 -17.312 1 93.56 30 PHE B CA 1
ATOM 2733 C C . PHE B 1 30 ? 13.266 -31.766 -18.781 1 93.56 30 PHE B C 1
ATOM 2735 O O . PHE B 1 30 ? 13.461 -30.609 -19.141 1 93.56 30 PHE B O 1
ATOM 2742 N N . SER B 1 31 ? 13.195 -32.781 -19.547 1 92.56 31 SER B N 1
ATOM 2743 C CA . SER B 1 31 ? 12.789 -32.562 -20.938 1 92.56 31 SER B CA 1
ATOM 2744 C C . SER B 1 31 ? 11.289 -32.281 -21.031 1 92.56 31 SER B C 1
ATOM 2746 O O . SER B 1 31 ? 10.492 -32.906 -20.328 1 92.56 31 SER B O 1
ATOM 2748 N N . PHE B 1 32 ? 11 -31.297 -21.859 1 92.44 32 PHE B N 1
ATOM 2749 C CA . PHE B 1 32 ? 9.57 -31 -21.906 1 92.44 32 PHE B CA 1
ATOM 2750 C C . PHE B 1 32 ? 9.133 -30.672 -23.328 1 92.44 32 PHE B C 1
ATOM 2752 O O . PHE B 1 32 ? 9.969 -30.391 -24.188 1 92.44 32 PHE B O 1
ATOM 2759 N N . VAL B 1 33 ? 7.816 -30.891 -23.594 1 91.19 33 VAL B N 1
ATOM 2760 C CA . VAL B 1 33 ? 7.168 -30.484 -24.828 1 91.19 33 VAL B CA 1
ATOM 2761 C C . VAL B 1 33 ? 5.941 -29.641 -24.516 1 91.19 33 VAL B C 1
ATOM 2763 O O . VAL B 1 33 ? 5.199 -29.922 -23.578 1 91.19 33 VAL B O 1
ATOM 2766 N N . ARG B 1 34 ? 5.824 -28.578 -25.234 1 89.06 34 ARG B N 1
ATOM 2767 C CA . ARG B 1 34 ? 4.645 -27.734 -25.078 1 89.06 34 ARG B CA 1
ATOM 2768 C C . ARG B 1 34 ? 3.424 -28.359 -25.734 1 89.06 34 ARG B C 1
ATOM 2770 O O . ARG B 1 34 ? 3.549 -29.094 -26.719 1 89.06 34 ARG B O 1
ATOM 2777 N N . LEU B 1 35 ? 2.328 -28.031 -25.203 1 87.38 35 LEU B N 1
ATOM 2778 C CA . LEU B 1 35 ? 1.097 -28.594 -25.75 1 87.38 35 LEU B CA 1
ATOM 2779 C C . LEU B 1 35 ? 0.966 -28.266 -27.234 1 87.38 35 LEU B C 1
ATOM 2781 O O . LEU B 1 35 ? 0.564 -29.125 -28.031 1 87.38 35 LEU B O 1
ATOM 2785 N N . SER B 1 36 ? 1.3 -27.062 -27.594 1 84.19 36 SER B N 1
ATOM 2786 C CA . SER B 1 36 ? 1.211 -26.641 -28.984 1 84.19 36 SER B CA 1
ATOM 2787 C C . SER B 1 36 ? 2.105 -27.516 -29.875 1 84.19 36 SER B C 1
ATOM 2789 O O . SER B 1 36 ? 1.713 -27.891 -30.984 1 84.19 36 SER B O 1
ATOM 2791 N N . ASP B 1 37 ? 3.289 -27.797 -29.406 1 86.62 37 ASP B N 1
ATOM 2792 C CA . ASP B 1 37 ? 4.223 -28.625 -30.156 1 86.62 37 ASP B CA 1
ATOM 2793 C C . ASP B 1 37 ? 3.742 -30.078 -30.219 1 86.62 37 ASP B C 1
ATOM 2795 O O . ASP B 1 37 ? 3.877 -30.75 -31.234 1 86.62 37 ASP B O 1
ATOM 2799 N N . PHE B 1 38 ? 3.221 -30.516 -29.172 1 88.19 38 PHE B N 1
ATOM 2800 C CA . PHE B 1 38 ? 2.682 -31.875 -29.109 1 88.19 38 PHE B CA 1
ATOM 2801 C C . PHE B 1 38 ? 1.555 -32.062 -30.125 1 88.19 38 PHE B C 1
ATOM 2803 O O . PHE B 1 38 ? 1.483 -33.094 -30.797 1 88.19 38 PHE B O 1
ATOM 2810 N N . GLU B 1 39 ? 0.685 -30.984 -30.188 1 88 39 GLU B N 1
ATOM 2811 C CA . GLU B 1 39 ? -0.478 -31.062 -31.062 1 88 39 GLU B CA 1
ATOM 2812 C C . GLU B 1 39 ? -0.058 -31.141 -32.531 1 88 39 GLU B C 1
ATOM 2814 O O . GLU B 1 39 ? -0.767 -31.719 -33.344 1 88 39 GLU B O 1
ATOM 2819 N N . THR B 1 40 ? 1.107 -30.703 -32.812 1 90.19 40 THR B N 1
ATOM 2820 C CA . THR B 1 40 ? 1.607 -30.703 -34.188 1 90.19 40 THR B CA 1
ATOM 2821 C C . THR B 1 40 ? 2.113 -32.094 -34.594 1 90.19 40 THR B C 1
ATOM 2823 O O . THR B 1 40 ? 1.97 -32.531 -35.719 1 90.19 40 THR B O 1
ATOM 2826 N N . ILE B 1 41 ? 2.736 -32.781 -33.594 1 90.94 41 ILE B N 1
ATOM 2827 C CA . ILE B 1 41 ? 3.271 -34.125 -33.875 1 90.94 41 ILE B CA 1
ATOM 2828 C C . ILE B 1 41 ? 3.059 -35.031 -32.656 1 90.94 41 ILE B C 1
ATOM 2830 O O . ILE B 1 41 ? 4.02 -35.469 -32.031 1 90.94 41 ILE B O 1
ATOM 2834 N N . PRO B 1 42 ? 1.87 -35.344 -32.438 1 89.94 42 PRO B N 1
ATOM 2835 C CA . PRO B 1 42 ? 1.563 -36.125 -31.219 1 89.94 42 PRO B CA 1
ATOM 2836 C C . PRO B 1 42 ? 2.287 -37.469 -31.188 1 89.94 42 PRO B C 1
ATOM 2838 O O . PRO B 1 42 ? 2.709 -37.906 -30.125 1 89.94 42 PRO B O 1
ATOM 2841 N N . GLU B 1 43 ? 2.438 -38.125 -32.312 1 90.44 43 GLU B N 1
ATOM 2842 C CA . GLU B 1 43 ? 2.998 -39.469 -32.375 1 90.44 43 GLU B CA 1
ATOM 2843 C C . GLU B 1 43 ? 4.445 -39.469 -31.875 1 90.44 43 GLU B C 1
ATOM 2845 O O . GLU B 1 43 ? 4.922 -40.5 -31.375 1 90.44 43 GLU B O 1
ATOM 2850 N N . LYS B 1 44 ? 5 -38.375 -31.984 1 89.12 44 LYS B N 1
ATOM 2851 C CA . LYS B 1 44 ? 6.402 -38.25 -31.609 1 89.12 44 LYS B CA 1
ATOM 2852 C C . LYS B 1 44 ? 6.559 -38.312 -30.078 1 89.12 44 LYS B C 1
ATOM 2854 O O . LYS B 1 44 ? 7.57 -38.781 -29.578 1 89.12 44 LYS B O 1
ATOM 2859 N N . TYR B 1 45 ? 5.566 -37.875 -29.391 1 88.25 45 TYR B N 1
ATOM 2860 C CA . TYR B 1 45 ? 5.797 -37.594 -27.969 1 88.25 45 TYR B CA 1
ATOM 2861 C C . TYR B 1 45 ? 4.863 -38.438 -27.109 1 88.25 45 TYR B C 1
ATOM 2863 O O . TYR B 1 45 ? 5.102 -38.594 -25.906 1 88.25 45 TYR B O 1
ATOM 2871 N N . VAL B 1 46 ? 3.797 -38.906 -27.656 1 87.81 46 VAL B N 1
ATOM 2872 C CA . VAL B 1 46 ? 2.68 -39.469 -26.906 1 87.81 46 VAL B CA 1
ATOM 2873 C C . VAL B 1 46 ? 3.191 -40.594 -25.984 1 87.81 46 VAL B C 1
ATOM 2875 O O . VAL B 1 46 ? 2.715 -40.719 -24.844 1 87.81 46 VAL B O 1
ATOM 2878 N N . ASN B 1 47 ? 4.195 -41.375 -26.344 1 88.06 47 ASN B N 1
ATOM 2879 C CA . ASN B 1 47 ? 4.656 -42.531 -25.578 1 88.06 47 ASN B CA 1
ATOM 2880 C C . ASN B 1 47 ? 5.707 -42.125 -24.547 1 88.06 47 ASN B C 1
ATOM 2882 O O . ASN B 1 47 ? 6.117 -42.938 -23.719 1 88.06 47 ASN B O 1
ATOM 2886 N N . ASN B 1 48 ? 6.023 -40.812 -24.547 1 89.31 48 ASN B N 1
ATOM 2887 C CA . ASN B 1 48 ? 7.098 -40.406 -23.641 1 89.31 48 ASN B CA 1
ATOM 2888 C C . ASN B 1 48 ? 6.586 -39.438 -22.562 1 89.31 48 ASN B C 1
ATOM 2890 O O . ASN B 1 48 ? 7.324 -39.094 -21.641 1 89.31 48 ASN B O 1
ATOM 2894 N N . ILE B 1 49 ? 5.379 -39.125 -22.625 1 93.56 49 ILE B N 1
ATOM 2895 C CA . ILE B 1 49 ? 4.844 -38.156 -21.688 1 93.56 49 ILE B CA 1
ATOM 2896 C C . ILE B 1 49 ? 4.34 -38.875 -20.438 1 93.56 49 ILE B C 1
ATOM 2898 O O . ILE B 1 49 ? 3.387 -39.656 -20.5 1 93.56 49 ILE B O 1
ATOM 2902 N N . GLU B 1 50 ? 4.996 -38.562 -19.328 1 95 50 GLU B N 1
ATOM 2903 C CA . GLU B 1 50 ? 4.629 -39.219 -18.078 1 95 50 GLU B CA 1
ATOM 2904 C C . GLU B 1 50 ? 4.094 -38.219 -17.062 1 95 50 GLU B C 1
ATOM 2906 O O . GLU B 1 50 ? 3.506 -38.594 -16.047 1 95 50 GLU B O 1
ATOM 2911 N N . GLY B 1 51 ? 4.336 -36.969 -17.281 1 95.75 51 GLY B N 1
ATOM 2912 C CA . GLY B 1 51 ? 3.881 -35.906 -16.406 1 95.75 51 GLY B CA 1
ATOM 2913 C C . GLY B 1 51 ? 3.352 -34.688 -17.141 1 95.75 51 GLY B C 1
ATOM 2914 O O . GLY B 1 51 ? 3.73 -34.438 -18.297 1 95.75 51 GLY B O 1
ATOM 2915 N N . ILE B 1 52 ? 2.482 -33.969 -16.484 1 94.56 52 ILE B N 1
ATOM 2916 C CA . ILE B 1 52 ? 1.921 -32.75 -17.062 1 94.56 52 ILE B CA 1
ATOM 2917 C C . ILE B 1 52 ? 2.076 -31.609 -16.078 1 94.56 52 ILE B C 1
ATOM 2919 O O . ILE B 1 52 ? 1.795 -31.766 -14.883 1 94.56 52 ILE B O 1
ATOM 2923 N N . LEU B 1 53 ? 2.631 -30.594 -16.531 1 93.94 53 LEU B N 1
ATOM 2924 C CA . LEU B 1 53 ? 2.58 -29.312 -15.836 1 93.94 53 LEU B CA 1
ATOM 2925 C C . LEU B 1 53 ? 1.435 -28.453 -16.359 1 93.94 53 LEU B C 1
ATOM 2927 O O . LEU B 1 53 ? 1.463 -28 -17.5 1 93.94 53 LEU B O 1
ATOM 2931 N N . LEU B 1 54 ? 0.49 -28.234 -15.469 1 90.44 54 LEU B N 1
ATOM 2932 C CA . LEU B 1 54 ? -0.754 -27.594 -15.875 1 90.44 54 LEU B CA 1
ATOM 2933 C C . LEU B 1 54 ? -0.801 -26.156 -15.391 1 90.44 54 LEU B C 1
ATOM 2935 O O . LEU B 1 54 ? -0.709 -25.891 -14.188 1 90.44 54 LEU B O 1
ATOM 2939 N N . PHE B 1 55 ? -0.946 -25.203 -16.281 1 84.81 55 PHE B N 1
ATOM 2940 C CA . PHE B 1 55 ? -1.15 -23.812 -15.938 1 84.81 55 PHE B CA 1
ATOM 2941 C C . PHE B 1 55 ? -2.625 -23.438 -16.031 1 84.81 55 PHE B C 1
ATOM 2943 O O . PHE B 1 55 ? -3.316 -23.859 -16.969 1 84.81 55 PHE B O 1
ATOM 2950 N N . PRO B 1 56 ? -3.184 -22.812 -14.961 1 67.25 56 PRO B N 1
ATOM 2951 C CA . PRO B 1 56 ? -4.617 -22.531 -14.867 1 67.25 56 PRO B CA 1
ATOM 2952 C C . PRO B 1 56 ? -5.16 -21.828 -16.109 1 67.25 56 PRO B C 1
ATOM 2954 O O . PRO B 1 56 ? -6.328 -22.016 -16.469 1 67.25 56 PRO B O 1
ATOM 2957 N N . ALA B 1 57 ? -4.43 -21.016 -16.656 1 58.03 57 ALA B N 1
ATOM 2958 C CA . ALA B 1 57 ? -4.996 -20.188 -17.719 1 58.03 57 ALA B CA 1
ATOM 2959 C C . ALA B 1 57 ? -5.363 -21.031 -18.938 1 58.03 57 ALA B C 1
ATOM 2961 O O . ALA B 1 57 ? -5.953 -20.516 -19.906 1 58.03 57 ALA B O 1
ATOM 2962 N N . THR B 1 58 ? -5.199 -22.203 -18.812 1 53.94 58 THR B N 1
ATOM 2963 C CA . THR B 1 58 ? -5.301 -22.984 -20.047 1 53.94 58 THR B CA 1
ATOM 2964 C C . THR B 1 58 ? -6.73 -23.469 -20.266 1 53.94 58 THR B C 1
ATOM 2966 O O . THR B 1 58 ? -7.078 -23.938 -21.344 1 53.94 58 THR B O 1
ATOM 2969 N N . ARG B 1 59 ? -7.629 -22.938 -19.969 1 58.09 59 ARG B N 1
ATOM 2970 C CA . ARG B 1 59 ? -8.984 -23.422 -20.203 1 58.09 59 ARG B CA 1
ATOM 2971 C C . ARG B 1 59 ? -8.977 -24.891 -20.641 1 58.09 59 ARG B C 1
ATOM 2973 O O . ARG B 1 59 ? -9.93 -25.344 -21.281 1 58.09 59 ARG B O 1
ATOM 2980 N N . LEU B 1 60 ? -7.883 -25.5 -20.469 1 67.62 60 LEU B N 1
ATOM 2981 C CA . LEU B 1 60 ? -7.828 -26.891 -20.859 1 67.62 60 LEU B CA 1
ATOM 2982 C C . LEU B 1 60 ? -8.617 -27.766 -19.875 1 67.62 60 LEU B C 1
ATOM 2984 O O . LEU B 1 60 ? -8.406 -27.688 -18.672 1 67.62 60 LEU B O 1
ATOM 2988 N N . ASN B 1 61 ? -9.594 -28.406 -20.547 1 72.62 61 ASN B N 1
ATOM 2989 C CA . ASN B 1 61 ? -10.367 -29.391 -19.797 1 72.62 61 ASN B CA 1
ATOM 2990 C C . ASN B 1 61 ? -9.68 -30.766 -19.797 1 72.62 61 ASN B C 1
ATOM 2992 O O . ASN B 1 61 ? -9.477 -31.344 -20.859 1 72.62 61 ASN B O 1
ATOM 2996 N N . LEU B 1 62 ? -9.172 -31.203 -18.625 1 85.5 62 LEU B N 1
ATOM 2997 C CA . LEU B 1 62 ? -8.609 -32.531 -18.484 1 85.5 62 LEU B CA 1
ATOM 2998 C C . LEU B 1 62 ? -9.703 -33.594 -18.562 1 85.5 62 LEU B C 1
ATOM 3000 O O . LEU B 1 62 ? -9.945 -34.312 -17.594 1 85.5 62 LEU B O 1
ATOM 3004 N N . SER B 1 63 ? -10.234 -33.656 -19.812 1 88.94 63 SER B N 1
ATOM 3005 C CA . SER B 1 63 ? -11.305 -34.625 -20.062 1 88.94 63 SER B CA 1
ATOM 3006 C C . SER B 1 63 ? -10.758 -36.031 -20.188 1 88.94 63 SER B C 1
ATOM 3008 O O . SER B 1 63 ? -9.547 -36.25 -20.25 1 88.94 63 SER B O 1
ATOM 3010 N N . GLU B 1 64 ? -11.703 -36.969 -20.234 1 92.94 64 GLU B N 1
ATOM 3011 C CA . GLU B 1 64 ? -11.344 -38.375 -20.438 1 92.94 64 GLU B CA 1
ATOM 3012 C C . GLU B 1 64 ? -10.578 -38.562 -21.75 1 92.94 64 GLU B C 1
ATOM 3014 O O . GLU B 1 64 ? -9.562 -39.25 -21.781 1 92.94 64 GLU B O 1
ATOM 3019 N N . ASP B 1 65 ? -11.102 -37.875 -22.734 1 92.06 65 ASP B N 1
ATOM 3020 C CA . ASP B 1 65 ? -10.477 -37.969 -24.047 1 92.06 65 ASP B CA 1
ATOM 3021 C C . ASP B 1 65 ? -9.055 -37.438 -24.016 1 92.06 65 ASP B C 1
ATOM 3023 O O . ASP B 1 65 ? -8.156 -37.969 -24.672 1 92.06 65 ASP B O 1
ATOM 3027 N N . PHE B 1 66 ? -8.852 -36.406 -23.328 1 91.12 66 PHE B N 1
ATOM 3028 C CA . PHE B 1 66 ? -7.527 -35.781 -23.25 1 91.12 66 PHE B CA 1
ATOM 3029 C C . PHE B 1 66 ? -6.559 -36.719 -22.516 1 91.12 66 PHE B C 1
ATOM 3031 O O . PHE B 1 66 ? -5.441 -36.938 -22.984 1 91.12 66 PHE B O 1
ATOM 3038 N N . ILE B 1 67 ? -6.953 -37.312 -21.391 1 91.81 67 ILE B N 1
ATOM 3039 C CA . ILE B 1 67 ? -6.117 -38.125 -20.531 1 91.81 67 ILE B CA 1
ATOM 3040 C C . ILE B 1 67 ? -5.727 -39.406 -21.281 1 91.81 67 ILE B C 1
ATOM 3042 O O . ILE B 1 67 ? -4.598 -39.875 -21.156 1 91.81 67 ILE B O 1
ATOM 3046 N N . ARG B 1 68 ? -6.609 -39.906 -22.078 1 91.69 68 ARG B N 1
ATOM 3047 C CA . ARG B 1 68 ? -6.395 -41.156 -22.797 1 91.69 68 ARG B CA 1
ATOM 3048 C C . ARG B 1 68 ? -5.301 -41 -23.844 1 91.69 68 ARG B C 1
ATOM 3050 O O . ARG B 1 68 ? -4.719 -42 -24.281 1 91.69 68 ARG B O 1
ATOM 3057 N N . ARG B 1 69 ? -5.098 -39.781 -24.188 1 91.44 69 ARG B N 1
ATOM 3058 C CA . ARG B 1 69 ? -4.047 -39.531 -25.172 1 91.44 69 ARG B CA 1
ATOM 3059 C C . ARG B 1 69 ? -2.668 -39.812 -24.578 1 91.44 69 ARG B C 1
ATOM 3061 O O . ARG B 1 69 ? -1.688 -39.969 -25.312 1 91.44 69 ARG B O 1
ATOM 3068 N N . PHE B 1 70 ? -2.598 -39.906 -23.328 1 93.56 70 PHE B N 1
ATOM 3069 C CA . PHE B 1 70 ? -1.319 -40.094 -22.656 1 93.56 70 PHE B CA 1
ATOM 3070 C C . PHE B 1 70 ? -1.338 -41.375 -21.812 1 93.56 70 PHE B C 1
ATOM 3072 O O . PHE B 1 70 ? -1.445 -41.312 -20.578 1 93.56 70 PHE B O 1
ATOM 3079 N N . PRO B 1 71 ? -1.065 -42.5 -22.391 1 92.06 71 PRO B N 1
ATOM 3080 C CA . PRO B 1 71 ? -1.201 -43.781 -21.703 1 92.06 71 PRO B CA 1
ATOM 3081 C C . PRO B 1 71 ? -0.188 -43.969 -20.578 1 92.06 71 PRO B C 1
ATOM 3083 O O . PRO B 1 71 ? -0.406 -44.781 -19.672 1 92.06 71 PRO B O 1
ATOM 3086 N N . LYS B 1 72 ? 0.889 -43.25 -20.578 1 93.62 72 LYS B N 1
ATOM 3087 C CA . LYS B 1 72 ? 1.921 -43.438 -19.562 1 93.62 72 LYS B CA 1
ATOM 3088 C C . LYS B 1 72 ? 1.85 -42.344 -18.5 1 93.62 72 LYS B C 1
ATOM 3090 O O . LYS B 1 72 ? 2.727 -42.219 -17.641 1 93.62 72 LYS B O 1
ATOM 3095 N N . LEU B 1 73 ? 0.872 -41.469 -18.578 1 95.12 73 LEU B N 1
ATOM 3096 C CA . LEU B 1 73 ? 0.743 -40.312 -17.672 1 95.12 73 LEU B CA 1
ATOM 3097 C C . LEU B 1 73 ? 0.598 -40.812 -16.219 1 95.12 73 LEU B C 1
ATOM 3099 O O . LEU B 1 73 ? -0.252 -41.656 -15.93 1 95.12 73 LEU B O 1
ATOM 3103 N N . LYS B 1 74 ? 1.428 -40.25 -15.328 1 95.5 74 LYS B N 1
ATOM 3104 C CA . LYS B 1 74 ? 1.435 -40.688 -13.938 1 95.5 74 LYS B CA 1
ATOM 3105 C C . LYS B 1 74 ? 1.068 -39.531 -13 1 95.5 74 LYS B C 1
ATOM 3107 O O . LYS B 1 74 ? 0.508 -39.75 -11.93 1 95.5 74 LYS B O 1
ATOM 3112 N N . VAL B 1 75 ? 1.467 -38.375 -13.375 1 96.62 75 VAL B N 1
ATOM 3113 C CA . VAL B 1 75 ? 1.376 -37.281 -12.414 1 96.62 75 VAL B CA 1
ATOM 3114 C C . VAL B 1 75 ? 1.034 -35.969 -13.141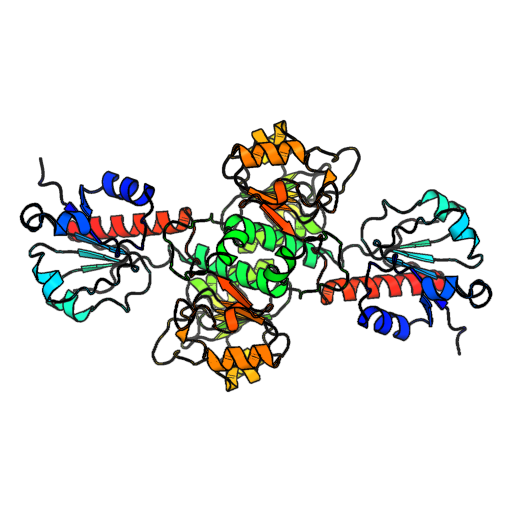 1 96.62 75 VAL B C 1
ATOM 3116 O O . VAL B 1 75 ? 1.519 -35.719 -14.25 1 96.62 75 VAL B O 1
ATOM 3119 N N . ILE B 1 76 ? 0.184 -35.156 -12.547 1 95.88 76 ILE B N 1
ATOM 3120 C CA . ILE B 1 76 ? -0.137 -33.812 -12.984 1 95.88 76 ILE B CA 1
ATOM 3121 C C . ILE B 1 76 ? 0.186 -32.812 -11.875 1 95.88 76 ILE B C 1
ATOM 3123 O O . ILE B 1 76 ? -0.241 -33 -10.734 1 95.88 76 ILE B O 1
ATOM 3127 N N . ALA B 1 77 ? 1.018 -31.844 -12.195 1 96 77 ALA B N 1
ATOM 3128 C CA . ALA B 1 77 ? 1.29 -30.75 -11.281 1 96 77 ALA B CA 1
ATOM 3129 C C . ALA B 1 77 ? 0.524 -29.484 -11.688 1 96 77 ALA B C 1
ATOM 3131 O O . ALA B 1 77 ? 0.8 -28.906 -12.734 1 96 77 ALA B O 1
ATOM 3132 N N . ASN B 1 78 ? -0.377 -29.109 -10.859 1 93.19 78 ASN B N 1
ATOM 3133 C CA . ASN B 1 78 ? -1.179 -27.922 -11.102 1 93.19 78 ASN B CA 1
ATOM 3134 C C . ASN B 1 78 ? -0.487 -26.672 -10.57 1 93.19 78 ASN B C 1
ATOM 3136 O O . ASN B 1 78 ? -0.161 -26.594 -9.383 1 93.19 78 ASN B O 1
ATOM 3140 N N . HIS B 1 79 ? -0.235 -25.703 -11.484 1 91.81 79 HIS B N 1
ATOM 3141 C CA . HIS B 1 79 ? 0.339 -24.422 -11.094 1 91.81 79 HIS B CA 1
ATOM 3142 C C . HIS B 1 79 ? -0.725 -23.484 -10.523 1 91.81 79 HIS B C 1
ATOM 3144 O O . HIS B 1 79 ? -1.174 -22.562 -11.195 1 91.81 79 HIS B O 1
ATOM 3150 N N . GLY B 1 80 ? -1.094 -23.656 -9.266 1 88.69 80 GLY B N 1
ATOM 3151 C CA . GLY B 1 80 ? -2.129 -22.922 -8.555 1 88.69 80 GLY B CA 1
ATOM 3152 C C . GLY B 1 80 ? -2.607 -23.641 -7.301 1 88.69 80 GLY B C 1
ATOM 3153 O O . GLY B 1 80 ? -2.432 -24.859 -7.168 1 88.69 80 GLY B O 1
ATOM 3154 N N . VAL B 1 81 ? -3.236 -22.938 -6.441 1 86.75 81 VAL B N 1
ATOM 3155 C CA . VAL B 1 81 ? -3.721 -23.531 -5.195 1 86.75 81 VAL B CA 1
ATOM 3156 C C . VAL B 1 81 ? -5.062 -24.219 -5.434 1 86.75 81 VAL B C 1
ATOM 3158 O O . VAL B 1 81 ? -5.281 -25.344 -4.973 1 86.75 81 VAL B O 1
ATOM 3161 N N . GLY B 1 82 ? -5.938 -23.531 -6.117 1 80.88 82 GLY B N 1
ATOM 3162 C CA . GLY B 1 82 ? -7.25 -24.078 -6.402 1 80.88 82 GLY B CA 1
ATOM 3163 C C . GLY B 1 82 ? -7.215 -25.219 -7.414 1 80.88 82 GLY B C 1
ATOM 3164 O O . GLY B 1 82 ? -6.43 -25.172 -8.367 1 80.88 82 GLY B O 1
ATOM 3165 N N . VAL B 1 83 ? -8.086 -26.234 -7.199 1 84.06 83 VAL B N 1
ATOM 3166 C CA . VAL B 1 83 ? -8.141 -27.375 -8.109 1 84.06 83 VAL B CA 1
ATOM 3167 C C . VAL B 1 83 ? -9.578 -27.578 -8.578 1 84.06 83 VAL B C 1
ATOM 3169 O O . VAL B 1 83 ? -9.938 -28.672 -9.016 1 84.06 83 VAL B O 1
ATOM 3172 N N . ASN B 1 84 ? -10.375 -26.5 -8.477 1 76.5 84 ASN B N 1
ATOM 3173 C CA . ASN B 1 84 ? -11.789 -26.578 -8.805 1 76.5 84 ASN B CA 1
ATOM 3174 C C . ASN B 1 84 ? -12 -26.875 -10.289 1 76.5 84 ASN B C 1
ATOM 3176 O O . ASN B 1 84 ? -13.031 -27.438 -10.672 1 76.5 84 ASN B O 1
ATOM 3180 N N . HIS B 1 85 ? -11.094 -26.625 -11.086 1 79.62 85 HIS B N 1
ATOM 3181 C CA . HIS B 1 85 ? -11.219 -26.781 -12.531 1 79.62 85 HIS B CA 1
ATOM 3182 C C . HIS B 1 85 ? -10.773 -28.172 -12.977 1 79.62 85 HIS B C 1
ATOM 3184 O O . HIS B 1 85 ? -10.828 -28.484 -14.164 1 79.62 85 HIS B O 1
ATOM 3190 N N . ILE B 1 86 ? -10.375 -29 -12.07 1 88.06 86 ILE B N 1
ATOM 3191 C CA . ILE B 1 86 ? -9.844 -30.312 -12.383 1 88.06 86 ILE B CA 1
ATOM 3192 C C . ILE B 1 86 ? -10.828 -31.391 -11.93 1 88.06 86 ILE B C 1
ATOM 3194 O O . ILE B 1 86 ? -11.383 -31.312 -10.828 1 88.06 86 ILE B O 1
ATOM 3198 N N . ASP B 1 87 ? -11.125 -32.312 -12.766 1 91 87 ASP B N 1
ATOM 3199 C CA . ASP B 1 87 ? -11.969 -33.469 -12.43 1 91 87 ASP B CA 1
ATOM 3200 C C . ASP B 1 87 ? -11.188 -34.5 -11.633 1 91 87 ASP B C 1
ATOM 3202 O O . ASP B 1 87 ? -10.688 -35.5 -12.195 1 91 87 ASP B O 1
ATOM 3206 N N . ILE B 1 88 ? -11.203 -34.406 -10.375 1 93.19 88 ILE B N 1
ATOM 3207 C CA . ILE B 1 88 ? -10.383 -35.219 -9.484 1 93.19 88 ILE B CA 1
ATOM 3208 C C . ILE B 1 88 ? -10.852 -36.656 -9.547 1 93.19 88 ILE B C 1
ATOM 3210 O O . ILE B 1 88 ? -10.031 -37.594 -9.656 1 93.19 88 ILE B O 1
ATOM 3214 N N . PRO B 1 89 ? -12.148 -36.938 -9.578 1 94.06 89 PRO B N 1
ATOM 3215 C CA . PRO B 1 89 ? -12.594 -38.344 -9.711 1 94.06 89 PRO B CA 1
ATOM 3216 C C . PRO B 1 89 ? -12.055 -39 -10.969 1 94.06 89 PRO B C 1
ATOM 3218 O O . PRO B 1 89 ? -11.68 -40.188 -10.93 1 94.06 89 PRO B O 1
ATOM 3221 N N . LEU B 1 90 ? -12.039 -38.281 -11.953 1 94.62 90 LEU B N 1
ATOM 3222 C CA . LEU B 1 90 ? -11.523 -38.812 -13.211 1 94.62 90 LEU B CA 1
ATOM 3223 C C . LEU B 1 90 ? -10.047 -39.188 -13.086 1 94.62 90 LEU B C 1
ATOM 3225 O O . LEU B 1 90 ? -9.625 -40.25 -13.555 1 94.62 90 LEU B O 1
ATOM 3229 N N . LEU B 1 91 ? -9.242 -38.344 -12.492 1 95.12 91 LEU B N 1
ATOM 3230 C CA . LEU B 1 91 ? -7.82 -38.594 -12.32 1 95.12 91 LEU B CA 1
ATOM 3231 C C . LEU B 1 91 ? -7.59 -39.812 -11.414 1 95.12 91 LEU B C 1
ATOM 3233 O O . LEU B 1 91 ? -6.703 -40.625 -11.672 1 95.12 91 LEU B O 1
ATOM 3237 N N . ARG B 1 92 ? -8.383 -39.938 -10.414 1 94.44 92 ARG B N 1
ATOM 3238 C CA . ARG B 1 92 ? -8.297 -41.062 -9.508 1 94.44 92 ARG B CA 1
ATOM 3239 C C . ARG B 1 92 ? -8.578 -42.375 -10.234 1 94.44 92 ARG B C 1
ATOM 3241 O O . ARG B 1 92 ? -7.891 -43.375 -10.023 1 94.44 92 ARG B O 1
ATOM 3248 N N . LYS B 1 93 ? -9.617 -42.312 -11.039 1 94.25 93 LYS B N 1
ATOM 3249 C CA . LYS B 1 93 ? -10 -43.469 -11.828 1 94.25 93 LYS B CA 1
ATOM 3250 C C . LYS B 1 93 ? -8.82 -44 -12.656 1 94.25 93 LYS B C 1
ATOM 3252 O O . LYS B 1 93 ? -8.656 -45.219 -12.82 1 94.25 93 LYS B O 1
ATOM 3257 N N . HIS B 1 94 ? -8.031 -43.125 -13.125 1 95.06 94 HIS B N 1
ATOM 3258 C CA . HIS B 1 94 ? -6.91 -43.469 -13.984 1 95.06 94 HIS B CA 1
ATOM 3259 C C . HIS B 1 94 ? -5.613 -43.594 -13.18 1 95.06 94 HIS B C 1
ATOM 3261 O O . HIS B 1 94 ? -4.535 -43.75 -13.758 1 95.06 94 HIS B O 1
ATOM 3267 N N . LYS B 1 95 ? -5.68 -43.406 -11.867 1 94.94 95 LYS B N 1
ATOM 3268 C CA . LYS B 1 95 ? -4.551 -43.531 -10.945 1 94.94 95 LYS B CA 1
ATOM 3269 C C . LYS B 1 95 ? -3.479 -42.5 -11.258 1 94.94 95 LYS B C 1
ATOM 3271 O O . LYS B 1 95 ? -2.285 -42.812 -11.242 1 94.94 95 LYS B O 1
ATOM 3276 N N . ILE B 1 96 ? -3.906 -41.344 -11.648 1 96.12 96 ILE B N 1
ATOM 3277 C CA . ILE B 1 96 ? -3.016 -40.219 -11.906 1 96.12 96 ILE B CA 1
ATOM 3278 C C . ILE B 1 96 ? -2.91 -39.344 -10.656 1 96.12 96 ILE B C 1
ATOM 3280 O O . ILE B 1 96 ? -3.926 -38.938 -10.094 1 96.12 96 ILE B O 1
ATOM 3284 N N . LYS B 1 97 ? -1.683 -39.094 -10.211 1 97 97 LYS B N 1
ATOM 3285 C CA . LYS B 1 97 ? -1.453 -38.25 -9.047 1 97 97 LYS B CA 1
ATOM 3286 C C . LYS B 1 97 ? -1.623 -36.781 -9.391 1 97 97 LYS B C 1
ATOM 3288 O O . LYS B 1 97 ? -1.363 -36.344 -10.523 1 97 97 LYS B O 1
ATOM 3293 N N . LEU B 1 98 ? -2.092 -36 -8.453 1 96.75 98 LEU B N 1
ATOM 3294 C CA . LEU B 1 98 ? -2.311 -34.594 -8.641 1 96.75 98 LEU B CA 1
ATOM 3295 C C . LEU B 1 98 ? -1.682 -33.781 -7.5 1 96.75 98 LEU B C 1
ATOM 3297 O O . LEU B 1 98 ? -1.798 -34.156 -6.332 1 96.75 98 LEU B O 1
ATOM 3301 N N . SER B 1 99 ? -0.924 -32.781 -7.883 1 97.19 99 SER B N 1
ATOM 3302 C CA . SER B 1 99 ? -0.385 -31.844 -6.895 1 97.19 99 SER B CA 1
ATOM 3303 C C . SER B 1 99 ? -0.78 -30.406 -7.211 1 97.19 99 SER B C 1
ATOM 3305 O O . SER B 1 99 ? -1.27 -30.125 -8.305 1 97.19 99 SER B O 1
ATOM 3307 N N . ASN B 1 100 ? -0.713 -29.547 -6.227 1 95.44 100 ASN B N 1
ATOM 3308 C CA . ASN B 1 100 ? -0.923 -28.109 -6.375 1 95.44 100 ASN B CA 1
ATOM 3309 C C . ASN B 1 100 ? 0.15 -27.312 -5.645 1 95.44 100 ASN B C 1
ATOM 3311 O O . ASN B 1 100 ? 1.195 -27.859 -5.281 1 95.44 100 ASN B O 1
ATOM 3315 N N . THR B 1 101 ? 0.017 -25.938 -5.59 1 95.19 101 THR B N 1
ATOM 3316 C CA . THR B 1 101 ? 1.089 -25.109 -5.051 1 95.19 101 THR B CA 1
ATOM 3317 C C . THR B 1 101 ? 0.594 -24.297 -3.861 1 95.19 101 THR B C 1
ATOM 3319 O O . THR B 1 101 ? 0.707 -23.062 -3.855 1 95.19 101 THR B O 1
ATOM 3322 N N . PRO B 1 102 ? 0.17 -24.938 -2.771 1 93.19 102 PRO B N 1
ATOM 3323 C CA . PRO B 1 102 ? -0.276 -24.203 -1.587 1 93.19 102 PRO B CA 1
ATOM 3324 C C . PRO B 1 102 ? 0.876 -23.531 -0.838 1 93.19 102 PRO B C 1
ATOM 3326 O O . PRO B 1 102 ? 2.035 -23.922 -1.006 1 93.19 102 PRO B O 1
ATOM 3329 N N . LYS B 1 103 ? 0.628 -22.5 -0.106 1 93.44 103 LYS B N 1
ATOM 3330 C CA . LYS B 1 103 ? 1.471 -21.875 0.905 1 93.44 103 LYS B CA 1
ATOM 3331 C C . LYS B 1 103 ? 2.551 -21 0.26 1 93.44 103 LYS B C 1
ATOM 3333 O O . LYS B 1 103 ? 2.789 -19.875 0.691 1 93.44 103 LYS B O 1
ATOM 3338 N N . VAL B 1 104 ? 3.145 -21.438 -0.903 1 94.12 104 VAL B N 1
ATOM 3339 C CA . VAL B 1 104 ? 4.34 -20.781 -1.428 1 94.12 104 VAL B CA 1
ATOM 3340 C C . VAL B 1 104 ? 3.977 -19.406 -1.972 1 94.12 104 VAL B C 1
ATOM 3342 O O . VAL B 1 104 ? 4.844 -18.531 -2.117 1 94.12 104 VAL B O 1
ATOM 3345 N N . LEU B 1 105 ? 2.756 -19.219 -2.252 1 94.25 105 LEU B N 1
ATOM 3346 C CA . LEU B 1 105 ? 2.33 -17.953 -2.828 1 94.25 105 LEU B CA 1
ATOM 3347 C C . LEU B 1 105 ? 1.607 -17.094 -1.789 1 94.25 105 LEU B C 1
ATOM 3349 O O . LEU B 1 105 ? 1.177 -15.984 -2.088 1 94.25 105 LEU B O 1
ATOM 3353 N N . SER B 1 106 ? 1.48 -17.531 -0.534 1 95.94 106 SER B N 1
ATOM 3354 C CA . SER B 1 106 ? 0.595 -16.922 0.453 1 95.94 106 SER B CA 1
ATOM 3355 C C . SER B 1 106 ? 1.092 -15.547 0.865 1 95.94 106 SER B C 1
ATOM 3357 O O . SER B 1 106 ? 0.295 -14.625 1.046 1 95.94 106 SER B O 1
ATOM 3359 N N . ASP B 1 107 ? 2.391 -15.406 0.995 1 97.19 107 ASP B N 1
ATOM 3360 C CA . ASP B 1 107 ? 2.941 -14.117 1.41 1 97.19 107 ASP B CA 1
ATOM 3361 C C . ASP B 1 107 ? 2.75 -13.062 0.324 1 97.19 107 ASP B C 1
ATOM 3363 O O . ASP B 1 107 ? 2.43 -11.914 0.621 1 97.19 107 ASP B O 1
ATOM 3367 N N . ALA B 1 108 ? 2.965 -13.477 -0.911 1 96.94 108 ALA B N 1
ATOM 3368 C CA . ALA B 1 108 ? 2.732 -12.555 -2.016 1 96.94 108 ALA B CA 1
ATOM 3369 C C . ALA B 1 108 ? 1.282 -12.086 -2.043 1 96.94 108 ALA B C 1
ATOM 3371 O O . ALA B 1 108 ? 1.01 -10.898 -2.254 1 96.94 108 ALA B O 1
ATOM 3372 N N . CYS B 1 109 ? 0.367 -13 -1.807 1 96.69 109 CYS B N 1
ATOM 3373 C CA . CYS B 1 109 ? -1.055 -12.672 -1.787 1 96.69 109 CYS B CA 1
ATOM 3374 C C . CYS B 1 109 ? -1.378 -11.719 -0.647 1 96.69 109 CYS B C 1
ATOM 3376 O O . CYS B 1 109 ? -2.148 -10.773 -0.824 1 96.69 109 CYS B O 1
ATOM 3378 N N . ALA B 1 110 ? -0.778 -11.938 0.49 1 97.94 110 ALA B N 1
ATOM 3379 C CA . ALA B 1 110 ? -1.012 -11.086 1.652 1 97.94 110 ALA B CA 1
ATOM 3380 C C . ALA B 1 110 ? -0.476 -9.672 1.415 1 97.94 110 ALA B C 1
ATOM 3382 O O . ALA B 1 110 ? -1.117 -8.688 1.786 1 97.94 110 ALA B O 1
ATOM 3383 N N . ASP B 1 111 ? 0.728 -9.578 0.795 1 98.19 111 ASP B N 1
ATOM 3384 C CA . ASP B 1 111 ? 1.265 -8.273 0.406 1 98.19 111 ASP B CA 1
ATOM 3385 C C . ASP B 1 111 ? 0.284 -7.523 -0.49 1 98.19 111 ASP B C 1
ATOM 3387 O O . ASP B 1 111 ? 0.043 -6.332 -0.29 1 98.19 111 ASP B O 1
ATOM 3391 N N . HIS B 1 112 ? -0.267 -8.258 -1.411 1 97.75 112 HIS B N 1
ATOM 3392 C CA . HIS B 1 112 ? -1.171 -7.633 -2.371 1 97.75 112 HIS B CA 1
ATOM 3393 C C . HIS B 1 112 ? -2.457 -7.168 -1.694 1 97.75 112 HIS B C 1
ATOM 3395 O O . HIS B 1 112 ? -2.963 -6.082 -1.993 1 97.75 112 HIS B O 1
ATOM 3401 N N . ALA B 1 113 ? -2.975 -7.992 -0.801 1 98.38 113 ALA B N 1
ATOM 3402 C CA . ALA B 1 113 ? -4.156 -7.586 -0.045 1 98.38 113 ALA B CA 1
ATOM 3403 C C . ALA B 1 113 ? -3.91 -6.277 0.699 1 98.38 113 ALA B C 1
ATOM 3405 O O . ALA B 1 113 ? -4.762 -5.387 0.699 1 98.38 113 ALA B O 1
ATOM 3406 N N . PHE B 1 114 ? -2.775 -6.137 1.284 1 98.5 114 PHE B N 1
ATOM 3407 C CA . PHE B 1 114 ? -2.463 -4.934 2.041 1 98.5 114 PHE B CA 1
ATOM 3408 C C . PHE B 1 114 ? -2.246 -3.746 1.108 1 98.5 114 PHE B C 1
ATOM 3410 O O . PHE B 1 114 ? -2.572 -2.609 1.455 1 98.5 114 PHE B O 1
ATOM 3417 N N . LEU B 1 115 ? -1.653 -4.035 -0.089 1 98.62 115 LEU B N 1
ATOM 3418 C CA . LEU B 1 115 ? -1.589 -2.998 -1.116 1 98.62 115 LEU B CA 1
ATOM 3419 C C . LEU B 1 115 ? -2.977 -2.445 -1.418 1 98.62 115 LEU B C 1
ATOM 3421 O O . LEU B 1 115 ? -3.17 -1.228 -1.458 1 98.62 115 LEU B O 1
ATOM 3425 N N . LEU B 1 116 ? -3.91 -3.33 -1.541 1 98.69 116 LEU B N 1
ATOM 3426 C CA . LEU B 1 116 ? -5.266 -2.916 -1.882 1 98.69 116 LEU B CA 1
ATOM 3427 C C . LEU B 1 116 ? -5.898 -2.131 -0.738 1 98.69 116 LEU B C 1
ATOM 3429 O O . LEU B 1 116 ? -6.625 -1.164 -0.972 1 98.69 116 LEU B O 1
ATOM 3433 N N . ILE B 1 117 ? -5.629 -2.525 0.506 1 98.81 117 ILE B N 1
ATOM 3434 C CA . ILE B 1 117 ? -6.109 -1.797 1.675 1 98.81 117 ILE B CA 1
ATOM 3435 C C . ILE B 1 117 ? -5.594 -0.36 1.636 1 98.81 117 ILE B C 1
ATOM 3437 O O . ILE B 1 117 ? -6.379 0.59 1.68 1 98.81 117 ILE B O 1
ATOM 3441 N N . LEU B 1 118 ? -4.324 -0.213 1.446 1 98.81 118 LEU B N 1
ATOM 3442 C CA . LEU B 1 118 ? -3.697 1.103 1.494 1 98.81 118 LEU B CA 1
ATOM 3443 C C . LEU B 1 118 ? -4.102 1.941 0.286 1 98.81 118 LEU B C 1
ATOM 3445 O O . LEU B 1 118 ? -4.406 3.127 0.423 1 98.81 118 LEU B O 1
ATOM 3449 N N . ALA B 1 119 ? -4.078 1.32 -0.914 1 98.69 119 ALA B N 1
ATOM 3450 C CA . ALA B 1 119 ? -4.371 2.049 -2.146 1 98.69 119 ALA B CA 1
ATOM 3451 C C . ALA B 1 119 ? -5.805 2.578 -2.141 1 98.69 119 ALA B C 1
ATOM 3453 O O . ALA B 1 119 ? -6.059 3.705 -2.578 1 98.69 119 ALA B O 1
ATOM 3454 N N . SER B 1 120 ? -6.73 1.751 -1.671 1 98.62 120 SER B N 1
ATOM 3455 C CA . SER B 1 120 ? -8.125 2.186 -1.609 1 98.62 120 SER B CA 1
ATOM 3456 C C . SER B 1 120 ? -8.328 3.227 -0.513 1 98.62 120 SER B C 1
ATOM 3458 O O . SER B 1 120 ? -9.016 4.227 -0.722 1 98.62 120 SER B O 1
ATOM 3460 N N . ALA B 1 121 ? -7.719 3.031 0.626 1 98.69 121 ALA B N 1
ATOM 3461 C CA . ALA B 1 121 ? -7.84 3.961 1.747 1 98.69 121 ALA B CA 1
ATOM 3462 C C . ALA B 1 121 ? -7.316 5.344 1.37 1 98.69 121 ALA B C 1
ATOM 3464 O O . ALA B 1 121 ? -7.895 6.359 1.76 1 98.69 121 ALA B O 1
ATOM 3465 N N . ARG B 1 122 ? -6.262 5.336 0.535 1 97.75 122 ARG B N 1
ATOM 3466 C CA . ARG B 1 122 ? -5.582 6.59 0.219 1 97.75 122 ARG B CA 1
ATOM 3467 C C . ARG B 1 122 ? -5.98 7.09 -1.165 1 97.75 122 ARG B C 1
ATOM 3469 O O . ARG B 1 122 ? -5.41 8.062 -1.666 1 97.75 122 ARG B O 1
ATOM 3476 N N . ARG B 1 123 ? -6.918 6.398 -1.809 1 97.25 123 ARG B N 1
ATOM 3477 C CA . ARG B 1 123 ? -7.48 6.832 -3.084 1 97.25 123 ARG B CA 1
ATOM 3478 C C . ARG B 1 123 ? -6.387 6.984 -4.137 1 97.25 123 ARG B C 1
ATOM 3480 O O . ARG B 1 123 ? -6.375 7.965 -4.887 1 97.25 123 ARG B O 1
ATOM 3487 N N . LEU B 1 124 ? -5.496 6.012 -4.191 1 96.94 124 LEU B N 1
ATOM 3488 C CA . LEU B 1 124 ? -4.305 6.09 -5.031 1 96.94 124 LEU B CA 1
ATOM 3489 C C . LEU B 1 124 ? -4.684 6.188 -6.508 1 96.94 124 LEU B C 1
ATOM 3491 O O . LEU B 1 124 ? -4.051 6.922 -7.266 1 96.94 124 LEU B O 1
ATOM 3495 N N . LYS B 1 125 ? -5.695 5.426 -6.98 1 95.25 125 LYS B N 1
ATOM 3496 C CA . LYS B 1 125 ? -6.117 5.453 -8.375 1 95.25 125 LYS B CA 1
ATOM 3497 C C . LYS B 1 125 ? -6.434 6.879 -8.828 1 95.25 125 LYS B C 1
ATOM 3499 O O . LYS B 1 125 ? -5.977 7.32 -9.883 1 95.25 125 LYS B O 1
ATOM 3504 N N . GLU B 1 126 ? -7.191 7.621 -8.023 1 93.81 126 GLU B N 1
ATOM 3505 C CA . GLU B 1 126 ? -7.52 9.016 -8.32 1 93.81 126 GLU B CA 1
ATOM 3506 C C . GLU B 1 126 ? -6.281 9.906 -8.242 1 93.81 126 GLU B C 1
ATOM 3508 O O . GLU B 1 126 ? -6.121 10.82 -9.055 1 93.81 126 GLU B O 1
ATOM 3513 N N . ALA B 1 127 ? -5.453 9.641 -7.266 1 93.38 127 ALA B N 1
ATOM 3514 C CA . ALA B 1 127 ? -4.258 10.453 -7.043 1 93.38 127 ALA B CA 1
ATOM 3515 C C . ALA B 1 127 ? -3.326 10.398 -8.25 1 93.38 127 ALA B C 1
ATOM 3517 O O . ALA B 1 127 ? -2.682 11.391 -8.586 1 93.38 127 ALA B O 1
ATOM 3518 N N . LEU B 1 128 ? -3.215 9.242 -8.859 1 91.75 128 LEU B N 1
ATOM 3519 C CA . LEU B 1 128 ? -2.326 9.047 -10 1 91.75 128 LEU B CA 1
ATOM 3520 C C . LEU B 1 128 ? -2.783 9.883 -11.188 1 91.75 128 LEU B C 1
ATOM 3522 O O . LEU B 1 128 ? -1.993 10.172 -12.094 1 91.75 128 LEU B O 1
ATOM 3526 N N . ASP B 1 129 ? -4.016 10.305 -11.156 1 85.88 129 ASP B N 1
ATOM 3527 C CA . ASP B 1 129 ? -4.562 11.102 -12.25 1 85.88 129 ASP B CA 1
ATOM 3528 C C . ASP B 1 129 ? -4.371 12.594 -11.992 1 85.88 129 ASP B C 1
ATOM 3530 O O . ASP B 1 129 ? -4.609 13.422 -12.883 1 85.88 129 ASP B O 1
ATOM 3534 N N . ILE B 1 130 ? -4.016 12.867 -10.797 1 81.5 130 ILE B N 1
ATOM 3535 C CA . ILE B 1 130 ? -3.83 14.281 -10.461 1 81.5 130 ILE B CA 1
ATOM 3536 C C . ILE B 1 130 ? -2.473 14.758 -10.969 1 81.5 130 ILE B C 1
ATOM 3538 O O . ILE B 1 130 ? -1.431 14.258 -10.547 1 81.5 130 ILE B O 1
ATOM 3542 N N . THR B 1 131 ? -2.449 15.555 -11.984 1 62.88 131 THR B N 1
ATOM 3543 C CA . THR B 1 131 ? -1.225 15.977 -12.656 1 62.88 131 THR B CA 1
ATOM 3544 C C . THR B 1 131 ? -0.755 17.328 -12.117 1 62.88 131 THR B C 1
ATOM 3546 O O . THR B 1 131 ? 0.379 17.734 -12.367 1 62.88 131 THR B O 1
ATOM 3549 N N . THR B 1 132 ? -1.651 18.047 -11.547 1 56.53 132 THR B N 1
ATOM 3550 C CA . THR B 1 132 ? -1.311 19.438 -11.242 1 56.53 132 THR B CA 1
ATOM 3551 C C . THR B 1 132 ? -0.364 19.516 -10.047 1 56.53 132 THR B C 1
ATOM 3553 O O . THR B 1 132 ? 0.349 20.5 -9.875 1 56.53 132 THR B O 1
ATOM 3556 N N . GLY B 1 133 ? 0.1 18.344 -9.617 1 56.72 133 GLY B N 1
ATOM 3557 C CA . GLY B 1 133 ? 1.097 18.25 -8.562 1 56.72 133 GLY B CA 1
ATOM 3558 C C . GLY B 1 133 ? 0.749 19.078 -7.34 1 56.72 133 GLY B C 1
ATOM 3559 O O . GLY B 1 133 ? 1.536 19.156 -6.395 1 56.72 133 GLY B O 1
ATOM 3560 N N . LEU B 1 134 ? -0.45 19.875 -7.41 1 55.72 134 LEU B N 1
ATOM 3561 C CA . LEU B 1 134 ? -0.616 20.75 -6.254 1 55.72 134 LEU B CA 1
ATOM 3562 C C . LEU B 1 134 ? -1.211 19.984 -5.074 1 55.72 134 LEU B C 1
ATOM 3564 O O . LEU B 1 134 ? -2.059 19.109 -5.262 1 55.72 134 LEU B O 1
ATOM 3568 N N . LYS B 1 135 ? -0.515 20.172 -4.055 1 60.38 135 LYS B N 1
ATOM 3569 C CA . LYS B 1 135 ? -1.022 19.719 -2.768 1 60.38 135 LYS B CA 1
ATOM 3570 C C . LYS B 1 135 ? -2.471 20.141 -2.561 1 60.38 135 LYS B C 1
ATOM 3572 O O . LYS B 1 135 ? -2.791 21.328 -2.645 1 60.38 135 LYS B O 1
ATOM 3577 N N . SER B 1 136 ? -3.311 19.172 -2.736 1 66.12 136 SER B N 1
ATOM 3578 C CA . SER B 1 136 ? -4.707 19.484 -2.445 1 66.12 136 SER B CA 1
ATOM 3579 C C . SER B 1 136 ? -5.051 19.172 -0.994 1 66.12 136 SER B C 1
ATOM 3581 O O . SER B 1 136 ? -4.727 18.094 -0.492 1 66.12 136 SER B O 1
ATOM 3583 N N . LEU B 1 137 ? -5.57 20.203 -0.303 1 72.31 137 LEU B N 1
ATOM 3584 C CA . LEU B 1 137 ? -6.023 19.984 1.066 1 72.31 137 LEU B CA 1
ATOM 3585 C C . LEU B 1 137 ? -7.387 19.297 1.085 1 72.31 137 LEU B C 1
ATOM 3587 O O . LEU B 1 137 ? -7.84 18.844 2.135 1 72.31 137 LEU B O 1
ATOM 3591 N N . THR B 1 138 ? -7.883 19.094 -0.083 1 79.5 138 THR B N 1
ATOM 3592 C CA . THR B 1 138 ? -9.242 18.547 -0.1 1 79.5 138 THR B CA 1
ATOM 3593 C C . THR B 1 138 ? -9.242 17.109 -0.594 1 79.5 138 THR B C 1
ATOM 3595 O O . THR B 1 138 ? -10.234 16.391 -0.435 1 79.5 138 THR B O 1
ATOM 3598 N N . PHE B 1 139 ? -8.203 16.75 -1.177 1 89.06 139 PHE B N 1
ATOM 3599 C CA . PHE B 1 139 ? -8.102 15.352 -1.581 1 89.06 139 PHE B CA 1
ATOM 3600 C C . PHE B 1 139 ? -7.648 14.477 -0.413 1 89.06 139 PHE B C 1
ATOM 3602 O O . PHE B 1 139 ? -6.461 14.43 -0.093 1 89.06 139 PHE B O 1
ATOM 3609 N N . LEU B 1 140 ? -8.656 13.875 0.212 1 93.62 140 LEU B N 1
ATOM 3610 C CA . LEU B 1 140 ? -8.367 13.188 1.461 1 93.62 140 LEU B CA 1
ATOM 3611 C C . LEU B 1 140 ? -8.789 11.719 1.387 1 93.62 140 LEU B C 1
ATOM 3613 O O . LEU B 1 140 ? -9.844 11.406 0.833 1 93.62 140 LEU B O 1
ATOM 3617 N N . GLY B 1 141 ? -7.973 10.875 1.84 1 96.19 141 GLY B N 1
ATOM 3618 C CA . GLY B 1 141 ? -8.328 9.492 2.119 1 96.19 141 GLY B CA 1
ATOM 3619 C C . GLY B 1 141 ? -8.609 9.234 3.588 1 96.19 141 GLY B C 1
ATOM 3620 O O . GLY B 1 141 ? -9.133 10.102 4.285 1 96.19 141 GLY B O 1
ATOM 3621 N N . THR B 1 142 ? -8.414 8.016 3.996 1 97.38 142 THR B N 1
ATOM 3622 C CA . THR B 1 142 ? -8.617 7.633 5.391 1 97.38 142 THR B CA 1
ATOM 3623 C C . THR B 1 142 ? -7.395 6.895 5.934 1 97.38 142 THR B C 1
ATOM 3625 O O . THR B 1 142 ? -6.582 6.379 5.164 1 97.38 142 THR B O 1
ATOM 3628 N N . ASP B 1 143 ? -7.207 6.898 7.207 1 97.12 143 ASP B N 1
ATOM 3629 C CA . ASP B 1 143 ? -6.109 6.195 7.863 1 97.12 143 ASP B CA 1
ATOM 3630 C C . ASP B 1 143 ? -6.312 4.684 7.801 1 97.12 143 ASP B C 1
ATOM 3632 O O . ASP B 1 143 ? -7.445 4.207 7.699 1 97.12 143 ASP B O 1
ATOM 3636 N N . VAL B 1 144 ? -5.223 3.988 7.785 1 98.38 144 VAL B N 1
ATOM 3637 C CA . VAL B 1 144 ? -5.23 2.535 7.91 1 98.38 144 VAL B CA 1
ATOM 3638 C C . VAL B 1 144 ? -4.738 2.135 9.297 1 98.38 144 VAL B C 1
ATOM 3640 O O . VAL B 1 144 ? -5.289 1.223 9.922 1 98.38 144 VAL B O 1
ATOM 3643 N N . PHE B 1 145 ? -3.688 2.877 9.734 1 96.12 145 PHE B N 1
ATOM 3644 C CA . PHE B 1 145 ? -3.15 2.611 11.062 1 96.12 145 PHE B CA 1
ATOM 3645 C C . PHE B 1 145 ? -4.238 2.732 12.117 1 96.12 145 PHE B C 1
ATOM 3647 O O . PHE B 1 145 ? -5.102 3.607 12.031 1 96.12 145 PHE B O 1
ATOM 3654 N N . HIS B 1 146 ? -4.332 1.807 13.117 1 95.38 146 HIS B N 1
ATOM 3655 C CA . HIS B 1 146 ? -5.172 1.751 14.312 1 95.38 146 HIS B CA 1
ATOM 3656 C C . HIS B 1 146 ? -6.617 1.429 13.953 1 95.38 146 HIS B C 1
ATOM 3658 O O . HIS B 1 146 ? -7.465 1.3 14.836 1 95.38 146 HIS B O 1
ATOM 3664 N N . MET B 1 147 ? -6.914 1.31 12.656 1 98.06 147 MET B N 1
ATOM 3665 C CA . MET B 1 147 ? -8.281 0.979 12.258 1 98.06 147 MET B CA 1
ATOM 3666 C C . MET B 1 147 ? -8.578 -0.495 12.508 1 98.06 147 MET B C 1
ATOM 3668 O O . MET B 1 147 ? -7.703 -1.245 12.938 1 98.06 147 MET B O 1
ATOM 3672 N N . THR B 1 148 ? -9.812 -0.875 12.32 1 98.81 148 THR B N 1
ATOM 3673 C CA . THR B 1 148 ? -10.234 -2.25 12.57 1 98.81 148 THR B CA 1
ATOM 3674 C C . THR B 1 148 ? -10.297 -3.041 11.266 1 98.81 148 THR B C 1
ATOM 3676 O O . THR B 1 148 ? -11 -2.652 10.328 1 98.81 148 THR B O 1
ATOM 3679 N N . LEU B 1 149 ? -9.547 -4.121 11.242 1 98.88 149 LEU B N 1
ATOM 3680 C CA . LEU B 1 149 ? -9.508 -5.027 10.102 1 98.88 149 LEU B CA 1
ATOM 3681 C C . LEU B 1 149 ? -10.359 -6.266 10.359 1 98.88 149 LEU B C 1
ATOM 3683 O O . LEU B 1 149 ? -10.211 -6.93 11.383 1 98.88 149 LEU B O 1
ATOM 3687 N N . GLY B 1 150 ? -11.32 -6.449 9.492 1 98.88 150 GLY B N 1
ATOM 3688 C CA . GLY B 1 150 ? -12.055 -7.707 9.469 1 98.88 150 GLY B CA 1
ATOM 3689 C C . GLY B 1 150 ? -11.562 -8.664 8.391 1 98.88 150 GLY B C 1
ATOM 3690 O O . GLY B 1 150 ? -11.32 -8.25 7.254 1 98.88 150 GLY B O 1
ATOM 3691 N N . ILE B 1 151 ? -11.414 -9.938 8.734 1 98.81 151 ILE B N 1
ATOM 3692 C CA . ILE B 1 151 ? -10.992 -10.953 7.785 1 98.81 151 ILE B CA 1
ATOM 3693 C C . ILE B 1 151 ? -12.055 -12.039 7.676 1 98.81 151 ILE B C 1
ATOM 3695 O O . ILE B 1 151 ? -12.367 -12.719 8.656 1 98.81 151 ILE B O 1
ATOM 3699 N N . MET B 1 152 ? -12.641 -12.125 6.527 1 98.5 152 MET B N 1
ATOM 3700 C CA . MET B 1 152 ? -13.5 -13.266 6.238 1 98.5 152 MET B CA 1
ATOM 3701 C C . MET B 1 152 ? -12.688 -14.406 5.625 1 98.5 152 MET B C 1
ATOM 3703 O O . MET B 1 152 ? -12.289 -14.336 4.461 1 98.5 152 MET B O 1
ATOM 3707 N N . GLY B 1 153 ? -12.477 -15.406 6.379 1 97.19 153 GLY B N 1
ATOM 3708 C CA . GLY B 1 153 ? -11.609 -16.5 5.949 1 97.19 153 GLY B CA 1
ATOM 3709 C C . GLY B 1 153 ? -10.156 -16.297 6.332 1 97.19 153 GLY B C 1
ATOM 3710 O O . GLY B 1 153 ? -9.32 -15.984 5.477 1 97.19 153 GLY B O 1
ATOM 3711 N N . MET B 1 154 ? -9.906 -16.578 7.605 1 97.06 154 MET B N 1
ATOM 3712 C CA . MET B 1 154 ? -8.523 -16.453 8.062 1 97.06 154 MET B CA 1
ATOM 3713 C C . MET B 1 154 ? -7.797 -17.797 7.984 1 97.06 154 MET B C 1
ATOM 3715 O O . MET B 1 154 ? -7.375 -18.328 9.008 1 97.06 154 MET B O 1
ATOM 3719 N N . GLY B 1 155 ? -7.723 -18.281 6.762 1 95.06 155 GLY B N 1
ATOM 3720 C CA . GLY B 1 155 ? -6.832 -19.406 6.504 1 95.06 155 GLY B CA 1
ATOM 3721 C C . GLY B 1 155 ? -5.367 -19.016 6.488 1 95.06 155 GLY B C 1
ATOM 3722 O O . GLY B 1 155 ? -4.926 -18.203 7.305 1 95.06 155 GLY B O 1
ATOM 3723 N N . ASP B 1 156 ? -4.613 -19.594 5.613 1 94.12 156 ASP B N 1
ATOM 3724 C CA . ASP B 1 156 ? -3.182 -19.312 5.535 1 94.12 156 ASP B CA 1
ATOM 3725 C C . ASP B 1 156 ? -2.934 -17.875 5.082 1 94.12 156 ASP B C 1
ATOM 3727 O O . ASP B 1 156 ? -2.189 -17.125 5.73 1 94.12 156 ASP B O 1
ATOM 3731 N N . ILE B 1 157 ? -3.553 -17.5 4.012 1 95.62 157 ILE B N 1
ATOM 3732 C CA . ILE B 1 157 ? -3.377 -16.156 3.479 1 95.62 157 ILE B CA 1
ATOM 3733 C C . ILE B 1 157 ? -3.938 -15.133 4.465 1 95.62 157 ILE B C 1
ATOM 3735 O O . ILE B 1 157 ? -3.293 -14.117 4.754 1 95.62 157 ILE B O 1
ATOM 3739 N N . GLY B 1 158 ? -5.141 -15.375 5.012 1 97.44 158 GLY B N 1
ATOM 3740 C CA . GLY B 1 158 ? -5.746 -14.477 5.98 1 97.44 158 GLY B CA 1
ATOM 3741 C C . GLY B 1 158 ? -4.887 -14.258 7.211 1 97.44 158 GLY B C 1
ATOM 3742 O O . GLY B 1 158 ? -4.812 -13.141 7.727 1 97.44 158 GLY B O 1
ATOM 3743 N N . LEU B 1 159 ? -4.293 -15.312 7.656 1 97.62 159 LEU B N 1
ATOM 3744 C CA . LEU B 1 159 ? -3.404 -15.203 8.812 1 97.62 159 LEU B CA 1
ATOM 3745 C C . LEU B 1 159 ? -2.213 -14.305 8.5 1 97.62 159 LEU B C 1
ATOM 3747 O O . LEU B 1 159 ? -1.801 -13.5 9.344 1 97.62 159 LEU B O 1
ATOM 3751 N N . LYS B 1 160 ? -1.688 -14.461 7.336 1 97.62 160 LYS B N 1
ATOM 3752 C CA . LYS B 1 160 ? -0.545 -13.648 6.926 1 97.62 160 LYS B CA 1
ATOM 3753 C C . LYS B 1 160 ? -0.944 -12.188 6.75 1 97.62 160 LYS B C 1
ATOM 3755 O O . LYS B 1 160 ? -0.143 -11.289 7.004 1 97.62 160 LYS B O 1
ATOM 3760 N N . VAL B 1 161 ? -2.207 -11.938 6.336 1 98.38 161 VAL B N 1
ATOM 3761 C CA . VAL B 1 161 ? -2.73 -10.578 6.297 1 98.38 161 VAL B CA 1
ATOM 3762 C C . VAL B 1 161 ? -2.795 -10.008 7.715 1 98.38 161 VAL B C 1
ATOM 3764 O O . VAL B 1 161 ? -2.375 -8.875 7.953 1 98.38 161 VAL B O 1
ATOM 3767 N N . ALA B 1 162 ? -3.268 -10.805 8.641 1 98.56 162 ALA B N 1
ATOM 3768 C CA . ALA B 1 162 ? -3.355 -10.391 10.039 1 98.56 162 ALA B CA 1
ATOM 3769 C C . ALA B 1 162 ? -1.975 -10.07 10.602 1 98.56 162 ALA B C 1
ATOM 3771 O O . ALA B 1 162 ? -1.815 -9.102 11.359 1 98.56 162 ALA B O 1
ATOM 3772 N N . GLU B 1 163 ? -1.007 -10.805 10.25 1 97.88 163 GLU B N 1
ATOM 3773 C CA . GLU B 1 163 ? 0.36 -10.547 10.695 1 97.88 163 GLU B CA 1
ATOM 3774 C C . GLU B 1 163 ? 0.84 -9.172 10.25 1 97.88 163 GLU B C 1
ATOM 3776 O O . GLU B 1 163 ? 1.461 -8.445 11.031 1 97.88 163 GLU B O 1
ATOM 3781 N N . ARG B 1 164 ? 0.561 -8.828 9.086 1 98 164 ARG B N 1
ATOM 3782 C CA . ARG B 1 164 ? 0.987 -7.551 8.531 1 98 164 ARG B CA 1
ATOM 3783 C C . ARG B 1 164 ? 0.271 -6.391 9.211 1 98 164 ARG B C 1
ATOM 3785 O O . ARG B 1 164 ? 0.844 -5.312 9.375 1 98 164 ARG B O 1
ATOM 3792 N N . SER B 1 165 ? -0.957 -6.633 9.641 1 98 165 SER B N 1
ATOM 3793 C CA . SER B 1 165 ? -1.757 -5.586 10.273 1 98 165 SER B CA 1
ATOM 3794 C C . SER B 1 165 ? -1.155 -5.16 11.609 1 98 165 SER B C 1
ATOM 3796 O O . SER B 1 165 ? -1.428 -4.059 12.094 1 98 165 SER B O 1
ATOM 3798 N N . LYS B 1 166 ? -0.313 -5.992 12.203 1 95.56 166 LYS B N 1
ATOM 3799 C CA . LYS B 1 166 ? 0.318 -5.68 13.484 1 95.56 166 LYS B CA 1
ATOM 3800 C C . LYS B 1 166 ? 1.208 -4.445 13.367 1 95.56 166 LYS B C 1
ATOM 3802 O O . LYS B 1 166 ? 1.222 -3.598 14.266 1 95.56 166 LYS B O 1
ATOM 3807 N N . GLY B 1 167 ? 1.901 -4.375 12.273 1 95.25 167 GLY B N 1
ATOM 3808 C CA . GLY B 1 167 ? 2.756 -3.215 12.062 1 95.25 167 GLY B CA 1
ATOM 3809 C C . GLY B 1 167 ? 1.982 -1.913 11.969 1 95.25 167 GLY B C 1
ATOM 3810 O O . GLY B 1 167 ? 2.52 -0.842 12.258 1 95.25 167 GLY B O 1
ATOM 3811 N N . PHE B 1 168 ? 0.741 -2.016 11.602 1 97.62 168 PHE B N 1
ATOM 3812 C CA . PHE B 1 168 ? -0.127 -0.853 11.461 1 97.62 168 PHE B CA 1
ATOM 3813 C C . PHE B 1 168 ? -0.98 -0.659 12.711 1 97.62 168 PHE B C 1
ATOM 3815 O O . PHE B 1 168 ? -1.85 0.214 12.742 1 97.62 168 PHE B O 1
ATOM 3822 N N . LYS B 1 169 ? -0.749 -1.567 13.711 1 96.5 169 LYS B N 1
ATOM 3823 C CA . LYS B 1 169 ? -1.458 -1.519 14.984 1 96.5 169 LYS B CA 1
ATOM 3824 C C . LYS B 1 169 ? -2.969 -1.55 14.773 1 96.5 169 LYS B C 1
ATOM 3826 O O . LYS B 1 169 ? -3.705 -0.798 15.414 1 96.5 169 LYS B O 1
ATOM 3831 N N . MET B 1 170 ? -3.408 -2.287 13.859 1 98.06 170 MET B N 1
ATOM 3832 C CA . MET B 1 170 ? -4.836 -2.469 13.617 1 98.06 170 MET B CA 1
ATOM 3833 C C . MET B 1 170 ? -5.438 -3.449 14.617 1 98.06 170 MET B C 1
ATOM 3835 O O . MET B 1 170 ? -4.738 -4.32 15.133 1 98.06 170 MET B O 1
ATOM 3839 N N . LYS B 1 171 ? -6.699 -3.248 14.898 1 98.31 171 LYS B N 1
ATOM 3840 C CA . LYS B 1 171 ? -7.488 -4.289 15.555 1 98.31 171 LYS B CA 1
ATOM 3841 C C . LYS B 1 171 ? -7.992 -5.312 14.539 1 98.31 171 LYS B C 1
ATOM 3843 O O . LYS B 1 171 ? -8.508 -4.949 13.484 1 98.31 171 LYS B O 1
ATOM 3848 N N . VAL B 1 172 ? -7.82 -6.625 14.875 1 98.69 172 VAL B N 1
ATOM 3849 C CA . VAL B 1 172 ? -8.18 -7.656 13.914 1 98.69 172 VAL B CA 1
ATOM 3850 C C . VAL B 1 172 ? -9.367 -8.461 14.438 1 98.69 172 VAL B C 1
ATOM 3852 O O . VAL B 1 172 ? -9.328 -8.992 15.547 1 98.69 172 VAL B O 1
ATOM 3855 N N . LEU B 1 173 ? -10.422 -8.477 13.711 1 98.88 173 LEU B N 1
ATOM 3856 C CA . LEU B 1 173 ? -11.555 -9.375 13.867 1 98.88 173 LEU B CA 1
ATOM 3857 C C . LEU B 1 173 ? -11.656 -10.344 12.695 1 98.88 173 LEU B C 1
ATOM 3859 O O . LEU B 1 173 ? -11.289 -9.992 11.57 1 98.88 173 LEU B O 1
ATOM 3863 N N . TYR B 1 174 ? -12.062 -11.57 12.969 1 98.75 174 TYR B N 1
ATOM 3864 C CA . TYR B 1 174 ? -12.156 -12.477 11.828 1 98.75 174 TYR B CA 1
ATOM 3865 C C . TYR B 1 174 ? -13.32 -13.445 12 1 98.75 174 TYR B C 1
ATOM 3867 O O . TYR B 1 174 ? -13.82 -13.633 13.109 1 98.75 174 TYR B O 1
ATOM 3875 N N . TYR B 1 175 ? -13.773 -13.914 10.852 1 98.31 175 TYR B N 1
ATOM 3876 C CA . TYR B 1 175 ? -14.789 -14.961 10.789 1 98.31 175 TYR B CA 1
ATOM 3877 C C . TYR B 1 175 ? -14.297 -16.141 9.961 1 98.31 175 TYR B C 1
ATOM 3879 O O . TYR B 1 175 ? -13.719 -15.953 8.883 1 98.31 175 TYR B O 1
ATOM 3887 N N . ASN B 1 176 ? -14.469 -17.219 10.5 1 96.5 176 ASN B N 1
ATOM 3888 C CA . ASN B 1 176 ? -14.266 -18.516 9.852 1 96.5 176 ASN B CA 1
ATOM 3889 C C . ASN B 1 176 ? -15.422 -19.469 10.133 1 96.5 176 ASN B C 1
ATOM 3891 O O . ASN B 1 176 ? -16.109 -19.328 11.148 1 96.5 176 ASN B O 1
ATOM 3895 N N . ARG B 1 177 ? -15.609 -20.391 9.188 1 92.75 177 ARG B N 1
ATOM 3896 C CA . ARG B 1 177 ? -16.547 -21.453 9.516 1 92.75 177 ARG B CA 1
ATOM 3897 C C . ARG B 1 177 ? -16.094 -22.203 10.766 1 92.75 177 ARG B C 1
ATOM 3899 O O . ARG B 1 177 ? -16.906 -22.469 11.664 1 92.75 177 ARG B O 1
ATOM 3906 N N . ASN B 1 178 ? -14.789 -22.5 10.781 1 94 178 ASN B N 1
ATOM 3907 C CA . ASN B 1 178 ? -14.172 -23.109 11.945 1 94 178 ASN B CA 1
ATOM 3908 C C . ASN B 1 178 ? -13.148 -22.188 12.602 1 94 178 ASN B C 1
ATOM 3910 O O . ASN B 1 178 ? -12.188 -21.766 11.961 1 94 178 ASN B O 1
ATOM 3914 N N . ARG B 1 179 ? -13.359 -21.922 13.891 1 96.62 179 ARG B N 1
ATOM 3915 C CA . ARG B 1 179 ? -12.461 -21.031 14.625 1 96.62 179 ARG B CA 1
ATOM 3916 C C . ARG B 1 179 ? -11.031 -21.562 14.609 1 96.62 179 ARG B C 1
ATOM 3918 O O . ARG B 1 179 ? -10.805 -22.766 14.758 1 96.62 179 ARG B O 1
ATOM 3925 N N . ARG B 1 180 ? -10.094 -20.688 14.453 1 96.5 180 ARG B N 1
ATOM 3926 C CA . ARG B 1 180 ? -8.688 -21.062 14.453 1 96.5 180 ARG B CA 1
ATOM 3927 C C . ARG B 1 180 ? -8.227 -21.438 15.859 1 96.5 180 ARG B C 1
ATOM 3929 O O . ARG B 1 180 ? -8.836 -21.031 16.844 1 96.5 180 ARG B O 1
ATOM 3936 N N . PRO B 1 181 ? -7.094 -22.172 15.922 1 96.81 181 PRO B N 1
ATOM 3937 C CA . PRO B 1 181 ? -6.5 -22.422 17.234 1 96.81 181 PRO B CA 1
ATOM 3938 C C . PRO B 1 181 ? -6.125 -21.125 17.969 1 96.81 181 PRO B C 1
ATOM 3940 O O . PRO B 1 181 ? -5.723 -20.156 17.328 1 96.81 181 PRO B O 1
ATOM 3943 N N . GLU B 1 182 ? -6.195 -21.141 19.203 1 96.56 182 GLU B N 1
ATOM 3944 C CA . GLU B 1 182 ? -5.926 -19.984 20.062 1 96.56 182 GLU B CA 1
ATOM 3945 C C . GLU B 1 182 ? -4.52 -19.453 19.812 1 96.56 182 GLU B C 1
ATOM 3947 O O . GLU B 1 182 ? -4.297 -18.234 19.891 1 96.56 182 GLU B O 1
ATOM 3952 N N . GLU B 1 183 ? -3.648 -20.328 19.531 1 96.75 183 GLU B N 1
ATOM 3953 C CA . GLU B 1 183 ? -2.264 -19.922 19.281 1 96.75 183 GLU B CA 1
ATOM 3954 C C . GLU B 1 183 ? -2.164 -18.969 18.094 1 96.75 183 GLU B C 1
ATOM 3956 O O . GLU B 1 183 ? -1.394 -18.016 18.125 1 96.75 183 GLU B O 1
ATOM 3961 N N . ASP B 1 184 ? -2.928 -19.234 17.031 1 96.38 184 ASP B N 1
ATOM 3962 C CA . ASP B 1 184 ? -2.949 -18.375 15.859 1 96.38 184 ASP B CA 1
ATOM 3963 C C . ASP B 1 184 ? -3.553 -17.016 16.188 1 96.38 184 ASP B C 1
ATOM 3965 O O . ASP B 1 184 ? -3.047 -15.977 15.75 1 96.38 184 ASP B O 1
ATOM 3969 N N . GLU B 1 185 ? -4.617 -17 17 1 97.06 185 GLU B N 1
ATOM 3970 C CA . GLU B 1 185 ? -5.266 -15.766 17.422 1 97.06 185 GLU B CA 1
ATOM 3971 C C . GLU B 1 185 ? -4.316 -14.898 18.25 1 97.06 185 GLU B C 1
ATOM 3973 O O . GLU B 1 185 ? -4.219 -13.695 18.031 1 97.06 185 GLU B O 1
ATOM 3978 N N . CYS B 1 186 ? -3.621 -15.492 19.156 1 96.56 186 CYS B N 1
ATOM 3979 C CA . CYS B 1 186 ? -2.707 -14.781 20.031 1 96.56 186 CYS B CA 1
ATOM 3980 C C . CYS B 1 186 ? -1.535 -14.195 19.25 1 96.56 186 CYS B C 1
ATOM 3982 O O . CYS B 1 186 ? -1.087 -13.086 19.547 1 96.56 186 CYS B O 1
ATOM 3984 N N . ARG B 1 187 ? -1.16 -14.922 18.281 1 94.69 187 ARG B N 1
ATOM 3985 C CA . ARG B 1 187 ? -0.01 -14.523 17.484 1 94.69 187 ARG B CA 1
ATOM 3986 C C . ARG B 1 187 ? -0.276 -13.195 16.766 1 94.69 187 ARG B C 1
ATOM 3988 O O . ARG B 1 187 ? 0.63 -12.375 16.609 1 94.69 187 ARG B O 1
ATOM 3995 N N . VAL B 1 188 ? -1.516 -13.016 16.406 1 96.56 188 VAL B N 1
ATOM 3996 C CA . VAL B 1 188 ? -1.793 -11.828 15.609 1 96.56 188 VAL B CA 1
ATOM 3997 C C . VAL B 1 188 ? -2.789 -10.938 16.344 1 96.56 188 VAL B C 1
ATOM 3999 O O . VAL B 1 188 ? -3.211 -9.906 15.812 1 96.56 188 VAL B O 1
ATOM 4002 N N . GLY B 1 189 ? -3.182 -11.305 17.531 1 96.56 189 GLY B N 1
ATOM 4003 C CA . GLY B 1 189 ? -4.137 -10.516 18.297 1 96.56 189 GLY B CA 1
ATOM 4004 C C . GLY B 1 189 ? -5.516 -10.477 17.672 1 96.56 189 GLY B C 1
ATOM 4005 O O . GLY B 1 189 ? -6.195 -9.453 17.719 1 96.56 189 GLY B O 1
ATOM 4006 N N . ALA B 1 190 ? -5.906 -11.555 17.047 1 98.25 190 ALA B N 1
ATOM 4007 C CA . ALA B 1 190 ? -7.188 -11.594 16.344 1 98.25 190 ALA B CA 1
ATOM 4008 C C . ALA B 1 190 ? -8.305 -12.047 17.266 1 98.25 190 ALA B C 1
ATOM 4010 O O . ALA B 1 190 ? -8.094 -12.898 18.141 1 98.25 190 ALA B O 1
ATOM 4011 N N . VAL B 1 191 ? -9.445 -11.477 17.109 1 98.56 191 VAL B N 1
ATOM 4012 C CA . VAL B 1 191 ? -10.641 -11.836 17.859 1 98.56 191 VAL B CA 1
ATOM 4013 C C . VAL B 1 191 ? -11.648 -12.516 16.938 1 98.56 191 VAL B C 1
ATOM 4015 O O . VAL B 1 191 ? -11.984 -11.984 15.883 1 98.56 191 VAL B O 1
ATOM 4018 N N . TYR B 1 192 ? -12.094 -13.664 17.375 1 98.5 192 TYR B N 1
ATOM 4019 C CA . TYR B 1 192 ? -13.039 -14.461 16.594 1 98.5 192 TYR B CA 1
ATOM 4020 C C . TYR B 1 192 ? -14.453 -13.906 16.719 1 98.5 192 TYR B C 1
ATOM 4022 O O . TYR B 1 192 ? -14.906 -13.586 17.812 1 98.5 192 TYR B O 1
ATOM 4030 N N . CYS B 1 193 ? -15.133 -13.727 15.586 1 98.06 193 CYS B N 1
ATOM 4031 C CA . CYS B 1 193 ? -16.562 -13.43 15.516 1 98.06 193 CYS B CA 1
ATOM 4032 C C . CYS B 1 193 ? -17.344 -14.648 15.039 1 98.06 193 CYS B C 1
ATOM 4034 O O . CYS B 1 193 ? -16.984 -15.273 14.047 1 98.06 193 CYS B O 1
ATOM 4036 N N . SER B 1 194 ? -18.453 -14.883 15.586 1 95.5 194 SER B N 1
ATOM 4037 C CA . SER B 1 194 ? -19.203 -16.109 15.344 1 95.5 194 SER B CA 1
ATOM 4038 C C . SER B 1 194 ? -19.984 -16.031 14.039 1 95.5 194 SER B C 1
ATOM 4040 O O . SER B 1 194 ? -20.469 -17.047 13.531 1 95.5 194 SER B O 1
ATOM 4042 N N . SER B 1 195 ? -20.141 -14.805 13.578 1 96.88 195 SER B N 1
ATOM 4043 C CA . SER B 1 195 ? -20.875 -14.625 12.328 1 96.88 195 SER B CA 1
ATOM 4044 C C . SER B 1 195 ? -20.422 -13.359 11.602 1 96.88 195 SER B C 1
ATOM 4046 O O . SER B 1 195 ? -19.812 -12.477 12.211 1 96.88 195 SER B O 1
ATOM 4048 N N . LEU B 1 196 ? -20.781 -13.297 10.328 1 97.25 196 LEU B N 1
ATOM 4049 C CA . LEU B 1 196 ? -20.547 -12.07 9.562 1 97.25 196 LEU B CA 1
ATOM 4050 C C . LEU B 1 196 ? -21.359 -10.914 10.125 1 97.25 196 LEU B C 1
ATOM 4052 O O . LEU B 1 196 ? -20.906 -9.766 10.109 1 97.25 196 LEU B O 1
ATOM 4056 N N . ALA B 1 197 ? -22.547 -11.203 10.578 1 97.44 197 ALA B N 1
ATOM 4057 C CA . ALA B 1 197 ? -23.453 -10.195 11.125 1 97.44 197 ALA B CA 1
ATOM 4058 C C . ALA B 1 197 ? -22.812 -9.477 12.312 1 97.44 197 ALA B C 1
ATOM 4060 O O . ALA B 1 197 ? -23.047 -8.289 12.523 1 97.44 197 ALA B O 1
ATOM 4061 N N . THR B 1 198 ? -22.016 -10.203 13.07 1 97.75 198 THR B N 1
ATOM 4062 C CA . THR B 1 198 ? -21.359 -9.625 14.227 1 97.75 198 THR B CA 1
ATOM 4063 C C . THR B 1 198 ? -20.078 -8.906 13.812 1 97.75 198 THR B C 1
ATOM 4065 O O . THR B 1 198 ? -19.672 -7.93 14.445 1 97.75 198 THR B O 1
ATOM 4068 N N . LEU B 1 199 ? -19.469 -9.32 12.758 1 98.62 199 LEU B N 1
ATOM 4069 C CA . LEU B 1 199 ? -18.188 -8.812 12.305 1 98.62 199 LEU B CA 1
ATOM 4070 C C . LEU B 1 199 ? -18.344 -7.512 11.539 1 98.62 199 LEU B C 1
ATOM 4072 O O . LEU B 1 199 ? -17.672 -6.52 11.828 1 98.62 199 LEU B O 1
ATOM 4076 N N . LEU B 1 200 ? -19.25 -7.402 10.625 1 98.75 200 LEU B N 1
ATOM 4077 C CA . LEU B 1 200 ? -19.328 -6.418 9.547 1 98.75 200 LEU B CA 1
ATOM 4078 C C . LEU B 1 200 ? -19.562 -5.02 10.109 1 98.75 200 LEU B C 1
ATOM 4080 O O . LEU B 1 200 ? -18.906 -4.062 9.695 1 98.75 200 LEU B O 1
ATOM 4084 N N . PRO B 1 201 ? -20.422 -4.863 11.172 1 98.62 201 PRO B N 1
ATOM 4085 C CA . PRO B 1 201 ? -20.688 -3.506 11.664 1 98.62 201 PRO B CA 1
ATOM 4086 C C . PRO B 1 201 ? -19.484 -2.904 12.391 1 98.62 201 PRO B C 1
ATOM 4088 O O . PRO B 1 201 ? -19.453 -1.699 12.648 1 98.62 201 PRO B O 1
ATOM 4091 N N . GLN B 1 202 ? -18.469 -3.68 12.68 1 98.5 202 GLN B N 1
ATOM 4092 C CA . GLN B 1 202 ? -17.391 -3.23 13.555 1 98.5 202 GLN B CA 1
ATOM 4093 C C . GLN B 1 202 ? -16.156 -2.834 12.75 1 98.5 202 GLN B C 1
ATOM 4095 O O . GLN B 1 202 ? -15.227 -2.215 13.281 1 98.5 202 GLN B O 1
ATOM 4100 N N . VAL B 1 203 ? -16.141 -3.205 11.516 1 98.62 203 VAL B N 1
ATOM 4101 C CA . VAL B 1 203 ? -14.844 -3.164 10.828 1 98.62 203 VAL B CA 1
ATOM 4102 C C . VAL B 1 203 ? -14.789 -1.951 9.906 1 98.62 203 VAL B C 1
ATOM 4104 O O . VAL B 1 203 ? -15.812 -1.529 9.359 1 98.62 203 VAL B O 1
ATOM 4107 N N . ASP B 1 204 ? -13.594 -1.393 9.766 1 98.81 204 ASP B N 1
ATOM 4108 C CA . ASP B 1 204 ? -13.32 -0.316 8.82 1 98.81 204 ASP B CA 1
ATOM 4109 C C . ASP B 1 204 ? -12.898 -0.873 7.457 1 98.81 204 ASP B C 1
ATOM 4111 O O . ASP B 1 204 ? -13.148 -0.252 6.422 1 98.81 204 ASP B O 1
ATOM 4115 N N . PHE B 1 205 ? -12.219 -1.998 7.469 1 98.88 205 PHE B N 1
ATOM 4116 C CA . PHE B 1 205 ? -11.797 -2.74 6.289 1 98.88 205 PHE B CA 1
ATOM 4117 C C . PHE B 1 205 ? -12.227 -4.199 6.383 1 98.88 205 PHE B C 1
ATOM 4119 O O . PHE B 1 205 ? -12.031 -4.844 7.414 1 98.88 205 PHE B O 1
ATOM 4126 N N . LEU B 1 206 ? -12.82 -4.699 5.359 1 98.94 206 LEU B N 1
ATOM 4127 C CA . LEU B 1 206 ? -13.102 -6.129 5.254 1 98.94 206 LEU B CA 1
ATOM 4128 C C . LEU B 1 206 ? -12.258 -6.766 4.152 1 98.94 206 LEU B C 1
ATOM 4130 O O . LEU B 1 206 ? -12.367 -6.391 2.982 1 98.94 206 LEU B O 1
ATOM 4134 N N . VAL B 1 207 ? -11.445 -7.695 4.512 1 98.81 207 VAL B N 1
ATOM 4135 C CA . VAL B 1 207 ? -10.664 -8.453 3.539 1 98.81 207 VAL B CA 1
ATOM 4136 C C . VAL B 1 207 ? -11.242 -9.867 3.406 1 98.81 207 VAL B C 1
ATOM 4138 O O . VAL B 1 207 ? -11.391 -10.578 4.402 1 98.81 207 VAL B O 1
ATOM 4141 N N . ILE B 1 208 ? -11.547 -10.211 2.219 1 98.44 208 ILE B N 1
ATOM 4142 C CA . ILE B 1 208 ? -12.062 -11.547 1.935 1 98.44 208 ILE B CA 1
ATOM 4143 C C . ILE B 1 208 ? -10.93 -12.445 1.454 1 98.44 208 ILE B C 1
ATOM 4145 O O . ILE B 1 208 ? -10.289 -12.164 0.434 1 98.44 208 ILE B O 1
ATOM 4149 N N . CYS B 1 209 ? -10.648 -13.461 2.184 1 95.75 209 CYS B N 1
ATOM 4150 C CA . CYS B 1 209 ? -9.656 -14.477 1.868 1 95.75 209 CYS B CA 1
ATOM 4151 C C . CYS B 1 209 ? -10.25 -15.875 1.99 1 95.75 209 CYS B C 1
ATOM 4153 O O . CYS B 1 209 ? -9.672 -16.75 2.641 1 95.75 209 CYS B O 1
ATOM 4155 N N . ALA B 1 210 ? -11.375 -16.141 1.42 1 93.56 210 ALA B N 1
ATOM 4156 C CA . ALA B 1 210 ? -12.086 -17.422 1.512 1 93.56 210 ALA B CA 1
ATOM 4157 C C . ALA B 1 210 ? -12.258 -18.047 0.133 1 93.56 210 ALA B C 1
ATOM 4159 O O . ALA B 1 210 ? -12.32 -17.344 -0.876 1 93.56 210 ALA B O 1
ATOM 4160 N N . PRO B 1 211 ? -12.336 -19.375 0.083 1 89.06 211 PRO B N 1
ATOM 4161 C CA . PRO B 1 211 ? -12.586 -20.016 -1.205 1 89.06 211 PRO B CA 1
ATOM 4162 C C . PRO B 1 211 ? -14.023 -19.828 -1.694 1 89.06 211 PRO B C 1
ATOM 4164 O O . PRO B 1 211 ? -14.938 -19.641 -0.885 1 89.06 211 PRO B O 1
ATOM 4167 N N . LEU B 1 212 ? -14.164 -19.812 -2.939 1 89.38 212 LEU B N 1
ATOM 4168 C CA . LEU B 1 212 ? -15.5 -19.797 -3.521 1 89.38 212 LEU B CA 1
ATOM 4169 C C . LEU B 1 212 ? -16.125 -21.188 -3.477 1 89.38 212 LEU B C 1
ATOM 4171 O O . LEU B 1 212 ? -15.609 -22.125 -4.094 1 89.38 212 LEU B O 1
ATOM 4175 N N . THR B 1 213 ? -17.016 -21.391 -2.719 1 89.44 213 THR B N 1
ATOM 4176 C CA . THR B 1 213 ? -17.828 -22.594 -2.561 1 89.44 213 THR B CA 1
ATOM 4177 C C . THR B 1 213 ? -19.312 -22.281 -2.689 1 89.44 213 THR B C 1
ATOM 4179 O O . THR B 1 213 ? -19.688 -21.109 -2.758 1 89.44 213 THR B O 1
ATOM 4182 N N . PRO B 1 214 ? -20.109 -23.281 -2.775 1 91.94 214 PRO B N 1
ATOM 4183 C CA . PRO B 1 214 ? -21.547 -22.984 -2.781 1 91.94 214 PRO B CA 1
ATOM 4184 C C . PRO B 1 214 ? -21.984 -22.172 -1.566 1 91.94 214 PRO B C 1
ATOM 4186 O O . PRO B 1 214 ? -22.875 -21.312 -1.678 1 91.94 214 PRO B O 1
ATOM 4189 N N . GLU B 1 215 ? -21.328 -22.344 -0.464 1 92.88 215 GLU B N 1
ATOM 4190 C CA . GLU B 1 215 ? -21.672 -21.656 0.776 1 92.88 215 GLU B CA 1
ATOM 4191 C C . GLU B 1 215 ? -21.203 -20.203 0.745 1 92.88 215 GLU B C 1
ATOM 4193 O O . GLU B 1 215 ? -21.828 -19.328 1.367 1 92.88 215 GLU B O 1
ATOM 4198 N N . THR B 1 216 ? -20.156 -19.891 0.027 1 94.81 216 THR B N 1
ATOM 4199 C CA . THR B 1 216 ? -19.594 -18.547 0.041 1 94.81 216 THR B CA 1
ATOM 4200 C C . THR B 1 216 ? -20.016 -17.766 -1.199 1 94.81 216 THR B C 1
ATOM 4202 O O . THR B 1 216 ? -19.781 -16.562 -1.299 1 94.81 216 THR B O 1
ATOM 4205 N N . HIS B 1 217 ? -20.688 -18.469 -2.115 1 96.38 217 HIS B N 1
ATOM 4206 C CA . HIS B 1 217 ? -21.141 -17.797 -3.332 1 96.38 217 HIS B CA 1
ATOM 4207 C C . HIS B 1 217 ? -22.125 -16.688 -3.014 1 96.38 217 HIS B C 1
ATOM 4209 O O . HIS B 1 217 ? -23.188 -16.938 -2.422 1 96.38 217 HIS B O 1
ATOM 4215 N N . LYS B 1 218 ? -21.797 -15.477 -3.289 1 97.5 218 LYS B N 1
ATOM 4216 C CA . LYS B 1 218 ? -22.594 -14.266 -3.109 1 97.5 218 LYS B CA 1
ATOM 4217 C C . LYS B 1 218 ? -22.984 -14.086 -1.647 1 97.5 218 LYS B C 1
ATOM 4219 O O . LYS B 1 218 ? -24.078 -13.594 -1.355 1 97.5 218 LYS B O 1
ATOM 4224 N N . CYS B 1 219 ? -22.125 -14.539 -0.761 1 97.12 219 CYS B N 1
ATOM 4225 C CA . CYS B 1 219 ? -22.438 -14.414 0.657 1 97.12 219 CYS B CA 1
ATOM 4226 C C . CYS B 1 219 ? -22.266 -12.977 1.134 1 97.12 219 CYS B C 1
ATOM 4228 O O . CYS B 1 219 ? -22.734 -12.617 2.211 1 97.12 219 CYS B O 1
ATOM 4230 N N . ILE B 1 220 ? -21.609 -12.148 0.425 1 98.5 220 ILE B N 1
ATOM 4231 C CA . ILE B 1 220 ? -21.578 -10.711 0.649 1 98.5 220 ILE B CA 1
ATOM 4232 C C . ILE B 1 220 ? -22.516 -10.008 -0.33 1 98.5 220 ILE B C 1
ATOM 4234 O O . ILE B 1 220 ? -22.109 -9.609 -1.419 1 98.5 220 ILE B O 1
ATOM 4238 N N . GLY B 1 221 ? -23.688 -9.93 0.051 1 98.38 221 GLY B N 1
ATOM 4239 C CA . GLY B 1 221 ? -24.734 -9.297 -0.754 1 98.38 221 GLY B CA 1
ATOM 4240 C C . GLY B 1 221 ? -25.203 -7.977 -0.18 1 98.38 221 GLY B C 1
ATOM 4241 O O . GLY B 1 221 ? -24.484 -7.324 0.571 1 98.38 221 GLY B O 1
ATOM 4242 N N . ALA B 1 222 ? -26.359 -7.574 -0.608 1 98.44 222 ALA B N 1
ATOM 4243 C CA . ALA B 1 222 ? -26.922 -6.281 -0.23 1 98.44 222 ALA B CA 1
ATOM 4244 C C . ALA B 1 222 ? -27.062 -6.172 1.285 1 98.44 222 ALA B C 1
ATOM 4246 O O . ALA B 1 222 ? -26.75 -5.133 1.871 1 98.44 222 ALA B O 1
ATOM 4247 N N . LYS B 1 223 ? -27.547 -7.211 1.865 1 98.44 223 LYS B N 1
ATOM 4248 C CA . LYS B 1 223 ? -27.766 -7.207 3.309 1 98.44 223 LYS B CA 1
ATOM 4249 C C . LYS B 1 223 ? -26.453 -7.02 4.066 1 98.44 223 LYS B C 1
ATOM 4251 O O . LYS B 1 223 ? -26.375 -6.199 4.98 1 98.44 223 LYS B O 1
ATOM 4256 N N . GLU B 1 224 ? -25.469 -7.773 3.732 1 98.62 224 GLU B N 1
ATOM 4257 C CA . GLU B 1 224 ? -24.156 -7.699 4.375 1 98.62 224 GLU B CA 1
ATOM 4258 C C . GLU B 1 224 ? -23.516 -6.332 4.156 1 98.62 224 GLU B C 1
ATOM 4260 O O . GLU B 1 224 ? -22.984 -5.73 5.098 1 98.62 224 GLU B O 1
ATOM 4265 N N . LEU B 1 225 ? -23.578 -5.844 2.959 1 98.75 225 LEU B N 1
ATOM 4266 C CA . LEU B 1 225 ? -23.016 -4.543 2.635 1 98.75 225 LEU B CA 1
ATOM 4267 C C . LEU B 1 225 ? -23.703 -3.436 3.432 1 98.75 225 LEU B C 1
ATOM 4269 O O . LEU B 1 225 ? -23.031 -2.516 3.918 1 98.75 225 LEU B O 1
ATOM 4273 N N . SER B 1 226 ? -24.969 -3.549 3.578 1 98.56 226 SER B N 1
ATOM 4274 C CA . SER B 1 226 ? -25.734 -2.537 4.297 1 98.56 226 SER B CA 1
ATOM 4275 C C . SER B 1 226 ? -25.422 -2.553 5.785 1 98.56 226 SER B C 1
ATOM 4277 O O . SER B 1 226 ? -25.656 -1.568 6.488 1 98.56 226 SER B O 1
ATOM 4279 N N . SER B 1 227 ? -24.953 -3.631 6.254 1 98.5 227 SER B N 1
ATOM 4280 C CA . SER B 1 227 ? -24.641 -3.748 7.676 1 98.5 227 SER B CA 1
ATOM 4281 C C . SER B 1 227 ? -23.266 -3.184 7.992 1 98.5 227 SER B C 1
ATOM 4283 O O . SER B 1 227 ? -22.922 -2.996 9.156 1 98.5 227 SER B O 1
ATOM 4285 N N . MET B 1 228 ? -22.422 -2.879 6.996 1 98.62 228 MET B N 1
ATOM 4286 C CA . MET B 1 228 ? -21.109 -2.287 7.184 1 98.62 228 MET B CA 1
ATOM 4287 C C . MET B 1 228 ? -21.219 -0.792 7.465 1 98.62 228 MET B C 1
ATOM 4289 O O . MET B 1 228 ? -22.266 -0.19 7.25 1 98.62 228 MET B O 1
ATOM 4293 N N . LYS B 1 229 ? -20.125 -0.203 8 1 98.25 229 LYS B N 1
ATOM 4294 C CA . LYS B 1 229 ? -20.047 1.249 8.141 1 98.25 229 LYS B CA 1
ATOM 4295 C C . LYS B 1 229 ? -20.062 1.935 6.781 1 98.25 229 LYS B C 1
ATOM 4297 O O . LYS B 1 229 ? -19.469 1.44 5.824 1 98.25 229 LYS B O 1
ATOM 4302 N N . SER B 1 230 ? -20.672 3.049 6.68 1 98.38 230 SER B N 1
ATOM 4303 C CA . SER B 1 230 ? -20.656 3.812 5.434 1 98.38 230 SER B CA 1
ATOM 4304 C C . SER B 1 230 ? -19.234 4.234 5.051 1 98.38 230 SER B C 1
ATOM 4306 O O . SER B 1 230 ? -18.969 4.555 3.893 1 98.38 230 SER B O 1
ATOM 4308 N N . THR B 1 231 ? -18.297 4.199 6.012 1 98 231 THR B N 1
ATOM 4309 C CA . THR B 1 231 ? -16.906 4.57 5.785 1 98 231 THR B CA 1
ATOM 4310 C C . THR B 1 231 ? -16.062 3.34 5.453 1 98 231 THR B C 1
ATOM 4312 O O . THR B 1 231 ? -14.867 3.453 5.199 1 98 231 THR B O 1
ATOM 4315 N N . ALA B 1 232 ? -16.656 2.156 5.41 1 98.69 232 ALA B N 1
ATOM 4316 C CA . ALA B 1 232 ? -15.914 0.907 5.285 1 98.69 232 ALA B CA 1
ATOM 4317 C C . ALA B 1 232 ? -15.438 0.688 3.852 1 98.69 232 ALA B C 1
ATOM 4319 O O . ALA B 1 232 ? -16.031 1.217 2.908 1 98.69 232 ALA B O 1
ATOM 4320 N N . ILE B 1 233 ? -14.359 -0.04 3.719 1 98.94 233 ILE B N 1
ATOM 4321 C CA . ILE B 1 233 ? -13.805 -0.433 2.428 1 98.94 233 ILE B CA 1
ATOM 4322 C C . ILE B 1 233 ? -13.773 -1.956 2.32 1 98.94 233 ILE B C 1
ATOM 4324 O O . ILE B 1 233 ? -13.336 -2.641 3.248 1 98.94 233 ILE B O 1
ATOM 4328 N N . LEU B 1 234 ? -14.289 -2.463 1.237 1 98.88 234 LEU B N 1
ATOM 4329 C CA . LEU B 1 234 ? -14.305 -3.896 0.973 1 98.88 234 LEU B CA 1
ATOM 4330 C C . LEU B 1 234 ? -13.133 -4.301 0.083 1 98.88 234 LEU B C 1
ATOM 4332 O O . LEU B 1 234 ? -12.938 -3.725 -0.991 1 98.88 234 LEU B O 1
ATOM 4336 N N . ILE B 1 235 ? -12.328 -5.238 0.542 1 98.81 235 ILE B N 1
ATOM 4337 C CA . ILE B 1 235 ? -11.211 -5.793 -0.22 1 98.81 235 ILE B CA 1
ATOM 4338 C C . ILE B 1 235 ? -11.5 -7.25 -0.573 1 98.81 235 ILE B C 1
ATOM 4340 O O . ILE B 1 235 ? -11.648 -8.094 0.316 1 98.81 235 ILE B O 1
ATOM 4344 N N . ASN B 1 236 ? -11.578 -7.52 -1.816 1 97.31 236 ASN B N 1
ATOM 4345 C CA . ASN B 1 236 ? -11.711 -8.906 -2.234 1 97.31 236 ASN B CA 1
ATOM 4346 C C . ASN B 1 236 ? -10.414 -9.445 -2.832 1 97.31 236 ASN B C 1
ATOM 4348 O O . ASN B 1 236 ? -10.086 -9.141 -3.982 1 97.31 236 ASN B O 1
ATOM 4352 N N . ALA B 1 237 ? -9.75 -10.211 -2.08 1 91.25 237 ALA B N 1
ATOM 4353 C CA . ALA B 1 237 ? -8.5 -10.828 -2.508 1 91.25 237 ALA B CA 1
ATOM 4354 C C . ALA B 1 237 ? -8.711 -12.281 -2.912 1 91.25 237 ALA B C 1
ATOM 4356 O O . ALA B 1 237 ? -7.766 -13.07 -2.943 1 91.25 237 ALA B O 1
ATOM 4357 N N . SER B 1 238 ? -9.961 -12.648 -3.074 1 90.12 238 SER B N 1
ATOM 4358 C CA . SER B 1 238 ? -10.375 -13.992 -3.445 1 90.12 238 SER B CA 1
ATOM 4359 C C . SER B 1 238 ? -11.141 -13.992 -4.766 1 90.12 238 SER B C 1
ATOM 4361 O O . SER B 1 238 ? -10.977 -13.086 -5.582 1 90.12 238 SER B O 1
ATOM 4363 N N . ARG B 1 239 ? -11.883 -15.039 -4.992 1 88.81 239 ARG B N 1
ATOM 4364 C CA . ARG B 1 239 ? -12.664 -15.148 -6.223 1 88.81 239 ARG B CA 1
ATOM 4365 C C . ARG B 1 239 ? -13.812 -14.148 -6.234 1 88.81 239 ARG B C 1
ATOM 4367 O O . ARG B 1 239 ? -14.43 -13.891 -5.199 1 88.81 239 ARG B O 1
ATOM 4374 N N . GLY B 1 240 ? -14.133 -13.578 -7.383 1 92.38 240 GLY B N 1
ATOM 4375 C CA . GLY B 1 240 ? -15.117 -12.523 -7.527 1 92.38 240 GLY B CA 1
ATOM 4376 C C . GLY B 1 240 ? -16.516 -12.945 -7.133 1 92.38 240 GLY B C 1
ATOM 4377 O O . GLY B 1 240 ? -17.312 -12.125 -6.68 1 92.38 240 GLY B O 1
ATOM 4378 N N . GLY B 1 241 ? -16.781 -14.266 -7.211 1 94.44 241 GLY B N 1
ATOM 4379 C CA . GLY B 1 241 ? -18.141 -14.773 -7.016 1 94.44 241 GLY B CA 1
ATOM 4380 C C . GLY B 1 241 ? -18.578 -14.734 -5.566 1 94.44 241 GLY B C 1
ATOM 4381 O O . GLY B 1 241 ? -19.766 -14.938 -5.266 1 94.44 241 GLY B O 1
ATOM 4382 N N . ILE B 1 242 ? -17.703 -14.375 -4.684 1 96.94 242 ILE B N 1
ATOM 4383 C CA . ILE B 1 242 ? -18.031 -14.32 -3.264 1 96.94 242 ILE B CA 1
ATOM 4384 C C . ILE B 1 242 ? -18.875 -13.07 -2.982 1 96.94 242 ILE B C 1
ATOM 4386 O O . ILE B 1 242 ? -19.766 -13.094 -2.129 1 96.94 242 ILE B O 1
ATOM 4390 N N . VAL B 1 243 ? -18.641 -12.039 -3.705 1 98.25 243 VAL B N 1
ATOM 4391 C CA . VAL B 1 243 ? -19.375 -10.789 -3.588 1 98.25 243 VAL B CA 1
ATOM 4392 C C . VAL B 1 243 ? -20.453 -10.711 -4.668 1 98.25 243 VAL B C 1
ATOM 4394 O O . VAL B 1 243 ? -20.188 -11.039 -5.832 1 98.25 243 VAL B O 1
ATOM 4397 N N . ASP B 1 244 ? -21.641 -10.383 -4.293 1 98.44 244 ASP B N 1
ATOM 4398 C CA . ASP B 1 244 ? -22.672 -10.07 -5.281 1 98.44 244 ASP B CA 1
ATOM 4399 C C . ASP B 1 244 ? -22.344 -8.773 -6.016 1 98.44 244 ASP B C 1
ATOM 4401 O O . ASP B 1 244 ? -22.516 -7.684 -5.465 1 98.44 244 ASP B O 1
ATOM 4405 N N . THR B 1 245 ? -22 -8.906 -7.262 1 98 245 THR B N 1
ATOM 4406 C CA . THR B 1 245 ? -21.469 -7.785 -8.031 1 98 245 THR B CA 1
ATOM 4407 C C . THR B 1 245 ? -22.516 -6.688 -8.172 1 98 245 THR B C 1
ATOM 4409 O O . THR B 1 245 ? -22.203 -5.5 -8.031 1 98 245 THR B O 1
ATOM 4412 N N . ASP B 1 246 ? -23.719 -7.059 -8.438 1 97.94 246 ASP B N 1
ATOM 4413 C CA . ASP B 1 246 ? -24.781 -6.062 -8.594 1 97.94 246 ASP B CA 1
ATOM 4414 C C . ASP B 1 246 ? -25.016 -5.312 -7.285 1 97.94 246 ASP B C 1
ATOM 4416 O O . ASP B 1 246 ? -25.188 -4.09 -7.289 1 97.94 246 ASP B O 1
ATOM 4420 N N . ALA B 1 247 ? -25.078 -6.008 -6.227 1 98.62 247 ALA B N 1
ATOM 4421 C CA . ALA B 1 247 ? -25.234 -5.387 -4.918 1 98.62 247 ALA B CA 1
ATOM 4422 C C . ALA B 1 247 ? -24.078 -4.441 -4.609 1 98.62 247 ALA B C 1
ATOM 4424 O O . ALA B 1 247 ? -24.281 -3.369 -4.035 1 98.62 247 ALA B O 1
ATOM 4425 N N . LEU B 1 248 ? -22.922 -4.852 -4.949 1 98.69 248 LEU B N 1
ATOM 4426 C CA . LEU B 1 248 ? -21.734 -4.035 -4.719 1 98.69 248 LEU B CA 1
ATOM 4427 C C . LEU B 1 248 ? -21.812 -2.73 -5.504 1 98.69 248 LEU B C 1
ATOM 4429 O O . LEU B 1 248 ? -21.5 -1.661 -4.969 1 98.69 248 LEU B O 1
ATOM 4433 N N . VAL B 1 249 ? -22.188 -2.832 -6.785 1 98.44 249 VAL B N 1
ATOM 4434 C CA . VAL B 1 249 ? -22.328 -1.649 -7.625 1 98.44 249 VAL B CA 1
ATOM 4435 C C . VAL B 1 249 ? -23.266 -0.653 -6.957 1 98.44 249 VAL B C 1
ATOM 4437 O O . VAL B 1 249 ? -22.953 0.529 -6.828 1 98.44 249 VAL B O 1
ATOM 4440 N N . GLU B 1 250 ? -24.375 -1.126 -6.527 1 98.5 250 GLU B N 1
ATOM 4441 C CA . GLU B 1 250 ? -25.375 -0.264 -5.902 1 98.5 250 GLU B CA 1
ATOM 4442 C C . GLU B 1 250 ? -24.844 0.347 -4.609 1 98.5 250 GLU B C 1
ATOM 4444 O O . GLU B 1 250 ? -25.031 1.542 -4.363 1 98.5 250 GLU B O 1
ATOM 4449 N N . ALA B 1 251 ? -24.219 -0.428 -3.771 1 98.69 251 ALA B N 1
ATOM 4450 C CA . ALA B 1 251 ? -23.688 0.025 -2.486 1 98.69 251 ALA B CA 1
ATOM 4451 C C . ALA B 1 251 ? -22.656 1.124 -2.678 1 98.69 251 ALA B C 1
ATOM 4453 O O . ALA B 1 251 ? -22.594 2.078 -1.896 1 98.69 251 ALA B O 1
ATOM 4454 N N . LEU B 1 252 ? -21.859 0.992 -3.668 1 98.62 252 LEU B N 1
ATOM 4455 C CA . LEU B 1 252 ? -20.812 1.965 -3.947 1 98.62 252 LEU B CA 1
ATOM 4456 C C . LEU B 1 252 ? -21.391 3.242 -4.539 1 98.62 252 LEU B C 1
ATOM 4458 O O . LEU B 1 252 ? -20.938 4.344 -4.223 1 98.62 252 LEU B O 1
ATOM 4462 N N . LYS B 1 253 ? -22.375 3.125 -5.359 1 97.5 253 LYS B N 1
ATOM 4463 C CA . LYS B 1 253 ? -23.031 4.277 -5.98 1 97.5 253 LYS B CA 1
ATOM 4464 C C . LYS B 1 253 ? -23.766 5.113 -4.945 1 97.5 253 LYS B C 1
ATOM 4466 O O . LYS B 1 253 ? -23.734 6.344 -4.984 1 97.5 253 LYS B O 1
ATOM 4471 N N . ASP B 1 254 ? -24.391 4.43 -4.016 1 97.06 254 ASP B N 1
ATOM 4472 C CA . ASP B 1 254 ? -25.266 5.145 -3.088 1 97.06 254 ASP B CA 1
ATOM 4473 C C . ASP B 1 254 ? -24.516 5.488 -1.797 1 97.06 254 ASP B C 1
ATOM 4475 O O . ASP B 1 254 ? -25.094 6.105 -0.893 1 97.06 254 ASP B O 1
ATOM 4479 N N . GLY B 1 255 ? -23.359 5.039 -1.67 1 97.62 255 GLY B N 1
ATOM 4480 C CA . GLY B 1 255 ? -22.562 5.418 -0.519 1 97.62 255 GLY B CA 1
ATOM 4481 C C . GLY B 1 255 ? -22.828 4.562 0.704 1 97.62 255 GLY B C 1
ATOM 4482 O O . GLY B 1 255 ? -22.594 4.992 1.834 1 97.62 255 GLY B O 1
ATOM 4483 N N . THR B 1 256 ? -23.391 3.396 0.434 1 98.38 256 THR B N 1
ATOM 4484 C CA . THR B 1 256 ? -23.578 2.441 1.522 1 98.38 256 THR B CA 1
ATOM 4485 C C . THR B 1 256 ? -22.234 2.061 2.131 1 98.38 256 THR B C 1
ATOM 4487 O O . THR B 1 256 ? -22.109 1.928 3.352 1 98.38 256 THR B O 1
ATOM 4490 N N . ILE B 1 257 ? -21.266 1.838 1.364 1 98.62 257 ILE B N 1
ATOM 4491 C CA . ILE B 1 257 ? -19.859 1.727 1.784 1 98.62 257 ILE B CA 1
ATOM 4492 C C . ILE B 1 257 ? -19.016 2.717 0.998 1 98.62 257 ILE B C 1
ATOM 4494 O O . ILE B 1 257 ? -19.438 3.248 -0.026 1 98.62 257 ILE B O 1
ATOM 4498 N N . ARG B 1 258 ? -17.859 2.936 1.455 1 98.38 258 ARG B N 1
ATOM 4499 C CA . ARG B 1 258 ? -17.031 4.02 0.936 1 98.38 258 ARG B CA 1
ATOM 4500 C C . ARG B 1 258 ? -16.359 3.617 -0.374 1 98.38 258 ARG B C 1
ATOM 4502 O O . ARG B 1 258 ? -16.281 4.418 -1.308 1 98.38 258 ARG B O 1
ATOM 4509 N N . ALA B 1 259 ? -15.805 2.416 -0.425 1 98.81 259 ALA B N 1
ATOM 4510 C CA . ALA B 1 259 ? -14.961 2.021 -1.554 1 98.81 259 ALA B CA 1
ATOM 4511 C C . ALA B 1 259 ? -14.773 0.508 -1.591 1 98.81 259 ALA B C 1
ATOM 4513 O O . ALA B 1 259 ? -15.18 -0.199 -0.666 1 98.81 259 ALA B O 1
ATOM 4514 N N . ALA B 1 260 ? -14.211 0.047 -2.684 1 98.81 260 ALA B N 1
ATOM 4515 C CA . ALA B 1 260 ? -13.852 -1.363 -2.822 1 98.81 260 ALA B CA 1
ATOM 4516 C C . ALA B 1 260 ? -12.57 -1.528 -3.629 1 98.81 260 ALA B C 1
ATOM 4518 O O . ALA B 1 260 ? -12.25 -0.694 -4.48 1 98.81 260 ALA B O 1
ATOM 4519 N N . ALA B 1 261 ? -11.812 -2.496 -3.316 1 98.5 261 ALA B N 1
ATOM 4520 C CA . ALA B 1 261 ? -10.648 -2.936 -4.078 1 98.5 261 ALA B CA 1
ATOM 4521 C C . ALA B 1 261 ? -10.727 -4.43 -4.379 1 98.5 261 ALA B C 1
ATOM 4523 O O . ALA B 1 261 ? -10.859 -5.246 -3.465 1 98.5 261 ALA B O 1
ATOM 4524 N N . LEU B 1 262 ? -10.633 -4.785 -5.668 1 96.69 262 LEU B N 1
ATOM 4525 C CA . LEU B 1 262 ? -10.914 -6.145 -6.117 1 96.69 262 LEU B CA 1
ATOM 4526 C C . LEU B 1 262 ? -9.758 -6.695 -6.934 1 96.69 262 LEU B C 1
ATOM 4528 O O . LEU B 1 262 ? -9.336 -6.082 -7.918 1 96.69 262 LEU B O 1
ATOM 4532 N N . ASP B 1 263 ? -9.266 -7.879 -6.574 1 94.44 263 ASP B N 1
ATOM 4533 C CA . ASP B 1 263 ? -8.266 -8.562 -7.387 1 94.44 263 ASP B CA 1
ATOM 4534 C C . ASP B 1 263 ? -8.906 -9.625 -8.273 1 94.44 263 ASP B C 1
ATOM 4536 O O . ASP B 1 263 ? -8.227 -10.273 -9.07 1 94.44 263 ASP B O 1
ATOM 4540 N N . ALA B 1 264 ? -10.148 -9.844 -8.039 1 90.81 264 ALA B N 1
ATOM 4541 C CA . ALA B 1 264 ? -10.977 -10.711 -8.875 1 90.81 264 ALA B CA 1
ATOM 4542 C C . ALA B 1 264 ? -12.398 -10.164 -9 1 90.81 264 ALA B C 1
ATOM 4544 O O . ALA B 1 264 ? -12.898 -9.508 -8.086 1 90.81 264 ALA B O 1
ATOM 4545 N N . THR B 1 265 ? -12.984 -10.414 -10.094 1 92.06 265 THR B N 1
ATOM 4546 C CA . THR B 1 265 ? -14.328 -9.914 -10.359 1 92.06 265 THR B CA 1
ATOM 4547 C C . THR B 1 265 ? -15.234 -11.031 -10.859 1 92.06 265 THR B C 1
ATOM 4549 O O . THR B 1 265 ? -14.766 -12.141 -11.125 1 92.06 265 THR B O 1
ATOM 4552 N N . ASP B 1 266 ? -16.422 -10.711 -10.906 1 91.88 266 ASP B N 1
ATOM 4553 C CA . ASP B 1 266 ? -17.406 -11.617 -11.484 1 91.88 266 ASP B CA 1
ATOM 4554 C C . ASP B 1 266 ? -18.375 -10.875 -12.391 1 91.88 266 ASP B C 1
ATOM 4556 O O . ASP B 1 266 ? -19.203 -10.086 -11.914 1 91.88 266 ASP B O 1
ATOM 4560 N N . PRO B 1 267 ? -18.391 -11.109 -13.609 1 89.88 267 PRO B N 1
ATOM 4561 C CA . PRO B 1 267 ? -17.5 -12.008 -14.344 1 89.88 267 PRO B CA 1
ATOM 4562 C C . PRO B 1 267 ? -16.047 -11.531 -14.344 1 89.88 267 PRO B C 1
ATOM 4564 O O . PRO B 1 267 ? -15.773 -10.398 -13.938 1 89.88 267 PRO B O 1
ATOM 4567 N N . GLU B 1 268 ? -15.102 -12.43 -14.773 1 85.19 268 GLU B N 1
ATOM 4568 C CA . GLU B 1 268 ? -13.688 -12.102 -14.891 1 85.19 268 GLU B CA 1
ATOM 4569 C C . GLU B 1 268 ? -13.148 -12.438 -16.281 1 85.19 268 GLU B C 1
ATOM 4571 O O . GLU B 1 268 ? -13.117 -13.609 -16.672 1 85.19 268 GLU B O 1
ATOM 4576 N N . PRO B 1 269 ? -12.812 -11.516 -17 1 83.75 269 PRO B N 1
ATOM 4577 C CA . PRO B 1 269 ? -12.758 -10.086 -16.672 1 83.75 269 PRO B CA 1
ATOM 4578 C C . PRO B 1 269 ? -14.125 -9.414 -16.75 1 83.75 269 PRO B C 1
ATOM 4580 O O . PRO B 1 269 ? -15.062 -9.977 -17.312 1 83.75 269 PRO B O 1
ATOM 4583 N N . LEU B 1 270 ? -14.141 -8.188 -16.172 1 88.56 270 LEU B N 1
ATOM 4584 C CA . LEU B 1 270 ? -15.359 -7.398 -16.297 1 88.56 270 LEU B CA 1
ATOM 4585 C C . LEU B 1 270 ? -15.547 -6.922 -17.734 1 88.56 270 LEU B C 1
ATOM 4587 O O . LEU B 1 270 ? -14.578 -6.547 -18.406 1 88.56 270 LEU B O 1
ATOM 4591 N N . PRO B 1 271 ? -16.797 -6.949 -18.125 1 88.19 271 PRO B N 1
ATOM 4592 C CA . PRO B 1 271 ? -17.047 -6.332 -19.438 1 88.19 271 PRO B CA 1
ATOM 4593 C C . PRO B 1 271 ? -16.594 -4.879 -19.5 1 88.19 271 PRO B C 1
ATOM 4595 O O . PRO B 1 271 ? -16.516 -4.203 -18.469 1 88.19 271 PRO B O 1
ATOM 4598 N N . GLU B 1 272 ? -16.219 -4.383 -20.641 1 84.44 272 GLU B N 1
ATOM 4599 C CA . GLU B 1 272 ? -15.648 -3.057 -20.875 1 84.44 272 GLU B CA 1
ATOM 4600 C C . GLU B 1 272 ? -16.562 -1.967 -20.328 1 84.44 272 GLU B C 1
ATOM 4602 O O . GLU B 1 272 ? -16.094 -0.966 -19.781 1 84.44 272 GLU B O 1
ATOM 4607 N N . CYS B 1 273 ? -17.859 -2.072 -20.359 1 88.62 273 CYS B N 1
ATOM 4608 C CA . CYS B 1 273 ? -18.766 -1.01 -19.969 1 88.62 273 CYS B CA 1
ATOM 4609 C C . CYS B 1 273 ? -19.328 -1.271 -18.578 1 88.62 273 CYS B C 1
ATOM 4611 O O . CYS B 1 273 ? -20.297 -0.627 -18.156 1 88.62 273 CYS B O 1
ATOM 4613 N N . HIS B 1 274 ? -18.672 -2.127 -17.938 1 93.38 274 HIS B N 1
ATOM 4614 C CA . HIS B 1 274 ? -19.188 -2.408 -16.609 1 93.38 274 HIS B CA 1
ATOM 4615 C C . HIS B 1 274 ? -19.016 -1.211 -15.68 1 93.38 274 HIS B C 1
ATOM 4617 O O . HIS B 1 274 ? -17.938 -0.602 -15.656 1 93.38 274 HIS B O 1
ATOM 4623 N N . PRO B 1 275 ? -19.922 -0.885 -14.844 1 95.12 275 PRO B N 1
ATOM 4624 C CA . PRO B 1 275 ? -19.875 0.315 -14.008 1 95.12 275 PRO B CA 1
ATOM 4625 C C . PRO B 1 275 ? -18.703 0.317 -13.039 1 95.12 275 PRO B C 1
ATOM 4627 O O . PRO B 1 275 ? -18.125 1.372 -12.766 1 95.12 275 PRO B O 1
ATOM 4630 N N . LEU B 1 276 ? -18.312 -0.772 -12.508 1 95.31 276 LEU B N 1
ATOM 4631 C CA . LEU B 1 276 ? -17.25 -0.86 -11.516 1 95.31 276 LEU B CA 1
ATOM 4632 C C . LEU B 1 276 ? -15.93 -0.341 -12.094 1 95.31 276 LEU B C 1
ATOM 4634 O O . LEU B 1 276 ? -15.07 0.139 -11.352 1 95.31 276 LEU B O 1
ATOM 4638 N N . ARG B 1 277 ? -15.75 -0.414 -13.383 1 92.25 277 ARG B N 1
ATOM 4639 C CA . ARG B 1 277 ? -14.508 -0.02 -14.023 1 92.25 277 ARG B CA 1
ATOM 4640 C C . ARG B 1 277 ? -14.312 1.491 -13.969 1 92.25 277 ARG B C 1
ATOM 4642 O O . ARG B 1 277 ? -13.18 1.974 -13.898 1 92.25 277 ARG B O 1
ATOM 4649 N N . ASP B 1 278 ? -15.398 2.205 -13.93 1 90.94 278 ASP B N 1
ATOM 4650 C CA . ASP B 1 278 ? -15.32 3.656 -14.07 1 90.94 278 ASP B CA 1
ATOM 4651 C C . ASP B 1 278 ? -15.508 4.348 -12.719 1 90.94 278 ASP B C 1
ATOM 4653 O O . ASP B 1 278 ? -15.32 5.562 -12.609 1 90.94 278 ASP B O 1
ATOM 4657 N N . MET B 1 279 ? -15.867 3.627 -11.742 1 95.38 279 MET B N 1
ATOM 4658 C CA . MET B 1 279 ? -16.078 4.223 -10.43 1 95.38 279 MET B CA 1
ATOM 4659 C C . MET B 1 279 ? -14.758 4.66 -9.812 1 95.38 279 MET B C 1
ATOM 4661 O O . MET B 1 279 ? -13.82 3.863 -9.703 1 95.38 279 MET B O 1
ATOM 4665 N N . PRO B 1 280 ? -14.633 5.852 -9.383 1 94.62 280 PRO B N 1
ATOM 4666 C CA . PRO B 1 280 ? -13.367 6.336 -8.82 1 94.62 280 PRO B CA 1
ATOM 4667 C C . PRO B 1 280 ? -13.023 5.668 -7.492 1 94.62 280 PRO B C 1
ATOM 4669 O O . PRO B 1 280 ? -11.852 5.566 -7.137 1 94.62 280 PRO B O 1
ATOM 4672 N N . ASN B 1 281 ? -14.055 5.23 -6.77 1 97.56 281 ASN B N 1
ATOM 4673 C CA . ASN B 1 281 ? -13.836 4.637 -5.453 1 97.56 281 ASN B CA 1
ATOM 4674 C C . ASN B 1 281 ? -13.656 3.123 -5.547 1 97.56 281 ASN B C 1
ATOM 4676 O O . ASN B 1 281 ? -13.82 2.414 -4.551 1 97.56 281 ASN B O 1
ATOM 4680 N N . VAL B 1 282 ? -13.336 2.631 -6.754 1 97.69 282 VAL B N 1
ATOM 4681 C CA . VAL B 1 282 ? -13.086 1.205 -6.949 1 97.69 282 VAL B CA 1
ATOM 4682 C C . VAL B 1 282 ? -11.719 0.999 -7.594 1 97.69 282 VAL B C 1
ATOM 4684 O O . VAL B 1 282 ? -11.375 1.679 -8.562 1 97.69 282 VAL B O 1
ATOM 4687 N N . ILE B 1 283 ? -10.938 0.129 -7.035 1 97.12 283 ILE B N 1
ATOM 4688 C CA . ILE B 1 283 ? -9.68 -0.318 -7.621 1 97.12 283 ILE B CA 1
ATOM 4689 C C . ILE B 1 283 ? -9.805 -1.773 -8.062 1 97.12 283 ILE B C 1
ATOM 4691 O O . ILE B 1 283 ? -10.273 -2.625 -7.301 1 97.12 283 ILE B O 1
ATOM 4695 N N . ILE B 1 284 ? -9.477 -2.037 -9.289 1 95.06 284 ILE B N 1
ATOM 4696 C CA . ILE B 1 284 ? -9.477 -3.4 -9.812 1 95.06 284 ILE B CA 1
ATOM 4697 C C . ILE B 1 284 ? -8.086 -3.756 -10.328 1 95.06 284 ILE B C 1
ATOM 4699 O O . ILE B 1 284 ? -7.527 -3.041 -11.164 1 95.06 284 ILE B O 1
ATOM 4703 N N . THR B 1 285 ? -7.496 -4.75 -9.781 1 93.81 285 THR B N 1
ATOM 4704 C CA . THR B 1 285 ? -6.25 -5.297 -10.305 1 93.81 285 THR B CA 1
ATOM 4705 C C . THR B 1 285 ? -6.5 -6.605 -11.047 1 93.81 285 THR B C 1
ATOM 4707 O O . THR B 1 285 ? -7.492 -7.293 -10.789 1 93.81 285 THR B O 1
ATOM 4710 N N . PRO B 1 286 ? -5.699 -6.949 -12.016 1 90.25 286 PRO B N 1
ATOM 4711 C CA . PRO B 1 286 ? -5.945 -8.094 -12.898 1 90.25 286 PRO B CA 1
ATOM 4712 C C . PRO B 1 286 ? -5.496 -9.422 -12.281 1 90.25 286 PRO B C 1
ATOM 4714 O O . PRO B 1 286 ? -4.641 -10.109 -12.852 1 90.25 286 PRO B O 1
ATOM 4717 N N . HIS B 1 287 ? -6.117 -9.773 -11.148 1 89.06 287 HIS B N 1
ATOM 4718 C CA . HIS B 1 287 ? -5.863 -11.055 -10.5 1 89.06 287 HIS B CA 1
ATOM 4719 C C . HIS B 1 287 ? -4.363 -11.328 -10.398 1 89.06 287 HIS B C 1
ATOM 4721 O O . HIS B 1 287 ? -3.893 -12.375 -10.852 1 89.06 287 HIS B O 1
ATOM 4727 N N . MET B 1 288 ? -3.654 -10.484 -9.703 1 90.56 288 MET B N 1
ATOM 4728 C CA . MET B 1 288 ? -2.195 -10.508 -9.742 1 90.56 288 MET B CA 1
ATOM 4729 C C . MET B 1 288 ? -1.61 -10.719 -8.352 1 90.56 288 MET B C 1
ATOM 4731 O O . MET B 1 288 ? -0.449 -10.391 -8.109 1 90.56 288 MET B O 1
ATOM 4735 N N . SER B 1 289 ? -2.41 -11.203 -7.453 1 92.44 289 SER B N 1
ATOM 4736 C CA . SER B 1 289 ? -1.956 -11.344 -6.07 1 92.44 289 SER B CA 1
ATOM 4737 C C . SER B 1 289 ? -0.687 -12.18 -5.988 1 92.44 289 SER B C 1
ATOM 4739 O O . SER B 1 289 ? 0.163 -11.945 -5.125 1 92.44 289 SER B O 1
ATOM 4741 N N . THR B 1 290 ? -0.524 -13.125 -6.914 1 91.56 290 THR B N 1
ATOM 4742 C CA . THR B 1 290 ? 0.649 -13.992 -6.906 1 91.56 290 THR B CA 1
ATOM 4743 C C . THR B 1 290 ? 1.706 -13.484 -7.883 1 91.56 290 THR B C 1
ATOM 4745 O O . THR B 1 290 ? 2.721 -14.148 -8.109 1 91.56 290 THR B O 1
ATOM 4748 N N . GLY B 1 291 ? 1.479 -12.383 -8.5 1 91.81 291 GLY B N 1
ATOM 4749 C CA . GLY B 1 291 ? 2.252 -11.914 -9.633 1 91.81 291 GLY B CA 1
ATOM 4750 C C . GLY B 1 291 ? 3.568 -11.273 -9.242 1 91.81 291 GLY B C 1
ATOM 4751 O O . GLY B 1 291 ? 3.82 -10.109 -9.562 1 91.81 291 GLY B O 1
ATOM 4752 N N . THR B 1 292 ? 4.457 -12.008 -8.516 1 95.38 292 THR B N 1
ATOM 4753 C CA . THR B 1 292 ? 5.84 -11.617 -8.281 1 95.38 292 THR B CA 1
ATOM 4754 C C . THR B 1 292 ? 6.801 -12.672 -8.805 1 95.38 292 THR B C 1
ATOM 4756 O O . THR B 1 292 ? 6.449 -13.852 -8.891 1 95.38 292 THR B O 1
ATOM 4759 N N . VAL B 1 293 ? 7.953 -12.25 -9.156 1 94.56 293 VAL B N 1
ATOM 4760 C CA . VAL B 1 293 ? 8.961 -13.18 -9.656 1 94.56 293 VAL B CA 1
ATOM 4761 C C . VAL B 1 293 ? 9.25 -14.242 -8.594 1 94.56 293 VAL B C 1
ATOM 4763 O O . VAL B 1 293 ? 9.367 -15.43 -8.914 1 94.56 293 VAL B O 1
ATOM 4766 N N . GLN B 1 294 ? 9.312 -13.828 -7.383 1 95.62 294 GLN B N 1
ATOM 4767 C CA . GLN B 1 294 ? 9.656 -14.727 -6.289 1 95.62 294 GLN B CA 1
ATOM 4768 C C . GLN B 1 294 ? 8.562 -15.773 -6.082 1 95.62 294 GLN B C 1
ATOM 4770 O O . GLN B 1 294 ? 8.852 -16.969 -5.992 1 95.62 294 GLN B O 1
ATOM 4775 N N . ALA B 1 295 ? 7.309 -15.352 -6.043 1 95.19 295 ALA B N 1
ATOM 4776 C CA . ALA B 1 295 ? 6.191 -16.266 -5.82 1 95.19 295 ALA B CA 1
ATOM 4777 C C . ALA B 1 295 ? 6.035 -17.25 -6.984 1 95.19 295 ALA B C 1
ATOM 4779 O O . ALA B 1 295 ? 5.887 -18.453 -6.777 1 95.19 295 ALA B O 1
ATOM 4780 N N . ARG B 1 296 ? 6.125 -16.719 -8.156 1 93.62 296 ARG B N 1
ATOM 4781 C CA . ARG B 1 296 ? 5.973 -17.562 -9.344 1 93.62 296 ARG B CA 1
ATOM 4782 C C . ARG B 1 296 ? 7.113 -18.578 -9.445 1 93.62 296 ARG B C 1
ATOM 4784 O O . ARG B 1 296 ? 6.898 -19.734 -9.812 1 93.62 296 ARG B O 1
ATOM 4791 N N . SER B 1 297 ? 8.305 -18.125 -9.125 1 95.19 297 SER B N 1
ATOM 4792 C CA . SER B 1 297 ? 9.438 -19.047 -9.102 1 95.19 297 SER B CA 1
ATOM 4793 C C . SER B 1 297 ? 9.234 -20.141 -8.078 1 95.19 297 SER B C 1
ATOM 4795 O O . SER B 1 297 ? 9.5 -21.312 -8.359 1 95.19 297 SER B O 1
ATOM 4797 N N . ALA B 1 298 ? 8.758 -19.766 -6.969 1 96.56 298 ALA B N 1
ATOM 4798 C CA . ALA B 1 298 ? 8.508 -20.75 -5.918 1 96.56 298 ALA B CA 1
ATOM 4799 C C . ALA B 1 298 ? 7.43 -21.734 -6.344 1 96.56 298 ALA B C 1
ATOM 4801 O O . ALA B 1 298 ? 7.531 -22.938 -6.059 1 96.56 298 ALA B O 1
ATOM 4802 N N . MET B 1 299 ? 6.434 -21.281 -7.012 1 95.12 299 MET B N 1
ATOM 4803 C CA . MET B 1 299 ? 5.34 -22.125 -7.48 1 95.12 299 MET B CA 1
ATOM 4804 C C . MET B 1 299 ? 5.84 -23.141 -8.5 1 95.12 299 MET B C 1
ATOM 4806 O O . MET B 1 299 ? 5.547 -24.328 -8.391 1 95.12 299 MET B O 1
ATOM 4810 N N . ILE B 1 300 ? 6.625 -22.641 -9.438 1 94.88 300 ILE B N 1
ATOM 4811 C CA . ILE B 1 300 ? 7.125 -23.547 -10.461 1 94.88 300 ILE B CA 1
ATOM 4812 C C . ILE B 1 300 ? 8.07 -24.562 -9.828 1 94.88 300 ILE B C 1
ATOM 4814 O O . ILE B 1 300 ? 8.031 -25.75 -10.156 1 94.88 300 ILE B O 1
ATOM 4818 N N . ARG B 1 301 ? 8.898 -24.141 -8.922 1 97.06 301 ARG B N 1
ATOM 4819 C CA . ARG B 1 301 ? 9.805 -25.062 -8.234 1 97.06 301 ARG B CA 1
ATOM 4820 C C . ARG B 1 301 ? 9.039 -26.141 -7.496 1 97.06 301 ARG B C 1
ATOM 4822 O O . ARG B 1 301 ? 9.43 -27.312 -7.512 1 97.06 301 ARG B O 1
ATOM 4829 N N . LEU B 1 302 ? 7.953 -25.719 -6.879 1 97.81 302 LEU B N 1
ATOM 4830 C CA . LEU B 1 302 ? 7.137 -26.688 -6.164 1 97.81 302 LEU B CA 1
ATOM 4831 C C . LEU B 1 302 ? 6.492 -27.672 -7.137 1 97.81 302 LEU B C 1
ATOM 4833 O O . LEU B 1 302 ? 6.43 -28.875 -6.859 1 97.81 302 LEU B O 1
ATOM 4837 N N . CYS B 1 303 ? 6.031 -27.172 -8.242 1 96.94 303 CYS B N 1
ATOM 4838 C CA . CYS B 1 303 ? 5.488 -28.062 -9.273 1 96.94 303 CYS B CA 1
ATOM 4839 C C . CYS B 1 303 ? 6.523 -29.078 -9.719 1 96.94 303 CYS B C 1
ATOM 4841 O O . CYS B 1 303 ? 6.223 -30.281 -9.805 1 96.94 303 CYS B O 1
ATOM 4843 N N . LEU B 1 304 ? 7.738 -28.609 -9.922 1 96.88 304 LEU B N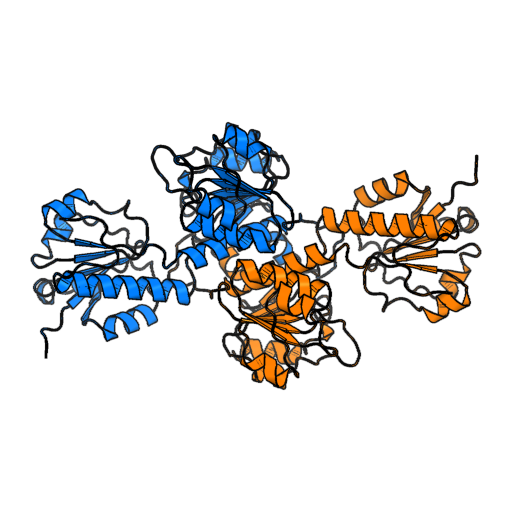 1
ATOM 4844 C CA . LEU B 1 304 ? 8.797 -29.484 -10.414 1 96.88 304 LEU B CA 1
ATOM 4845 C C . LEU B 1 304 ? 9.188 -30.516 -9.359 1 96.88 304 LEU B C 1
ATOM 4847 O O . LEU B 1 304 ? 9.43 -31.688 -9.688 1 96.88 304 LEU B O 1
ATOM 4851 N N . ARG B 1 305 ? 9.195 -30.094 -8.133 1 97.56 305 ARG B N 1
ATOM 4852 C CA . ARG B 1 305 ? 9.477 -31.031 -7.055 1 97.56 305 ARG B CA 1
ATOM 4853 C C . ARG B 1 305 ? 8.398 -32.125 -6.977 1 97.56 305 ARG B C 1
ATOM 4855 O O . ARG B 1 305 ? 8.695 -33.281 -6.746 1 97.56 305 ARG B O 1
ATOM 4862 N N . ASN B 1 306 ? 7.172 -31.703 -7.148 1 97.88 306 ASN B N 1
ATOM 4863 C CA . ASN B 1 306 ? 6.059 -32.656 -7.145 1 97.88 306 ASN B CA 1
ATOM 4864 C C . ASN B 1 306 ? 6.137 -33.625 -8.32 1 97.88 306 ASN B C 1
ATOM 4866 O O . ASN B 1 306 ? 5.926 -34.812 -8.156 1 97.88 306 ASN B O 1
ATOM 4870 N N . LEU B 1 307 ? 6.426 -33.094 -9.484 1 96.94 307 LEU B N 1
ATOM 4871 C CA . LEU B 1 307 ? 6.566 -33.938 -10.672 1 96.94 307 LEU B CA 1
ATOM 4872 C C . LEU B 1 307 ? 7.672 -34.969 -10.477 1 96.94 307 LEU B C 1
ATOM 4874 O O . LEU B 1 307 ? 7.477 -36.156 -10.75 1 96.94 307 LEU B O 1
ATOM 4878 N N . LYS B 1 308 ? 8.766 -34.5 -9.977 1 96.5 308 LYS B N 1
ATOM 4879 C CA . LYS B 1 308 ? 9.898 -35.406 -9.758 1 96.5 308 LYS B CA 1
ATOM 4880 C C . LYS B 1 308 ? 9.531 -36.531 -8.789 1 96.5 308 LYS B C 1
ATOM 4882 O O . LYS B 1 308 ? 9.75 -37.688 -9.078 1 96.5 308 LYS B O 1
ATOM 4887 N N . ALA B 1 309 ? 8.945 -36.125 -7.703 1 96.88 309 ALA B N 1
ATOM 4888 C CA . ALA B 1 309 ? 8.547 -37.125 -6.699 1 96.88 309 ALA B CA 1
ATOM 4889 C C . ALA B 1 309 ? 7.508 -38.094 -7.258 1 96.88 309 ALA B C 1
ATOM 4891 O O . ALA B 1 309 ? 7.613 -39.312 -7.066 1 96.88 309 ALA B O 1
ATOM 4892 N N . GLY B 1 310 ? 6.523 -37.594 -7.918 1 95.56 310 GLY B N 1
ATOM 4893 C CA . GLY B 1 310 ? 5.473 -38.406 -8.492 1 95.56 310 GLY B CA 1
ATOM 4894 C C . GLY B 1 310 ? 5.984 -39.375 -9.531 1 95.56 310 GLY B C 1
ATOM 4895 O O . GLY B 1 310 ? 5.547 -40.531 -9.57 1 95.56 310 GLY B O 1
ATOM 4896 N N . LEU B 1 311 ? 6.891 -38.969 -10.344 1 94.69 311 LEU B N 1
ATOM 4897 C CA . LEU B 1 311 ? 7.457 -39.812 -11.391 1 94.69 311 LEU B CA 1
ATOM 4898 C C . LEU B 1 311 ? 8.336 -40.906 -10.797 1 94.69 311 LEU B C 1
ATOM 4900 O O . LEU B 1 311 ? 8.477 -41.969 -11.383 1 94.69 311 LEU B O 1
ATOM 4904 N N . GLU B 1 312 ? 8.844 -40.594 -9.672 1 94.38 312 GLU B N 1
ATOM 4905 C CA . GLU B 1 312 ? 9.695 -41.562 -8.984 1 94.38 312 GLU B CA 1
ATOM 4906 C C . GLU B 1 312 ? 8.891 -42.375 -7.98 1 94.38 312 GLU B C 1
ATOM 4908 O O . GLU B 1 312 ? 9.461 -43.156 -7.203 1 94.38 312 GLU B O 1
ATOM 4913 N N . ASP B 1 313 ? 7.637 -42.156 -7.957 1 93.56 313 ASP B N 1
ATOM 4914 C CA . ASP B 1 313 ? 6.727 -42.844 -7.051 1 93.56 313 ASP B CA 1
ATOM 4915 C C . ASP B 1 313 ? 7.105 -42.594 -5.59 1 93.56 313 ASP B C 1
ATOM 4917 O O . ASP B 1 313 ? 7.121 -43.531 -4.781 1 93.56 3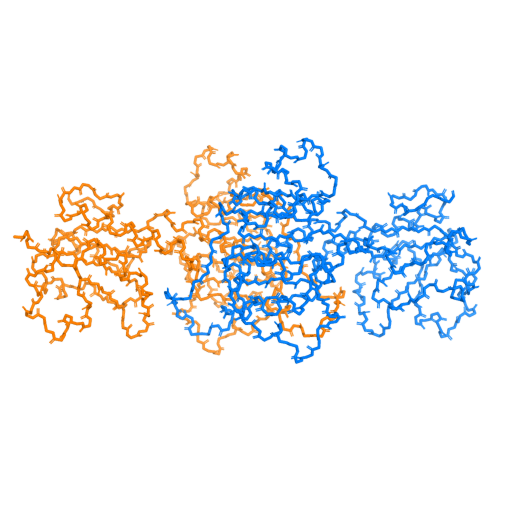13 ASP B O 1
ATOM 4921 N N . LYS B 1 314 ? 7.594 -41.438 -5.324 1 95.81 314 LYS B N 1
ATOM 4922 C CA . LYS B 1 314 ? 7.863 -40.938 -3.973 1 95.81 314 LYS B CA 1
ATOM 4923 C C . LYS B 1 314 ? 6.758 -40 -3.492 1 95.81 314 LYS B C 1
ATOM 4925 O O . LYS B 1 314 ? 5.957 -39.5 -4.293 1 95.81 314 LYS B O 1
ATOM 4930 N N . PRO B 1 315 ? 6.648 -39.875 -2.242 1 96.25 315 PRO B N 1
ATOM 4931 C CA . PRO B 1 315 ? 5.645 -38.938 -1.733 1 96.25 315 PRO B CA 1
ATOM 4932 C C . PRO B 1 315 ? 5.832 -37.5 -2.273 1 96.25 315 PRO B C 1
ATOM 4934 O O . PRO B 1 315 ? 6.941 -36.969 -2.234 1 96.25 315 PRO B O 1
ATOM 4937 N N . MET B 1 316 ? 4.797 -36.969 -2.787 1 97.44 316 MET B N 1
ATOM 4938 C CA . MET B 1 316 ? 4.828 -35.594 -3.309 1 97.44 316 MET B CA 1
ATOM 4939 C C . MET B 1 316 ? 4.707 -34.594 -2.178 1 97.44 316 MET B C 1
ATOM 4941 O O . MET B 1 316 ? 3.936 -34.781 -1.238 1 97.44 316 MET B O 1
ATOM 4945 N N . PRO B 1 317 ? 5.445 -33.469 -2.219 1 97.25 317 PRO B N 1
ATOM 4946 C CA . PRO B 1 317 ? 5.379 -32.438 -1.183 1 97.25 317 PRO B CA 1
ATOM 4947 C C . PRO B 1 317 ? 3.957 -31.953 -0.936 1 97.25 317 PRO B C 1
ATOM 4949 O O . PRO B 1 317 ? 3.588 -31.656 0.206 1 97.25 317 PRO B O 1
ATOM 4952 N N . THR B 1 318 ? 3.131 -31.812 -2.055 1 97.44 318 THR B N 1
ATOM 4953 C CA . THR B 1 318 ? 1.789 -31.266 -1.908 1 97.44 318 THR B CA 1
ATOM 4954 C C . THR B 1 318 ? 0.788 -32.031 -2.756 1 97.44 318 THR B C 1
ATOM 4956 O O . THR B 1 318 ? 0.059 -31.453 -3.559 1 97.44 318 THR B O 1
ATOM 4959 N N . GLU B 1 319 ? 0.678 -33.25 -2.475 1 97.12 319 GLU B N 1
ATOM 4960 C CA . GLU B 1 319 ? -0.285 -34.094 -3.176 1 97.12 319 GLU B CA 1
ATOM 4961 C C . GLU B 1 319 ? -1.715 -33.781 -2.758 1 97.12 319 GLU B C 1
ATOM 4963 O O . GLU B 1 319 ? -1.998 -33.625 -1.57 1 97.12 319 GLU B O 1
ATOM 4968 N N . VAL B 1 320 ? -2.592 -33.625 -3.707 1 95.75 320 VAL B N 1
ATOM 4969 C CA . VAL B 1 320 ? -3.951 -33.156 -3.461 1 95.75 320 VAL B CA 1
ATOM 4970 C C . VAL B 1 320 ? -4.789 -34.281 -2.861 1 95.75 320 VAL B C 1
ATOM 4972 O O . VAL B 1 320 ? -5.676 -34.031 -2.039 1 95.75 320 VAL B O 1
ATOM 4975 N N . TYR B 1 321 ? -4.574 -35.531 -3.289 1 90.19 321 TYR B N 1
ATOM 4976 C CA . TYR B 1 321 ? -5.277 -36.688 -2.764 1 90.19 321 TYR B CA 1
ATOM 4977 C C . TYR B 1 321 ? -4.391 -37.938 -2.818 1 90.19 321 TYR B C 1
ATOM 4979 O O . TYR B 1 321 ? -3.393 -37.969 -3.539 1 90.19 321 TYR B O 1
ATOM 4987 N N . SER B 1 322 ? -4.73 -38.906 -1.821 1 80.06 322 SER B N 1
ATOM 4988 C CA . SER B 1 322 ? -4.008 -40.156 -1.815 1 80.06 322 SER B CA 1
ATOM 4989 C C . SER B 1 322 ? -4.73 -41.219 -2.648 1 80.06 322 SER B C 1
ATOM 4991 O O . SER B 1 322 ? -5.965 -41.281 -2.654 1 80.06 322 SER B O 1
ATOM 4993 N N . ASN B 1 323 ? -4.094 -41.781 -3.609 1 64.62 323 ASN B N 1
ATOM 4994 C CA . ASN B 1 323 ? -4.672 -42.906 -4.355 1 64.62 323 ASN B CA 1
ATOM 4995 C C . ASN B 1 323 ? -4.84 -44.125 -3.479 1 64.62 323 ASN B C 1
ATOM 4997 O O . ASN B 1 323 ? -4.055 -44.344 -2.557 1 64.62 323 ASN B O 1
#

Nearest PDB structures (foldseek):
  8wpo-assembly1_A  TM=8.516E-01  e=3.708E-28  Anabaena sp. 90
  8wps-assembly1_A  TM=8.481E-01  e=3.931E-28  Anabaena sp. 90
  3jtm-assembly1_A  TM=8.800E-01  e=1.911E-27  Arabidopsis thaliana
  7qz1-assembly2_B-2  TM=8.509E-01  e=8.265E-27  Ancylobacter novellus DSM 506
  6tb6-assembly1_B  TM=8.077E-01  e=7.939E-28  Granulicella mallensis